Protein AF-0000000079971569 (afdb_homodimer)

pLDDT: mean 95.49, std 3.69, range [73.75, 98.88]

InterPro domains:
  IPR003719 Phenazine biosynthesis PhzF-like [PF02567] (8-121)
  IPR003719 Phenazine biosynthesis PhzF-like [PF02567] (225-301)
  IPR003719 Phenazine biosynthesis PhzF-like [PIRSF016184] (1-304)
  IPR003719 Phenazine biosynthesis PhzF-like [PTHR13774] (4-304)
  IPR003719 Phenazine biosynthesis PhzF-like [TIGR00654] (1-111)

Nearest PDB structures (foldseek):
  1ym5-assembly1_A-2  TM=7.287E-01  e=1.693E-21  Saccharomyces cerevisiae
  1qy9-assembly2_C  TM=7.268E-01  e=2.665E-20  Escherichia coli
  1qya-assembly1_A  TM=6.949E-01  e=3.318E-19  Escherichia coli
  1s7j-assembly2_B  TM=7.802E-01  e=3.034E-17  Enterococcus faecalis V583
  4dun-assembly1_A-2  TM=7.413E-01  e=1.040E-16  Clostridioides difficile 630

Organism: NCBI:txid1448308

Radius of gyration: 25.98 Å; Cα contacts (8 Å, |Δi|>4): 1606; chains: 2; bounding box: 57×83×52 Å

Solvent-accessible surface area (backbone atoms only — not comparable to full-atom values): 31002 Å² total; per-residue (Å²): 96,76,34,43,34,38,30,29,16,23,22,20,83,53,73,69,25,14,32,60,32,40,43,32,47,34,52,66,90,42,58,85,68,62,46,72,67,54,52,40,41,51,23,40,66,53,48,41,77,38,31,34,42,37,38,51,53,62,88,88,40,42,50,29,44,39,47,38,27,23,52,86,45,78,48,51,74,59,48,49,62,46,48,37,52,51,45,49,42,63,77,39,33,87,82,35,57,72,51,47,26,38,32,37,79,73,41,78,38,56,50,45,75,59,87,76,31,32,34,33,60,53,88,68,52,74,40,77,48,85,39,62,50,70,41,92,48,64,50,72,81,30,18,58,57,91,60,61,48,26,56,26,37,19,33,28,86,39,40,31,32,38,44,38,60,21,46,35,73,74,40,60,65,62,69,87,58,36,89,58,55,74,87,48,25,56,46,28,82,77,36,40,69,89,68,83,56,30,45,42,40,49,48,29,36,38,32,25,81,74,46,64,49,98,86,60,36,34,36,32,43,41,47,35,30,60,86,52,73,47,27,52,55,42,58,59,49,52,30,50,51,49,53,53,58,54,68,47,61,55,89,65,37,32,62,70,47,43,35,39,37,40,20,16,61,94,75,64,14,45,14,46,41,34,40,38,31,27,33,32,74,77,24,82,45,80,68,43,42,34,44,33,32,29,49,27,78,41,33,40,34,39,34,65,96,96,76,37,42,34,37,31,27,18,24,23,21,82,52,74,66,25,13,32,61,33,40,42,32,48,35,50,67,90,43,59,87,68,64,47,70,67,55,53,40,41,51,23,41,64,53,48,39,78,37,31,33,42,38,37,52,52,63,90,89,40,40,50,31,44,40,46,39,26,24,52,85,44,77,48,50,74,59,49,50,63,47,48,37,52,50,45,49,41,63,76,39,33,89,83,35,58,74,51,47,26,39,32,37,80,73,41,78,39,56,51,46,75,59,88,76,29,33,34,32,60,54,88,69,51,74,40,76,48,86,41,62,50,70,40,93,48,65,50,71,80,27,18,58,59,90,61,62,46,26,56,25,36,21,32,28,87,38,41,31,33,36,43,39,60,20,48,35,72,73,38,60,65,62,70,88,58,37,89,57,54,74,86,47,25,57,46,29,81,76,36,40,69,87,70,81,57,31,45,42,42,47,47,30,37,38,33,26,80,74,45,64,50,98,85,62,35,34,35,34,42,42,47,36,29,60,87,52,72,48,29,51,56,43,58,60,48,53,30,50,51,49,53,54,57,54,68,44,62,53,88,65,37,31,62,70,45,42,36,40,37,40,18,17,61,94,76,63,14,47,15,46,41,34,38,38,33,26,33,32,75,78,24,82,45,80,68,44,41,34,44,32,33,30,51,27,77,42,34,41,34,39,34,66,98

Secondary structure (DSSP, 8-state):
-EEEEEEEEET-SSTTSSEEEEEEEE-GGGTTTS-HHHHHHHHHHHTSS-EEEEEPPPTT-SEEEEEEE-SS-EES--HHHHHHHHHHHHHTTTTSTT--EEEETTEEEEEEEETTEEEEEPP---EE-S--EEPSS-STTTBSSS-SEE-EEEEETTEEEEEEEBSSHHHHT---S-SS-GGGTT-GGGS-TTSS---SEEEEEEEEEEEE-TTSPEEEEEEEESSSEES--HHHHHHHHHHHHHHS-GGGTT--EEEEEEE-GGGT--EEEEEEEEE-TTSSSEEEEEEEE-EEEEEEEEEE-/-EEEEEEEEET-SSTTSSEEEEEEEE-GGGTTTS-HHHHHHHHHHHTSS-EEEEEPPPTT-SEEEEEEE-SS-EES--HHHHHHHHHHHHHTTTTSTT--EEEETTEEEEEEEETTEEEEEPP---EE-S--EEPSS-STTTBSSS-SEE-EEEEETTEEEEEEEBSSHHHHT---S-SS-GGGTT-GGGS-TTSS---SEEEEEEEEEEEE-TTSPEEEEEEEESSSEES--HHHHHHHHHHHHHHS-GGGTT--EEEEEEE-GGGT--EEEEEEEEE-TTSSSEEEEEEEE-EEEEEEEEEE-

Foldseek 3Di:
DKWKKFKKAWQDPDPPFHAIEIEIEDEPVCVVPQDQVNVLVVQLVVQGQKYKYWYQDDPPDQEIEMWIDHNVGTDQDFDRNVQVVVLVCVVPCVSVPNHQWYQGNVGIWGWDDDPQKIKIWDDFDKDKFPFWDAAPDQDVQFACDNDRTFTWMARHQQRIEGEGETNDPVSQLPDPAWPDAQVCQAALPRTDPPPSSSGHGYWYKYKYFPQADPVRATEIEIWTHHVHTGQDGQRVVQNVQQVVQLVDDQVCFFDFHKYWYWGNVSVPRTGIKIKTWTAHRSSNGTDIIMIMRGMDIDDMDMDDD/DKWKKFKKAWQDADPPFHAIEIEIEDEPVCPVPQDQVNVLVVQLVVQGQKYKYWYQDDPPDQEIEMWIDHNVGTDQDFDRNVQVVVLVCVVPCVSVPNHQWYQGNVGIWGWDDDPQKIKIWDDFDKDKFPFWDAAPDQDVQFACDNDRTFTWMARHQQRIEGEGETNDPVSQLPDPAWPDAQVCQAALPRTDPPPSSSGHGYWYKYKYFPQADPVRATEIEIWTHHVHTGQDGQRVVQNVQQVVQLVDDLVCFFDFHKYWYWGNVSVPRTGIKIKTWTAHRSSRGTDIIMIMRGMDIDDMDMDDD

Sequence (610 aa):
MRLQFTTLDVFTTIPYLGNPLAVVRVPAELRNQITEEQKQYIAREFNLSEITFLHEPEKGTDIAEYDIFTPLSRMSFAGHPTIGTATYVVTHASAYPGVKRLKTVAGIIPFKQDGNKISVEIPHDVHIHKKRLPHPFPGPEHNATTSPTVPLVSIVKGMAFNLVPMANLEALSLPTHGLLTIPELYKGEHLDVGSGWDVGYTGTYFYVDLGYDSAGIRQLRTRSIGSREDPGTGSASADLCSYLALQESEEKGSGPFSFHLTQGLEMGRRCDLFVEVTRTNNGKEIERVVLSGNAVEVMDGTLRVMRLQFTTLDVFTTIPYLGNPLAVVRVPAELRNQITEEQKQYIAREFNLSEITFLHEPEKGTDIAEYDIFTPLSRMSFAGHPTIGTATYVVTHASAYPGVKRLKTVAGIIPFKQDGNKISVEIPHDVHIHKKRLPHPFPGPEHNATTSPTVPLVSIVKGMAFNLVPMANLEALSLPTHGLLTIPELYKGEHLDVGSGWDVGYTGTYFYVDLGYDSAGIRQLRTRSIGSREDPGTGSASADLCSYLALQESEEKGSGPFSFHLTQGLEMGRRCDLFVEVTRTNNGKEIERVVLSGNAVEVMDGTLRV

Structure (mmCIF, N/CA/C/O backbone):
data_AF-0000000079971569-model_v1
#
loop_
_entity.id
_entity.type
_entity.pdbx_description
1 polymer 'Diaminopimelate epimerase-like protein'
#
loop_
_atom_site.group_PDB
_atom_site.id
_atom_site.type_symbol
_atom_site.label_atom_id
_atom_site.label_alt_id
_atom_site.label_comp_id
_atom_site.label_asym_id
_atom_site.label_entity_id
_atom_site.label_seq_id
_atom_site.pdbx_PDB_ins_code
_atom_site.Cartn_x
_atom_site.Cartn_y
_atom_site.Cartn_z
_atom_site.occupancy
_atom_site.B_iso_or_equiv
_atom_site.auth_seq_id
_atom_site.auth_comp_id
_atom_site.auth_asym_id
_atom_site.auth_atom_id
_atom_site.pdbx_PDB_model_num
ATOM 1 N N . MET A 1 1 ? -21.406 6.566 -11.883 1 87.88 1 MET A N 1
ATOM 2 C CA . MET A 1 1 ? -21.453 5.109 -11.977 1 87.88 1 MET A CA 1
ATOM 3 C C . MET A 1 1 ? -20.875 4.469 -10.719 1 87.88 1 MET A C 1
ATOM 5 O O . MET A 1 1 ? -19.984 5.027 -10.086 1 87.88 1 MET A O 1
ATOM 9 N N . ARG A 1 2 ? -21.516 3.275 -10.328 1 93.25 2 ARG A N 1
ATOM 10 C CA . ARG A 1 2 ? -21 2.547 -9.18 1 93.25 2 ARG A CA 1
ATOM 11 C C . ARG A 1 2 ? -20.703 1.098 -9.539 1 93.25 2 ARG A C 1
ATOM 13 O O . ARG A 1 2 ? -21.406 0.491 -10.352 1 93.25 2 ARG A O 1
ATOM 20 N N . LEU A 1 3 ? -19.688 0.615 -8.961 1 96.81 3 LEU A N 1
ATOM 21 C CA . LEU A 1 3 ? -19.297 -0.781 -9.133 1 96.81 3 LEU A CA 1
ATOM 22 C C . LEU A 1 3 ? -19.188 -1.485 -7.789 1 96.81 3 LEU A C 1
ATOM 24 O O . LEU A 1 3 ? -18.812 -0.868 -6.789 1 96.81 3 LEU A O 1
ATOM 28 N N . GLN A 1 4 ? -19.5 -2.715 -7.82 1 97.75 4 GLN A N 1
ATOM 29 C CA . GLN A 1 4 ? -19.328 -3.541 -6.629 1 97.75 4 GLN A CA 1
ATOM 30 C C . GLN A 1 4 ? -17.938 -4.172 -6.594 1 97.75 4 GLN A C 1
ATOM 32 O O . GLN A 1 4 ? -17.359 -4.473 -7.641 1 97.75 4 GLN A O 1
ATOM 37 N N . PHE A 1 5 ? -17.453 -4.363 -5.359 1 98.19 5 PHE A N 1
ATOM 38 C CA . PHE A 1 5 ? -16.188 -5.074 -5.23 1 98.19 5 PHE A CA 1
ATOM 39 C C . PHE A 1 5 ? -16.219 -6.02 -4.035 1 98.19 5 PHE A C 1
ATOM 41 O O . PHE A 1 5 ? -17.047 -5.859 -3.129 1 98.19 5 PHE A O 1
ATOM 48 N N . THR A 1 6 ? -15.445 -7.004 -4.109 1 98.31 6 THR A N 1
ATOM 49 C CA . THR A 1 6 ? -15.125 -7.918 -3.016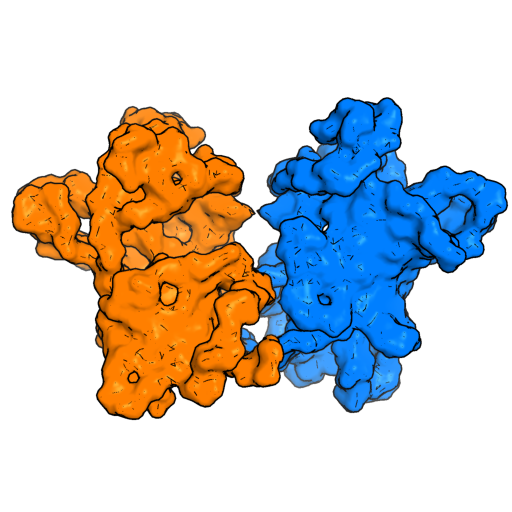 1 98.31 6 THR A CA 1
ATOM 50 C C . THR A 1 6 ? -13.617 -8.078 -2.867 1 98.31 6 THR A C 1
ATOM 52 O O . THR A 1 6 ? -12.906 -8.219 -3.863 1 98.31 6 THR A O 1
ATOM 55 N N . THR A 1 7 ? -13.141 -7.965 -1.655 1 98 7 THR A N 1
ATOM 56 C CA . THR A 1 7 ? -11.727 -8.281 -1.446 1 98 7 THR A CA 1
ATOM 57 C C . THR A 1 7 ? -11.57 -9.695 -0.9 1 98 7 THR A C 1
ATOM 59 O O . THR A 1 7 ? -12.375 -10.148 -0.089 1 98 7 THR A O 1
ATOM 62 N N . LEU A 1 8 ? -10.578 -10.367 -1.331 1 98.25 8 LEU A N 1
ATOM 63 C CA . LEU A 1 8 ? -10.203 -11.703 -0.88 1 98.25 8 LEU A CA 1
ATOM 64 C C . LEU A 1 8 ? -8.758 -11.734 -0.397 1 98.25 8 LEU A C 1
ATOM 66 O O . LEU A 1 8 ? -7.906 -11.016 -0.935 1 98.25 8 LEU A O 1
ATOM 70 N N . ASP A 1 9 ? -8.547 -12.531 0.601 1 98.25 9 ASP A N 1
ATOM 71 C CA . ASP A 1 9 ? -7.184 -12.953 0.916 1 98.25 9 ASP A CA 1
ATOM 72 C C . ASP A 1 9 ? -6.84 -14.266 0.213 1 98.25 9 ASP A C 1
ATOM 74 O O . ASP A 1 9 ? -7.473 -15.289 0.458 1 98.25 9 ASP A O 1
ATOM 78 N N . VAL A 1 10 ? -5.855 -14.164 -0.662 1 98.56 10 VAL A N 1
ATOM 79 C CA . VAL A 1 10 ? -5.504 -15.281 -1.531 1 98.56 10 VAL A CA 1
ATOM 80 C C . VAL A 1 10 ? -4.348 -16.062 -0.921 1 98.56 10 VAL A C 1
ATOM 82 O O . VAL A 1 10 ? -3.506 -15.5 -0.218 1 98.56 10 VAL A O 1
ATOM 85 N N . PHE A 1 11 ? -4.328 -17.391 -1.121 1 98.62 11 PHE A N 1
ATOM 86 C CA . PHE A 1 11 ? -3.342 -18.344 -0.644 1 98.62 11 PHE A CA 1
ATOM 87 C C . PHE A 1 11 ? -3.477 -18.562 0.859 1 98.62 11 PHE A C 1
ATOM 89 O O . PHE A 1 11 ? -2.479 -18.75 1.557 1 98.62 11 PHE A O 1
ATOM 96 N N . THR A 1 12 ? -4.656 -18.375 1.364 1 98.19 12 THR A N 1
ATOM 97 C CA . THR A 1 12 ? -4.98 -18.641 2.762 1 98.19 12 THR A CA 1
ATOM 98 C C . THR A 1 12 ? -6.465 -18.953 2.924 1 98.19 12 THR A C 1
ATOM 100 O O . THR A 1 12 ? -7.258 -18.719 2.014 1 98.19 12 THR A O 1
ATOM 103 N N . THR A 1 13 ? -6.805 -19.594 4.004 1 97.25 13 THR A N 1
ATOM 104 C CA . THR A 1 13 ? -8.203 -19.797 4.371 1 97.25 13 THR A CA 1
ATOM 105 C C . THR A 1 13 ? -8.586 -18.906 5.551 1 97.25 13 THR A C 1
ATOM 107 O O . THR A 1 13 ? -9.734 -18.938 6.004 1 97.25 13 THR A O 1
ATOM 110 N N . ILE A 1 14 ? -7.637 -18.125 6.094 1 95.81 14 ILE A N 1
ATOM 111 C CA . ILE A 1 14 ? -7.844 -17.312 7.285 1 95.81 14 ILE A CA 1
ATOM 112 C C . ILE A 1 14 ? -7.859 -15.836 6.906 1 95.81 14 ILE A C 1
ATOM 114 O O . ILE A 1 14 ? -6.867 -15.312 6.402 1 95.81 14 ILE A O 1
ATOM 118 N N . PRO A 1 15 ? -8.961 -15.148 7.211 1 95.62 15 PRO A N 1
ATOM 119 C CA . PRO A 1 15 ? -9.023 -13.727 6.879 1 95.62 15 PRO A CA 1
ATOM 120 C C . PRO A 1 15 ? -7.883 -12.93 7.504 1 95.62 15 PRO A C 1
ATOM 122 O O . PRO A 1 15 ? -7.469 -13.211 8.633 1 95.62 15 PRO A O 1
ATOM 125 N N . TYR A 1 16 ? -7.355 -11.93 6.797 1 95.62 16 TYR A N 1
ATOM 126 C CA . TYR A 1 16 ? -6.375 -10.938 7.23 1 95.62 16 TYR A CA 1
ATOM 127 C C . TYR A 1 16 ? -4.969 -11.523 7.207 1 95.62 16 TYR A C 1
ATOM 129 O O . TYR A 1 16 ? -4.012 -10.867 7.633 1 95.62 16 TYR A O 1
ATOM 137 N N . LEU A 1 17 ? -4.875 -12.742 6.738 1 96.25 17 LEU A N 1
ATOM 138 C CA . LEU A 1 17 ? -3.602 -13.273 6.27 1 96.25 17 LEU A CA 1
ATOM 139 C C . LEU A 1 17 ? -3.543 -13.281 4.746 1 96.25 17 LEU A C 1
ATOM 141 O O . LEU A 1 17 ? -4.191 -12.461 4.09 1 96.25 17 LEU A O 1
ATOM 145 N N . GLY A 1 18 ? -2.678 -13.992 4.156 1 97.5 18 GLY A N 1
ATOM 146 C CA . GLY A 1 18 ? -2.629 -14.156 2.711 1 97.5 18 GLY A CA 1
ATOM 147 C C . GLY A 1 18 ? -2.287 -12.875 1.975 1 97.5 18 GLY A C 1
ATOM 148 O O . GLY A 1 18 ? -1.77 -11.93 2.572 1 97.5 18 GLY A O 1
ATOM 149 N N . ASN A 1 19 ? -2.504 -12.922 0.683 1 98 19 ASN A N 1
ATOM 150 C CA . ASN A 1 19 ? -2.266 -11.805 -0.225 1 98 19 ASN A CA 1
ATOM 151 C C . ASN A 1 19 ? -3.574 -11.18 -0.696 1 98 19 ASN A C 1
ATOM 153 O O . ASN A 1 19 ? -4.348 -11.812 -1.416 1 98 19 ASN A O 1
ATOM 157 N N . PRO A 1 20 ? -3.824 -9.953 -0.304 1 97.62 20 PRO A N 1
ATOM 158 C CA . PRO A 1 20 ? -5.125 -9.352 -0.598 1 97.62 20 PRO A CA 1
ATOM 159 C C . PRO A 1 20 ? -5.316 -9.047 -2.082 1 97.62 20 PRO A C 1
ATOM 161 O O . PRO A 1 20 ? -4.359 -8.672 -2.768 1 97.62 20 PRO A O 1
ATOM 164 N N . LEU A 1 21 ? -6.551 -9.219 -2.535 1 98.31 21 LEU A N 1
ATOM 165 C CA . LEU A 1 21 ? -6.992 -8.961 -3.902 1 98.31 21 LEU A CA 1
ATOM 166 C C . LEU A 1 21 ? -8.383 -8.344 -3.914 1 98.31 21 LEU A C 1
ATOM 168 O O . LEU A 1 21 ? -9.281 -8.812 -3.211 1 98.31 21 LEU A O 1
ATOM 172 N N . ALA A 1 22 ? -8.508 -7.309 -4.641 1 98.44 22 ALA A N 1
ATOM 173 C CA . ALA A 1 22 ? -9.852 -6.793 -4.883 1 98.44 22 ALA A CA 1
ATOM 174 C C . ALA A 1 22 ? -10.375 -7.254 -6.242 1 98.44 22 ALA A C 1
ATOM 176 O O . ALA A 1 22 ? -9.688 -7.133 -7.254 1 98.44 22 ALA A O 1
ATOM 177 N N . VAL A 1 23 ? -11.547 -7.809 -6.219 1 98.75 23 VAL A N 1
ATOM 178 C CA . VAL A 1 23 ? -12.273 -8.156 -7.434 1 98.75 23 VAL A CA 1
ATOM 179 C C . VAL A 1 23 ? -13.414 -7.16 -7.652 1 98.75 23 VAL A C 1
ATOM 181 O O . VAL A 1 23 ? -14.391 -7.156 -6.906 1 98.75 23 VAL A O 1
ATOM 184 N N . VAL A 1 24 ? -13.281 -6.355 -8.641 1 98.62 24 VAL A N 1
ATOM 185 C CA . VAL A 1 24 ? -14.312 -5.387 -9 1 98.62 24 VAL A CA 1
ATOM 186 C C . VAL A 1 24 ? -15.211 -5.977 -10.086 1 98.62 24 VAL A C 1
ATOM 188 O O . VAL A 1 24 ? -14.734 -6.387 -11.148 1 98.62 24 VAL A O 1
ATOM 191 N N . ARG A 1 25 ? -16.5 -6.023 -9.852 1 98.12 25 ARG A N 1
ATOM 192 C CA . ARG A 1 25 ? -17.438 -6.602 -10.805 1 98.12 25 ARG A CA 1
ATOM 193 C C . ARG A 1 25 ? -17.953 -5.547 -11.789 1 98.12 25 ARG A C 1
ATOM 195 O O . ARG A 1 25 ? -18.406 -4.48 -11.375 1 98.12 25 ARG A O 1
ATOM 202 N N . VAL A 1 26 ? -17.781 -5.898 -13.047 1 97.81 26 VAL A N 1
ATOM 203 C CA . VAL A 1 26 ? -18.25 -4.996 -14.102 1 97.81 26 VAL A CA 1
ATOM 204 C C . VAL A 1 26 ? -19.469 -5.582 -14.781 1 97.81 26 VAL A C 1
ATOM 206 O O . VAL A 1 26 ? -19.359 -6.535 -15.562 1 97.81 26 VAL A O 1
ATOM 209 N N . PRO A 1 27 ? -20.641 -5.035 -14.508 1 96.12 27 PRO A N 1
ATOM 210 C CA . PRO A 1 27 ? -21.844 -5.512 -15.195 1 96.12 27 PRO A CA 1
ATOM 211 C C . PRO A 1 27 ? -21.75 -5.355 -16.719 1 96.12 27 PRO A C 1
ATOM 213 O O . PRO A 1 27 ? -21.031 -4.484 -17.203 1 96.12 27 PRO A O 1
ATOM 216 N N . ALA A 1 28 ? -22.516 -6.133 -17.375 1 93.81 28 ALA A N 1
ATOM 217 C CA . ALA A 1 28 ? -22.484 -6.156 -18.828 1 93.81 28 ALA A CA 1
ATOM 218 C C . ALA A 1 28 ? -22.766 -4.777 -19.406 1 93.81 28 ALA A C 1
ATOM 220 O O . ALA A 1 28 ? -22.141 -4.367 -20.391 1 93.81 28 ALA A O 1
ATOM 221 N N . GLU A 1 29 ? -23.609 -4.039 -18.781 1 93.62 29 GLU A N 1
ATOM 222 C CA . GLU A 1 29 ? -24.047 -2.744 -19.297 1 93.62 29 GLU A CA 1
ATOM 223 C C . GLU A 1 29 ? -22.938 -1.696 -19.172 1 93.62 29 GLU A C 1
ATOM 225 O O . GLU A 1 29 ? -22.984 -0.669 -19.859 1 93.62 29 GLU A O 1
ATOM 230 N N . LEU A 1 30 ? -21.953 -1.968 -18.344 1 94.06 30 LEU A N 1
ATOM 231 C CA . LEU A 1 30 ? -20.922 -0.972 -18.094 1 94.06 30 LEU A CA 1
ATOM 232 C C . LEU A 1 30 ? -19.609 -1.383 -18.734 1 94.06 30 LEU A C 1
ATOM 234 O O . LEU A 1 30 ? -18.625 -0.645 -18.672 1 94.06 30 LEU A O 1
ATOM 238 N N . ARG A 1 31 ? -19.531 -2.443 -19.359 1 92.25 31 ARG A N 1
ATOM 239 C CA . ARG A 1 31 ? -18.312 -3.016 -19.922 1 92.25 31 ARG A CA 1
ATOM 240 C C . ARG A 1 31 ? -17.609 -2.023 -20.844 1 92.25 31 ARG A C 1
ATOM 242 O O . ARG A 1 31 ? -16.391 -1.871 -20.781 1 92.25 31 ARG A O 1
ATOM 249 N N . ASN A 1 32 ? -18.406 -1.319 -21.625 1 92 32 ASN A N 1
ATOM 250 C CA . ASN A 1 32 ? -17.812 -0.412 -22.609 1 92 32 ASN A CA 1
ATOM 251 C C . ASN A 1 32 ? -17.75 1.018 -22.078 1 92 32 ASN A C 1
ATOM 253 O O . ASN A 1 32 ? -17.25 1.914 -22.766 1 92 32 ASN A O 1
ATOM 257 N N . GLN A 1 33 ? -18.188 1.179 -20.922 1 93.81 33 GLN A N 1
ATOM 258 C CA . GLN A 1 33 ? -18.234 2.529 -20.375 1 93.81 33 GLN A CA 1
ATOM 259 C C . GLN A 1 33 ? -17.031 2.793 -19.469 1 93.81 33 GLN A C 1
ATOM 261 O O . GLN A 1 33 ? -16.547 3.926 -19.375 1 93.81 33 GLN A O 1
ATOM 266 N N . ILE A 1 34 ? -16.578 1.774 -18.859 1 95.38 34 ILE A N 1
ATOM 267 C CA . ILE A 1 34 ? -15.438 1.977 -17.969 1 95.38 34 ILE A CA 1
ATOM 268 C C . ILE A 1 34 ? -14.148 2 -18.797 1 95.38 34 ILE A C 1
ATOM 270 O O . ILE A 1 34 ? -13.852 1.051 -19.531 1 95.38 34 ILE A O 1
ATOM 274 N N . THR A 1 35 ? -13.375 3.068 -18.672 1 95.5 35 THR A N 1
ATOM 275 C CA . THR A 1 35 ? -12.172 3.246 -19.484 1 95.5 35 THR A CA 1
ATOM 276 C C . THR A 1 35 ? -10.969 2.615 -18.797 1 95.5 35 THR A C 1
ATOM 278 O O . THR A 1 35 ? -11.008 2.332 -17.594 1 95.5 35 THR A O 1
ATOM 281 N N . GLU A 1 36 ? -9.914 2.412 -19.562 1 95.56 36 GLU A N 1
ATOM 282 C CA . GLU A 1 36 ? -8.656 1.918 -19.016 1 95.56 36 GLU A CA 1
ATOM 283 C C . GLU A 1 36 ? -8.102 2.869 -17.953 1 95.56 36 GLU A C 1
ATOM 285 O O . GLU A 1 36 ? -7.559 2.428 -16.938 1 95.56 36 GLU A O 1
ATOM 290 N N . GLU A 1 37 ? -8.227 4.125 -18.234 1 94.19 37 GLU A N 1
ATOM 291 C CA . GLU A 1 37 ? -7.754 5.145 -17.297 1 94.19 37 GLU A CA 1
ATOM 292 C C . GLU A 1 37 ? -8.5 5.062 -15.977 1 94.19 37 GLU A C 1
ATOM 294 O O . GLU A 1 37 ? -7.887 5.156 -14.906 1 94.19 37 GLU A O 1
ATOM 299 N N . GLN A 1 38 ? -9.773 4.902 -16 1 94.75 38 GLN A N 1
ATOM 300 C CA . GLN A 1 38 ? -10.586 4.766 -14.797 1 94.75 38 GLN A CA 1
ATOM 301 C C . GLN A 1 38 ? -10.195 3.518 -14.016 1 94.75 38 GLN A C 1
ATOM 303 O O . GLN A 1 38 ? -10.094 3.557 -12.789 1 94.75 38 GLN A O 1
ATOM 308 N N . LYS A 1 39 ? -9.984 2.428 -14.703 1 96.88 39 LYS A N 1
ATOM 309 C CA . LYS A 1 39 ? -9.547 1.198 -14.047 1 96.88 39 LYS A CA 1
ATOM 310 C C . LYS A 1 39 ? -8.219 1.399 -13.336 1 96.88 39 LYS A C 1
ATOM 312 O O . LYS A 1 39 ? -8.023 0.913 -12.219 1 96.88 39 LYS A O 1
ATOM 317 N N . GLN A 1 40 ? -7.352 2.127 -14.008 1 95.31 40 GLN A N 1
ATOM 318 C CA . GLN A 1 40 ? -6.047 2.396 -13.414 1 95.31 40 GLN A CA 1
ATOM 319 C C . GLN A 1 40 ? -6.176 3.252 -12.156 1 95.31 40 GLN A C 1
ATOM 321 O O . GLN A 1 40 ? -5.484 3.016 -11.164 1 95.31 40 GLN A O 1
ATOM 326 N N . TYR A 1 41 ? -7.082 4.242 -12.18 1 93.69 41 TYR A N 1
ATOM 327 C CA . TYR A 1 41 ? -7.34 5.066 -11.008 1 93.69 41 TYR A CA 1
ATOM 328 C C . TYR A 1 41 ? -7.852 4.219 -9.852 1 93.69 41 TYR A C 1
ATOM 330 O O . TYR A 1 41 ? -7.422 4.395 -8.703 1 93.69 41 TYR A O 1
ATOM 338 N N . ILE A 1 42 ? -8.688 3.354 -10.156 1 96.19 42 ILE A N 1
ATOM 339 C CA . ILE A 1 42 ? -9.289 2.496 -9.141 1 96.19 42 ILE A CA 1
ATOM 340 C C . ILE A 1 42 ? -8.227 1.579 -8.539 1 96.19 42 ILE A C 1
ATOM 342 O O . ILE A 1 42 ? -8.172 1.392 -7.32 1 96.19 42 ILE A O 1
ATOM 346 N N . ALA A 1 43 ? -7.383 1.069 -9.391 1 96.19 43 ALA A N 1
ATOM 347 C CA . ALA A 1 43 ? -6.305 0.207 -8.914 1 96.19 43 ALA A CA 1
ATOM 348 C C . ALA A 1 43 ? -5.391 0.953 -7.945 1 96.19 43 ALA A C 1
ATOM 350 O O . ALA A 1 43 ? -5.02 0.418 -6.898 1 96.19 43 ALA A O 1
ATOM 351 N N . ARG A 1 44 ? -5.07 2.162 -8.273 1 92.94 44 ARG A N 1
ATOM 352 C CA . ARG A 1 44 ? -4.227 2.986 -7.414 1 92.94 44 ARG A CA 1
ATOM 353 C C . ARG A 1 44 ? -4.902 3.252 -6.074 1 92.94 44 ARG A C 1
ATOM 355 O O . ARG A 1 44 ? -4.246 3.268 -5.031 1 92.94 44 ARG A O 1
ATOM 362 N N . GLU A 1 45 ? -6.199 3.426 -6.137 1 94.81 45 GLU A N 1
ATOM 363 C CA . GLU A 1 45 ? -6.988 3.723 -4.945 1 94.81 45 GLU A CA 1
ATOM 364 C C . GLU A 1 45 ? -6.93 2.572 -3.945 1 94.81 45 GLU A C 1
ATOM 366 O O . GLU A 1 45 ? -6.785 2.799 -2.74 1 94.81 45 GLU A O 1
ATOM 371 N N . PHE A 1 46 ? -7.035 1.362 -4.402 1 94.56 46 PHE A N 1
ATOM 372 C CA . PHE A 1 46 ? -7.004 0.197 -3.525 1 94.56 46 PHE A CA 1
ATOM 373 C C . PHE A 1 46 ? -5.625 0.021 -2.904 1 94.56 46 PHE A C 1
ATOM 375 O O . PHE A 1 46 ? -5.496 -0.51 -1.799 1 94.56 46 PHE A O 1
ATOM 382 N N . ASN A 1 47 ? -4.633 0.385 -3.666 1 91.44 47 ASN A N 1
ATOM 383 C CA . ASN A 1 47 ? -3.248 0.322 -3.215 1 91.44 47 ASN A CA 1
ATOM 384 C C . ASN A 1 47 ? -2.844 -1.102 -2.84 1 91.44 47 ASN A C 1
ATOM 386 O O . ASN A 1 47 ? -2.139 -1.312 -1.853 1 91.44 47 ASN A O 1
ATOM 390 N N . LEU A 1 48 ? -3.363 -2.102 -3.506 1 93.94 48 LEU A N 1
ATOM 391 C CA . LEU A 1 48 ? -2.957 -3.5 -3.404 1 93.94 48 LEU A CA 1
ATOM 392 C C . LEU A 1 48 ? -1.99 -3.869 -4.523 1 93.94 48 LEU A C 1
ATOM 394 O O . LEU A 1 48 ? -1.795 -3.092 -5.461 1 93.94 48 LEU A O 1
ATOM 398 N N . SER A 1 49 ? -1.324 -4.988 -4.367 1 91.94 49 SER A N 1
ATOM 399 C CA . SER A 1 49 ? -0.386 -5.398 -5.406 1 91.94 49 SER A CA 1
ATOM 400 C C . SER A 1 49 ? -1.077 -5.508 -6.762 1 91.94 49 SER A C 1
ATOM 402 O O . SER A 1 49 ? -0.53 -5.078 -7.781 1 91.94 49 SER A O 1
ATOM 404 N N . GLU A 1 50 ? -2.244 -6.098 -6.734 1 94.75 50 GLU A N 1
ATOM 405 C CA . GLU A 1 50 ? -3.082 -6.184 -7.926 1 94.75 50 GLU A CA 1
ATOM 406 C C . GLU A 1 50 ? -4.562 -6.145 -7.562 1 94.75 50 GLU A C 1
ATOM 408 O O . GLU A 1 50 ? -4.941 -6.492 -6.441 1 94.75 50 GLU A O 1
ATOM 413 N N . ILE A 1 51 ? -5.344 -5.742 -8.469 1 98.12 51 ILE A N 1
ATOM 414 C CA . ILE A 1 51 ? -6.789 -5.926 -8.445 1 98.12 51 ILE A CA 1
ATOM 415 C C . ILE A 1 51 ? -7.266 -6.48 -9.781 1 98.12 51 ILE A C 1
ATOM 417 O O . ILE A 1 51 ? -6.512 -6.5 -10.758 1 98.12 51 ILE A O 1
ATOM 421 N N . THR A 1 52 ? -8.5 -6.969 -9.789 1 98.69 52 THR A N 1
ATOM 422 C CA . THR A 1 52 ? -9.062 -7.453 -11.047 1 98.69 52 THR A CA 1
ATOM 423 C C . THR A 1 52 ? -10.414 -6.793 -11.32 1 98.69 52 THR A C 1
ATOM 425 O O . THR A 1 52 ? -11.133 -6.426 -10.391 1 98.69 52 THR A O 1
ATOM 428 N N . PHE A 1 53 ? -10.664 -6.562 -12.578 1 98.69 53 PHE A N 1
ATOM 429 C CA . PHE A 1 53 ? -12 -6.238 -13.07 1 98.69 53 PHE A CA 1
ATOM 430 C C . PHE A 1 53 ? -12.633 -7.449 -13.742 1 98.69 53 PHE A C 1
ATOM 432 O O . PHE A 1 53 ? -12.211 -7.852 -14.828 1 98.69 53 PHE A O 1
ATOM 439 N N . LEU A 1 54 ? -13.578 -8.008 -13.078 1 98.62 54 LEU A N 1
ATOM 440 C CA . LEU A 1 54 ? -14.273 -9.203 -13.555 1 98.62 54 LEU A CA 1
ATOM 441 C C . LEU A 1 54 ? -15.547 -8.828 -14.297 1 98.62 54 LEU A C 1
ATOM 443 O O . LEU A 1 54 ? -16.5 -8.312 -13.688 1 98.62 54 LEU A O 1
ATOM 447 N N . HIS A 1 55 ? -15.586 -9.117 -15.562 1 97.56 55 HIS A N 1
ATOM 448 C CA . HIS A 1 55 ? -16.719 -8.742 -16.406 1 97.56 55 HIS A CA 1
ATOM 449 C C . HIS A 1 55 ? -17.812 -9.805 -16.344 1 97.56 55 HIS A C 1
ATOM 451 O O . HIS A 1 55 ? -17.516 -11.008 -16.391 1 97.56 55 HIS A O 1
ATOM 457 N N . GLU A 1 56 ? -19.016 -9.375 -16.203 1 95.94 56 GLU A N 1
ATOM 458 C CA . GLU A 1 56 ? -20.156 -10.297 -16.281 1 95.94 56 GLU A CA 1
ATOM 459 C C . GLU A 1 56 ? -20.156 -11.07 -17.609 1 95.94 56 GLU A C 1
ATOM 461 O O . GLU A 1 56 ? -20.109 -10.469 -18.672 1 95.94 56 GLU A O 1
ATOM 466 N N . PRO A 1 57 ? -20.125 -12.312 -17.453 1 95 57 PRO A N 1
ATOM 467 C CA . PRO A 1 57 ? -20.078 -13.102 -18.688 1 95 57 PRO A CA 1
ATOM 468 C C . PRO A 1 57 ? -21.406 -13.055 -19.453 1 95 57 PRO A C 1
ATOM 470 O O . PRO A 1 57 ? -22.453 -12.781 -18.875 1 95 57 PRO A O 1
ATOM 473 N N . GLU A 1 58 ? -21.234 -13.32 -20.781 1 89.94 58 GLU A N 1
ATOM 474 C CA . GLU A 1 58 ? -22.453 -13.516 -21.578 1 89.94 58 GLU A CA 1
ATOM 475 C C . GLU A 1 58 ? -23.172 -14.797 -21.172 1 89.94 58 GLU A C 1
ATOM 477 O O . GLU A 1 58 ? -22.547 -15.766 -20.75 1 89.94 58 GLU A O 1
ATOM 482 N N . LYS A 1 59 ? -24.484 -14.812 -21.328 1 89.38 59 LYS A N 1
ATOM 483 C CA . LYS A 1 59 ? -25.297 -15.977 -20.969 1 89.38 59 LYS A CA 1
ATOM 484 C C . LYS A 1 59 ? -24.875 -17.188 -21.797 1 89.38 59 LYS A C 1
ATOM 486 O O . LYS A 1 59 ? -24.672 -17.094 -23 1 89.38 59 LYS A O 1
ATOM 491 N N . GLY A 1 60 ? -24.578 -18.234 -21.047 1 90.69 60 GLY A N 1
ATOM 492 C CA . GLY A 1 60 ? -24.297 -19.5 -21.719 1 90.69 60 GLY A CA 1
ATOM 493 C C . GLY A 1 60 ? -22.828 -19.734 -22 1 90.69 60 GLY A C 1
ATOM 494 O O . GLY A 1 60 ? -22.453 -20.766 -22.547 1 90.69 60 GLY A O 1
ATOM 495 N N . THR A 1 61 ? -21.984 -18.859 -21.688 1 93.56 61 THR A N 1
ATOM 496 C CA . THR A 1 61 ? -20.547 -19.047 -21.906 1 93.56 61 THR A CA 1
ATOM 497 C C . THR A 1 61 ? -19.891 -19.625 -20.656 1 93.56 61 THR A C 1
ATOM 499 O O . THR A 1 61 ? -20.391 -19.453 -19.547 1 93.56 61 THR A O 1
ATOM 502 N N . ASP A 1 62 ? -18.844 -20.328 -20.875 1 97 62 ASP A N 1
ATOM 503 C CA . ASP A 1 62 ? -18.094 -20.875 -19.75 1 97 62 ASP A CA 1
ATOM 504 C C . ASP A 1 62 ? -16.828 -20.062 -19.484 1 97 62 ASP A C 1
ATOM 506 O O . ASP A 1 62 ? -15.906 -20.531 -18.812 1 97 62 ASP A O 1
ATOM 510 N N . ILE A 1 63 ? -16.766 -18.891 -20.109 1 97.19 63 ILE A N 1
ATOM 511 C CA . ILE A 1 63 ? -15.609 -18.016 -19.984 1 97.19 63 ILE A CA 1
ATOM 512 C C . ILE A 1 63 ? -16.031 -16.688 -19.375 1 97.19 63 ILE A C 1
ATOM 514 O O . ILE A 1 63 ? -17.016 -16.078 -19.797 1 97.19 63 ILE A O 1
ATOM 518 N N . ALA A 1 64 ? -15.359 -16.25 -18.359 1 97.62 64 ALA A N 1
ATOM 519 C CA . ALA A 1 64 ? -15.477 -14.883 -17.844 1 97.62 64 ALA A CA 1
ATOM 520 C C . ALA A 1 64 ? -14.203 -14.086 -18.109 1 97.62 64 ALA A C 1
ATOM 522 O O . ALA A 1 64 ? -13.094 -14.57 -17.859 1 97.62 64 ALA A O 1
ATOM 523 N N . GLU A 1 65 ? -14.344 -12.914 -18.609 1 97.56 65 GLU A N 1
ATOM 524 C CA . GLU A 1 65 ? -13.203 -12.039 -18.875 1 97.56 65 GLU A CA 1
ATOM 525 C C . GLU A 1 65 ? -12.828 -11.242 -17.625 1 97.56 65 GLU A C 1
ATOM 527 O O . GLU A 1 65 ? -13.703 -10.812 -16.875 1 97.56 65 GLU A O 1
ATOM 532 N N . TYR A 1 66 ? -11.547 -11.07 -17.453 1 97.88 66 TYR A N 1
ATOM 533 C CA . TYR A 1 66 ? -11.094 -10.203 -16.375 1 97.88 66 TYR A CA 1
ATOM 534 C C . TYR A 1 66 ? -9.812 -9.469 -16.75 1 97.88 66 TYR A C 1
ATOM 536 O O . TYR A 1 66 ? -9.047 -9.938 -17.594 1 97.88 66 TYR A O 1
ATOM 544 N N . ASP A 1 67 ? -9.609 -8.289 -16.188 1 98.19 67 ASP A N 1
ATOM 545 C CA . ASP A 1 67 ? -8.406 -7.465 -16.312 1 98.19 67 ASP A CA 1
ATOM 546 C C . ASP A 1 67 ? -7.617 -7.438 -15.008 1 98.19 67 ASP A C 1
ATOM 548 O O . ASP A 1 67 ? -8.203 -7.453 -13.93 1 98.19 67 ASP A O 1
ATOM 552 N N . ILE A 1 68 ? -6.375 -7.398 -15.125 1 97.38 68 ILE A N 1
ATOM 553 C CA . ILE A 1 68 ? -5.496 -7.324 -13.961 1 97.38 68 ILE A CA 1
ATOM 554 C C . ILE A 1 68 ? -4.746 -5.996 -13.969 1 97.38 68 ILE A C 1
ATOM 556 O O . ILE A 1 68 ? -4.121 -5.629 -14.969 1 97.38 68 ILE A O 1
ATOM 560 N N . PHE A 1 69 ? -4.785 -5.273 -12.859 1 96.94 69 PHE A N 1
ATOM 561 C CA . PHE A 1 69 ? -4.094 -3.996 -12.742 1 96.94 69 PHE A CA 1
ATOM 562 C C . PHE A 1 69 ? -3.268 -3.939 -11.461 1 96.94 69 PHE A C 1
ATOM 564 O O . PHE A 1 69 ? -3.723 -4.383 -10.406 1 96.94 69 PHE A O 1
ATOM 571 N N . THR A 1 70 ? -2.092 -3.486 -11.547 1 92.75 70 THR A N 1
ATOM 572 C CA . THR A 1 70 ? -1.366 -2.932 -10.414 1 92.75 70 THR A CA 1
ATOM 573 C C . THR A 1 70 ? -1.659 -1.442 -10.258 1 92.75 70 THR A C 1
ATOM 575 O O . THR A 1 70 ? -2.338 -0.847 -11.102 1 92.75 70 THR A O 1
ATOM 578 N N . PRO A 1 71 ? -1.147 -0.824 -9.188 1 90.75 71 PRO A N 1
ATOM 579 C CA . PRO A 1 71 ? -1.327 0.625 -9.07 1 90.75 71 PRO A CA 1
ATOM 580 C C . PRO A 1 71 ? -0.655 1.398 -10.195 1 90.75 71 PRO A C 1
ATOM 582 O O . PRO A 1 71 ? -0.986 2.562 -10.438 1 90.75 71 PRO A O 1
ATOM 585 N N . LEU A 1 72 ? 0.222 0.708 -10.984 1 85.75 72 LEU A N 1
ATOM 586 C CA . LEU A 1 72 ? 1.03 1.424 -11.961 1 85.75 72 LEU A CA 1
ATOM 587 C C . LEU A 1 72 ? 0.572 1.104 -13.383 1 85.75 72 LEU A C 1
ATOM 589 O O . LEU A 1 72 ? 0.69 1.94 -14.281 1 85.75 72 LEU A O 1
ATOM 593 N N . SER A 1 73 ? 0.109 -0.171 -13.516 1 89.5 73 SER A N 1
ATOM 594 C CA . SER A 1 73 ? -0.197 -0.544 -14.891 1 89.5 73 SER A CA 1
ATOM 595 C C . SER A 1 73 ? -1.02 -1.827 -14.945 1 89.5 73 SER A C 1
ATOM 597 O O . SER A 1 73 ? -1.146 -2.533 -13.945 1 89.5 73 SER A O 1
ATOM 599 N N . ARG A 1 74 ? -1.541 -2.062 -16.172 1 93.62 74 ARG A N 1
ATOM 600 C CA . ARG A 1 74 ? -2.205 -3.326 -16.484 1 93.62 74 ARG A CA 1
ATOM 601 C C . ARG A 1 74 ? -1.188 -4.453 -16.656 1 93.62 74 ARG A C 1
ATOM 603 O O . ARG A 1 74 ? -0.086 -4.227 -17.156 1 93.62 74 ARG A O 1
ATOM 610 N N . MET A 1 75 ? -1.546 -5.641 -16.234 1 91.5 75 MET A N 1
ATOM 611 C CA . MET A 1 75 ? -0.735 -6.84 -16.438 1 91.5 75 MET A CA 1
ATOM 612 C C . MET A 1 75 ? -1.425 -7.816 -17.375 1 91.5 75 MET A C 1
ATOM 614 O O . MET A 1 75 ? -2.654 -7.902 -17.406 1 91.5 75 MET A O 1
ATOM 618 N N . SER A 1 76 ? -0.654 -8.555 -18.141 1 90.81 76 SER A N 1
ATOM 619 C CA . SER A 1 76 ? -1.204 -9.547 -19.062 1 90.81 76 SER A CA 1
ATOM 620 C C . SER A 1 76 ? -1.663 -10.797 -18.312 1 90.81 76 SER A C 1
ATOM 622 O O . SER A 1 76 ? -2.623 -11.453 -18.719 1 90.81 76 SER A O 1
ATOM 624 N N . PHE A 1 77 ? -0.964 -11.117 -17.297 1 91 77 PHE A N 1
ATOM 625 C CA . PHE A 1 77 ? -1.272 -12.266 -16.453 1 91 77 PHE A CA 1
ATOM 626 C C . PHE A 1 77 ? -0.563 -12.141 -15.102 1 91 77 PHE A C 1
ATOM 628 O O . PHE A 1 77 ? 0.543 -11.602 -15.023 1 91 77 PHE A O 1
ATOM 635 N N . ALA A 1 78 ? -1.187 -12.672 -14.055 1 92.06 78 ALA A N 1
ATOM 636 C CA . ALA A 1 78 ? -0.594 -12.867 -12.734 1 92.06 78 ALA A CA 1
ATOM 637 C C . ALA A 1 78 ? -1.257 -14.023 -12 1 92.06 78 ALA A C 1
ATOM 639 O O . ALA A 1 78 ? -2.475 -14.211 -12.078 1 92.06 78 ALA A O 1
ATOM 640 N N . GLY A 1 79 ? -0.544 -14.797 -11.32 1 93.12 79 GLY A N 1
ATOM 641 C CA . GLY A 1 79 ? -1.03 -15.992 -10.656 1 93.12 79 GLY A CA 1
ATOM 642 C C . GLY A 1 79 ? -1.982 -15.695 -9.516 1 93.12 79 GLY A C 1
ATOM 643 O O . GLY A 1 79 ? -3.121 -16.172 -9.508 1 93.12 79 GLY A O 1
ATOM 644 N N . HIS A 1 80 ? -1.551 -14.812 -8.633 1 94.62 80 HIS A N 1
ATOM 645 C CA . HIS A 1 80 ? -2.309 -14.484 -7.434 1 94.62 80 HIS A CA 1
ATOM 646 C C . HIS A 1 80 ? -3.678 -13.906 -7.789 1 94.62 80 HIS A C 1
ATOM 648 O O . HIS A 1 80 ? -4.703 -14.398 -7.312 1 94.62 80 HIS A O 1
ATOM 654 N N . PRO A 1 81 ? -3.818 -12.953 -8.609 1 97.31 81 PRO A N 1
ATOM 655 C CA . PRO A 1 81 ? -5.145 -12.453 -8.977 1 97.31 81 PRO A CA 1
ATOM 656 C C . PRO A 1 81 ? -5.992 -13.5 -9.695 1 97.31 81 PRO A C 1
ATOM 658 O O . PRO A 1 81 ? -7.219 -13.477 -9.594 1 97.31 81 PRO A O 1
ATOM 661 N N . THR A 1 82 ? -5.367 -14.391 -10.406 1 96.88 82 THR A N 1
ATOM 662 C CA . THR A 1 82 ? -6.105 -15.43 -11.117 1 96.88 82 THR A CA 1
ATOM 663 C C . THR A 1 82 ? -6.73 -16.422 -10.141 1 96.88 82 THR A C 1
ATOM 665 O O . THR A 1 82 ? -7.918 -16.734 -10.242 1 96.88 82 THR A O 1
ATOM 668 N N . ILE A 1 83 ? -5.973 -16.828 -9.188 1 97.75 83 ILE A N 1
ATOM 669 C CA . ILE A 1 83 ? -6.48 -17.734 -8.164 1 97.75 83 ILE A CA 1
ATOM 670 C C . ILE A 1 83 ? -7.629 -17.078 -7.41 1 97.75 83 ILE A C 1
ATOM 672 O O . ILE A 1 83 ? -8.68 -17.688 -7.207 1 97.75 83 ILE A O 1
ATOM 676 N N . GLY A 1 84 ? -7.434 -15.875 -7.004 1 98.31 84 GLY A N 1
ATOM 677 C CA . GLY A 1 84 ? -8.461 -15.148 -6.266 1 98.31 84 GLY A CA 1
ATOM 678 C C . GLY A 1 84 ? -9.734 -14.945 -7.062 1 98.31 84 GLY A C 1
ATOM 679 O O . GLY A 1 84 ? -10.836 -15.156 -6.551 1 98.31 84 GLY A O 1
ATOM 680 N N . THR A 1 85 ? -9.602 -14.539 -8.32 1 98.44 85 THR A N 1
ATOM 681 C CA . THR A 1 85 ? -10.758 -14.281 -9.18 1 98.44 85 THR A CA 1
ATOM 682 C C . THR A 1 85 ? -11.508 -15.578 -9.469 1 98.44 85 THR A C 1
ATOM 684 O O . THR A 1 85 ? -12.742 -15.609 -9.438 1 98.44 85 THR A O 1
ATOM 687 N N . ALA A 1 86 ? -10.766 -16.625 -9.711 1 98.12 86 ALA A N 1
ATOM 688 C CA . ALA A 1 86 ? -11.398 -17.922 -9.93 1 98.12 86 ALA A CA 1
ATOM 689 C C . ALA A 1 86 ? -12.156 -18.375 -8.68 1 98.12 86 ALA A C 1
ATOM 691 O O . ALA A 1 86 ? -13.266 -18.906 -8.781 1 98.12 86 ALA A O 1
ATOM 692 N N . THR A 1 87 ? -11.57 -18.188 -7.551 1 98.06 87 THR A N 1
ATOM 693 C CA . THR A 1 87 ? -12.242 -18.531 -6.301 1 98.06 87 THR A CA 1
ATOM 694 C C . THR A 1 87 ? -13.547 -17.766 -6.156 1 98.06 87 THR A C 1
ATOM 696 O O . THR A 1 87 ? -14.57 -18.328 -5.773 1 98.06 87 THR A O 1
ATOM 699 N N . TYR A 1 88 ? -13.508 -16.484 -6.465 1 98.25 88 TYR A N 1
ATOM 700 C CA . TYR A 1 88 ? -14.711 -15.672 -6.414 1 98.25 88 TYR A CA 1
ATOM 701 C C . TYR A 1 88 ? -15.797 -16.234 -7.32 1 98.25 88 TYR A C 1
ATOM 703 O O . TYR A 1 88 ? -16.953 -16.359 -6.918 1 98.25 88 TYR A O 1
ATOM 711 N N . VAL A 1 89 ? -15.422 -16.578 -8.547 1 97.69 89 VAL A N 1
ATOM 712 C CA . VAL A 1 89 ? -16.344 -17.109 -9.539 1 97.69 89 VAL A CA 1
ATOM 713 C C . VAL A 1 89 ? -17.016 -18.375 -9 1 97.69 89 VAL A C 1
ATOM 715 O O . VAL A 1 89 ? -18.234 -18.516 -9.078 1 97.69 89 VAL A O 1
ATOM 718 N N . VAL A 1 90 ? -16.219 -19.219 -8.391 1 96.56 90 VAL A N 1
ATOM 719 C CA . VAL A 1 90 ? -16.719 -20.5 -7.902 1 96.56 90 VAL A CA 1
ATOM 720 C C . VAL A 1 90 ? -17.641 -20.266 -6.699 1 96.56 90 VAL A C 1
ATOM 722 O O . VAL A 1 90 ? -18.672 -20.938 -6.559 1 96.56 90 VAL A O 1
ATOM 725 N N . THR A 1 91 ? -17.25 -19.375 -5.812 1 95.81 91 THR A N 1
ATOM 726 C CA . THR A 1 91 ? -18.031 -19.094 -4.605 1 95.81 91 THR A CA 1
ATOM 727 C C . THR A 1 91 ? -19.328 -18.375 -4.953 1 95.81 91 THR A C 1
ATOM 729 O O . THR A 1 91 ? -20.297 -18.422 -4.176 1 95.81 91 THR A O 1
ATOM 732 N N . HIS A 1 92 ? -19.359 -17.688 -6.062 1 96.31 92 HIS A N 1
ATOM 733 C CA . HIS A 1 92 ? -20.547 -16.984 -6.523 1 96.31 92 HIS A CA 1
ATOM 734 C C . HIS A 1 92 ? -21.109 -17.609 -7.797 1 96.31 92 HIS A C 1
ATOM 736 O O . HIS A 1 92 ? -21.453 -16.906 -8.75 1 96.31 92 HIS A O 1
ATOM 742 N N . ALA A 1 93 ? -21.234 -18.859 -7.832 1 93.75 93 ALA A N 1
ATOM 743 C CA . ALA A 1 93 ? -21.578 -19.641 -9.016 1 93.75 93 ALA A CA 1
ATOM 744 C C . ALA A 1 93 ? -22.938 -19.219 -9.586 1 93.75 93 ALA A C 1
ATOM 746 O O . ALA A 1 93 ? -23.172 -19.328 -10.789 1 93.75 93 ALA A O 1
ATOM 747 N N . SER A 1 94 ? -23.828 -18.734 -8.758 1 93.75 94 SER A N 1
ATOM 748 C CA . SER A 1 94 ? -25.141 -18.297 -9.234 1 93.75 94 SER A CA 1
ATOM 749 C C . SER A 1 94 ? -25 -17.125 -10.195 1 93.75 94 SER A C 1
ATOM 751 O O . SER A 1 94 ? -25.781 -17 -11.141 1 93.75 94 SER A O 1
ATOM 753 N N . ALA A 1 95 ? -23.984 -16.297 -9.977 1 92.94 95 ALA A N 1
ATOM 754 C CA . ALA A 1 95 ? -23.734 -15.133 -10.828 1 92.94 95 ALA A CA 1
ATOM 755 C C . ALA A 1 95 ? -22.844 -15.492 -12.008 1 92.94 95 ALA A C 1
ATOM 757 O O . ALA A 1 95 ? -22.766 -14.75 -12.984 1 92.94 95 ALA A O 1
ATOM 758 N N . TYR A 1 96 ? -22.219 -16.625 -11.93 1 95.56 96 TYR A N 1
ATOM 759 C CA . TYR A 1 96 ? -21.297 -17.078 -12.961 1 95.56 96 TYR A CA 1
ATOM 760 C C . TYR A 1 96 ? -21.562 -18.547 -13.305 1 95.56 96 TYR A C 1
ATOM 762 O O . TYR A 1 96 ? -20.641 -19.375 -13.266 1 95.56 96 TYR A O 1
ATOM 770 N N . PRO A 1 97 ? -22.719 -18.75 -13.719 1 93.69 97 PRO A N 1
ATOM 771 C CA . PRO A 1 97 ? -23.078 -20.156 -13.945 1 93.69 97 PRO A CA 1
ATOM 772 C C . PRO A 1 97 ? -22.25 -20.797 -15.062 1 93.69 97 PRO A C 1
ATOM 774 O O . PRO A 1 97 ? -22.203 -20.281 -16.172 1 93.69 97 PRO A O 1
ATOM 777 N N . GLY A 1 98 ? -21.641 -21.875 -14.711 1 94.19 98 GLY A N 1
ATOM 778 C CA . GLY A 1 98 ? -20.953 -22.703 -15.703 1 94.19 98 GLY A CA 1
ATOM 779 C C . GLY A 1 98 ? -19.562 -22.203 -16.047 1 94.19 98 GLY A C 1
ATOM 780 O O . GLY A 1 98 ? -18.844 -22.828 -16.828 1 94.19 98 GLY A O 1
ATOM 781 N N . VAL A 1 99 ? -19.172 -21.078 -15.5 1 96.12 99 VAL A N 1
ATOM 782 C CA . VAL A 1 99 ? -17.875 -20.516 -15.82 1 96.12 99 VAL A CA 1
ATOM 783 C C . VAL A 1 99 ? -16.766 -21.422 -15.266 1 96.12 99 VAL A C 1
ATOM 785 O O . VAL A 1 99 ? -16.781 -21.766 -14.078 1 96.12 99 VAL A O 1
ATOM 788 N N . LYS A 1 100 ? -15.836 -21.812 -16.203 1 96.38 100 LYS A N 1
ATOM 789 C CA . LYS A 1 100 ? -14.742 -22.703 -15.836 1 96.38 100 LYS A CA 1
ATOM 790 C C . LYS A 1 100 ? -13.406 -22.172 -16.344 1 96.38 100 LYS A C 1
ATOM 792 O O . LYS A 1 100 ? -12.359 -22.781 -16.109 1 96.38 100 LYS A O 1
ATOM 797 N N . ARG A 1 101 ? -13.508 -21.078 -17.031 1 97.25 101 ARG A N 1
ATOM 798 C CA . ARG A 1 101 ? -12.32 -20.453 -17.609 1 97.25 101 ARG A CA 1
ATOM 799 C C . ARG A 1 101 ? -12.352 -18.938 -17.453 1 97.25 101 ARG A C 1
ATOM 801 O O . ARG A 1 101 ? -13.422 -18.328 -17.547 1 97.25 101 ARG A O 1
ATOM 808 N N . LEU A 1 102 ? -11.195 -18.406 -17.25 1 97.31 102 LEU A N 1
ATOM 809 C CA . LEU A 1 102 ? -11 -16.953 -17.25 1 97.31 102 LEU A CA 1
ATOM 810 C C . LEU A 1 102 ? -10.195 -16.5 -18.453 1 97.31 102 LEU A C 1
ATOM 812 O O . LEU A 1 102 ? -9.273 -17.188 -18.891 1 97.31 102 LEU A O 1
ATOM 816 N N . LYS A 1 103 ? -10.562 -15.398 -19.016 1 96.81 103 LYS A N 1
ATOM 817 C CA . LYS A 1 103 ? -9.844 -14.852 -20.156 1 96.81 103 LYS A CA 1
ATOM 818 C C . LYS A 1 103 ? -9.219 -13.5 -19.812 1 96.81 103 LYS A C 1
ATOM 820 O O . LYS A 1 103 ? -9.906 -12.602 -19.328 1 96.81 103 LYS A O 1
ATOM 825 N N . THR A 1 104 ? -7.977 -13.367 -20.031 1 95.12 104 THR A N 1
ATOM 826 C CA . THR A 1 104 ? -7.238 -12.117 -19.875 1 95.12 104 THR A CA 1
ATOM 827 C C . THR A 1 104 ? -6.355 -11.844 -21.094 1 95.12 104 THR A C 1
ATOM 829 O O . THR A 1 104 ? -6.484 -12.516 -22.109 1 95.12 104 THR A O 1
ATOM 832 N N . VAL A 1 105 ? -5.512 -10.812 -21.047 1 91.25 105 VAL A N 1
ATOM 833 C CA . VAL A 1 105 ? -4.668 -10.422 -22.172 1 91.25 105 VAL A CA 1
ATOM 834 C C . VAL A 1 105 ? -3.779 -11.594 -22.578 1 91.25 105 VAL A C 1
ATOM 836 O O . VAL A 1 105 ? -3.572 -11.828 -23.766 1 91.25 105 VAL A O 1
ATOM 839 N N . ALA A 1 106 ? -3.354 -12.383 -21.625 1 89.19 106 ALA A N 1
ATOM 840 C CA . ALA A 1 106 ? -2.445 -13.492 -21.891 1 89.19 106 ALA A CA 1
ATOM 841 C C . ALA A 1 106 ? -3.184 -14.664 -22.547 1 89.19 106 ALA A C 1
ATOM 843 O O . ALA A 1 106 ? -2.559 -15.578 -23.078 1 89.19 106 ALA A O 1
ATOM 844 N N . GLY A 1 107 ? -4.52 -14.719 -22.516 1 92.38 107 GLY A N 1
ATOM 845 C CA . GLY A 1 107 ? -5.297 -15.797 -23.109 1 92.38 107 GLY A CA 1
ATOM 846 C C . GLY A 1 107 ? -6.312 -16.391 -22.156 1 92.38 107 GLY A C 1
ATOM 847 O O . GLY A 1 107 ? -6.727 -15.742 -21.203 1 92.38 107 GLY A O 1
ATOM 848 N N . ILE A 1 108 ? -6.777 -17.547 -22.547 1 95.19 108 ILE A N 1
ATOM 849 C CA . ILE A 1 108 ? -7.793 -18.25 -21.766 1 95.19 108 ILE A CA 1
ATOM 850 C C . ILE A 1 108 ? -7.121 -19.188 -20.766 1 95.19 108 ILE A C 1
ATOM 852 O O . ILE A 1 108 ? -6.25 -19.969 -21.141 1 95.19 108 ILE A O 1
ATOM 856 N N . ILE A 1 109 ? -7.543 -19.078 -19.516 1 94.56 109 ILE A N 1
ATOM 857 C CA . ILE A 1 109 ? -6.965 -19.844 -18.422 1 94.56 109 ILE A CA 1
ATOM 858 C C . ILE A 1 109 ? -8.039 -20.703 -17.781 1 94.56 109 ILE A C 1
ATOM 860 O O . ILE A 1 109 ? -8.836 -20.234 -16.969 1 94.56 109 ILE A O 1
ATOM 864 N N . PRO A 1 110 ? -8.047 -21.984 -18.109 1 96.25 110 PRO A N 1
ATOM 865 C CA . PRO A 1 110 ? -8.953 -22.859 -17.359 1 96.25 110 PRO A CA 1
ATOM 866 C C . PRO A 1 110 ? -8.578 -23 -15.891 1 96.25 110 PRO A C 1
ATOM 868 O O . PRO A 1 110 ? -7.398 -22.938 -15.539 1 96.25 110 PRO A O 1
ATOM 871 N N . PHE A 1 111 ? -9.57 -23.109 -15.016 1 97.44 111 PHE A N 1
ATOM 872 C CA . PHE A 1 111 ? -9.312 -23.391 -13.609 1 97.44 111 PHE A CA 1
ATOM 873 C C . PHE A 1 111 ? -10.102 -24.609 -13.148 1 97.44 111 PHE A C 1
ATOM 875 O O . PHE A 1 111 ? -11.125 -24.953 -13.742 1 97.44 111 PHE A O 1
ATOM 882 N N . LYS A 1 112 ? -9.516 -25.281 -12.164 1 96.94 112 LYS A N 1
ATOM 883 C CA . LYS A 1 112 ? -10.148 -26.453 -11.555 1 96.94 112 LYS A CA 1
ATOM 884 C C . LYS A 1 112 ? -10.367 -26.234 -10.055 1 96.94 112 LYS A C 1
ATOM 886 O O . LYS A 1 112 ? -9.523 -25.656 -9.383 1 96.94 112 LYS A O 1
ATOM 891 N N . GLN A 1 113 ? -11.469 -26.734 -9.648 1 95.56 113 GLN A N 1
ATOM 892 C CA . GLN A 1 113 ? -11.789 -26.672 -8.227 1 95.56 113 GLN A CA 1
ATOM 893 C C . GLN A 1 113 ? -11.633 -28.047 -7.566 1 95.56 113 GLN A C 1
ATOM 895 O O . GLN A 1 113 ? -12.156 -29.047 -8.07 1 95.56 113 GLN A O 1
ATOM 900 N N . ASP A 1 114 ? -10.891 -28.094 -6.582 1 92.19 114 ASP A N 1
ATOM 901 C CA . ASP A 1 114 ? -10.789 -29.25 -5.695 1 92.19 114 ASP A CA 1
ATOM 902 C C . ASP A 1 114 ? -11.086 -28.859 -4.25 1 92.19 114 ASP A C 1
ATOM 904 O O . ASP A 1 114 ? -10.188 -28.453 -3.514 1 92.19 114 ASP A O 1
ATOM 908 N N . GLY A 1 115 ? -12.258 -29.141 -3.811 1 90.62 115 GLY A N 1
ATOM 909 C CA . GLY A 1 115 ? -12.695 -28.562 -2.547 1 90.62 115 GLY A CA 1
ATOM 910 C C . GLY A 1 115 ? -12.695 -27.047 -2.547 1 90.62 115 GLY A C 1
ATOM 911 O O . GLY A 1 115 ? -13.328 -26.422 -3.396 1 90.62 115 GLY A O 1
ATOM 912 N N . ASN A 1 116 ? -11.914 -26.531 -1.618 1 89.25 116 ASN A N 1
ATOM 913 C CA . ASN A 1 116 ? -11.844 -25.078 -1.538 1 89.25 116 ASN A CA 1
ATOM 914 C C . ASN A 1 116 ? -10.594 -24.547 -2.232 1 89.25 116 ASN A C 1
ATOM 916 O O . ASN A 1 116 ? -10.367 -23.328 -2.258 1 89.25 116 ASN A O 1
ATOM 920 N N . LYS A 1 117 ? -9.961 -25.391 -2.881 1 96.12 117 LYS A N 1
ATOM 921 C CA . LYS A 1 117 ? -8.727 -25 -3.561 1 96.12 117 LYS A CA 1
ATOM 922 C C . LYS A 1 117 ? -8.961 -24.828 -5.059 1 96.12 117 LYS A C 1
ATOM 924 O O . LYS A 1 117 ? -9.68 -25.609 -5.676 1 96.12 117 LYS A O 1
ATOM 929 N N . ILE A 1 118 ? -8.398 -23.828 -5.586 1 97.88 118 ILE A N 1
ATOM 930 C CA . ILE A 1 118 ? -8.414 -23.578 -7.023 1 97.88 118 ILE A CA 1
ATOM 931 C C . ILE A 1 118 ? -7.035 -23.859 -7.613 1 97.88 118 ILE A C 1
ATOM 933 O O . ILE A 1 118 ? -6.012 -23.516 -7.016 1 97.88 118 ILE A O 1
ATOM 937 N N . SER A 1 119 ? -7.035 -24.5 -8.758 1 97.81 119 SER A N 1
ATOM 938 C CA . SER A 1 119 ? -5.801 -24.734 -9.5 1 97.81 119 SER A CA 1
ATOM 939 C C . SER A 1 119 ? -5.887 -24.141 -10.906 1 97.81 119 SER A C 1
ATOM 941 O O . SER A 1 119 ? -6.934 -24.219 -11.555 1 97.81 119 SER A O 1
ATOM 943 N N . VAL A 1 120 ? -4.785 -23.594 -11.312 1 96.19 120 VAL A N 1
ATOM 944 C CA . VAL A 1 120 ? -4.688 -23.016 -12.656 1 96.19 120 VAL A CA 1
ATOM 945 C C . VAL A 1 120 ? -3.367 -23.438 -13.297 1 96.19 120 VAL A C 1
ATOM 947 O O . VAL A 1 120 ? -2.342 -23.547 -12.617 1 96.19 120 VAL A O 1
ATOM 950 N N . GLU A 1 121 ? -3.498 -23.734 -14.539 1 93.56 121 GLU A N 1
ATOM 951 C CA . GLU A 1 121 ? -2.268 -23.938 -15.305 1 93.56 121 GLU A CA 1
ATOM 952 C C . GLU A 1 121 ? -1.672 -22.609 -15.742 1 93.56 121 GLU A C 1
ATOM 954 O O . GLU A 1 121 ? -2.34 -21.812 -16.406 1 93.56 121 GLU A O 1
ATOM 959 N N . ILE A 1 122 ? -0.494 -22.375 -15.414 1 91 122 ILE A N 1
ATOM 960 C CA . ILE A 1 122 ? 0.189 -21.109 -15.656 1 91 122 ILE A CA 1
ATOM 961 C C . ILE A 1 122 ? 0.802 -21.125 -17.062 1 91 122 ILE A C 1
ATOM 963 O O . ILE A 1 122 ? 1.529 -22.047 -17.422 1 91 122 ILE A O 1
ATOM 967 N N . PRO A 1 123 ? 0.434 -20.094 -17.859 1 90.44 123 PRO A N 1
ATOM 968 C CA . PRO A 1 123 ? 1.233 -19.922 -19.062 1 90.44 123 PRO A CA 1
ATOM 969 C C . PRO A 1 123 ? 2.715 -19.703 -18.781 1 90.44 123 PRO A C 1
ATOM 971 O O . PRO A 1 123 ? 3.059 -18.922 -17.891 1 90.44 123 PRO A O 1
ATOM 974 N N . HIS A 1 124 ? 3.551 -20.438 -19.547 1 93.88 124 HIS A N 1
ATOM 975 C CA . HIS A 1 124 ? 4.969 -20.328 -19.219 1 93.88 124 HIS A CA 1
ATOM 976 C C . HIS A 1 124 ? 5.836 -20.5 -20.453 1 93.88 124 HIS A C 1
ATOM 978 O O . HIS A 1 124 ? 5.363 -21 -21.484 1 93.88 124 HIS A O 1
ATOM 984 N N . ASP A 1 125 ? 6.934 -19.969 -20.469 1 95.81 125 ASP A N 1
ATOM 985 C CA . ASP A 1 125 ? 8.078 -20.172 -21.344 1 95.81 125 ASP A CA 1
ATOM 986 C C . ASP A 1 125 ? 9.391 -20.031 -20.578 1 95.81 125 ASP A C 1
ATOM 988 O O . ASP A 1 125 ? 10.133 -19.062 -20.781 1 95.81 125 ASP A O 1
ATOM 992 N N . VAL A 1 126 ? 9.648 -21.047 -19.812 1 97.56 126 VAL A N 1
ATOM 993 C CA . VAL A 1 126 ? 10.703 -20.969 -18.812 1 97.56 126 VAL A CA 1
ATOM 994 C C . VAL A 1 126 ? 12.055 -20.781 -19.484 1 97.56 126 VAL A C 1
ATOM 996 O O . VAL A 1 126 ? 12.383 -21.516 -20.438 1 97.56 126 VAL A O 1
ATOM 999 N N . HIS A 1 127 ? 12.805 -19.828 -19.031 1 97.94 127 HIS A N 1
ATOM 1000 C CA . HIS A 1 127 ? 14.117 -19.5 -19.578 1 97.94 127 HIS A CA 1
ATOM 1001 C C . HIS A 1 127 ? 15.125 -19.234 -18.453 1 97.94 127 HIS A C 1
ATOM 1003 O O . HIS A 1 127 ? 14.922 -18.344 -17.625 1 97.94 127 HIS A O 1
ATOM 1009 N N . ILE A 1 128 ? 16.188 -20.031 -18.484 1 98.25 128 ILE A N 1
ATOM 1010 C CA . ILE A 1 128 ? 17.281 -19.797 -17.547 1 98.25 128 ILE A CA 1
ATOM 1011 C C . ILE A 1 128 ? 18.328 -18.891 -18.203 1 98.25 128 ILE A C 1
ATOM 1013 O O . ILE A 1 128 ? 18.953 -19.266 -19.188 1 98.25 128 ILE A O 1
ATOM 1017 N N . HIS A 1 129 ? 18.531 -17.75 -17.609 1 98.56 129 HIS A N 1
ATOM 1018 C CA . HIS A 1 129 ? 19.469 -16.781 -18.156 1 98.56 129 HIS A CA 1
ATOM 1019 C C . HIS A 1 129 ? 20.906 -17.172 -17.875 1 98.56 129 HIS A C 1
ATOM 1021 O O . HIS A 1 129 ? 21.188 -17.906 -16.922 1 98.56 129 HIS A O 1
ATOM 1027 N N . LYS A 1 130 ? 21.781 -16.672 -18.766 1 98 130 LYS A N 1
ATOM 1028 C CA . LYS A 1 130 ? 23.219 -16.828 -18.516 1 98 130 LYS A CA 1
ATOM 1029 C C . LYS A 1 130 ? 23.703 -15.852 -17.453 1 98 130 LYS A C 1
ATOM 1031 O O . LYS A 1 130 ? 24.562 -16.188 -16.641 1 98 130 LYS A O 1
ATOM 1036 N N . LYS A 1 131 ? 23.141 -14.656 -17.484 1 97.38 131 LYS A N 1
ATOM 1037 C CA . LYS A 1 131 ? 23.484 -13.625 -16.516 1 97.38 131 LYS A CA 1
ATOM 1038 C C . LYS A 1 131 ? 23.125 -14.055 -15.094 1 97.38 131 LYS A 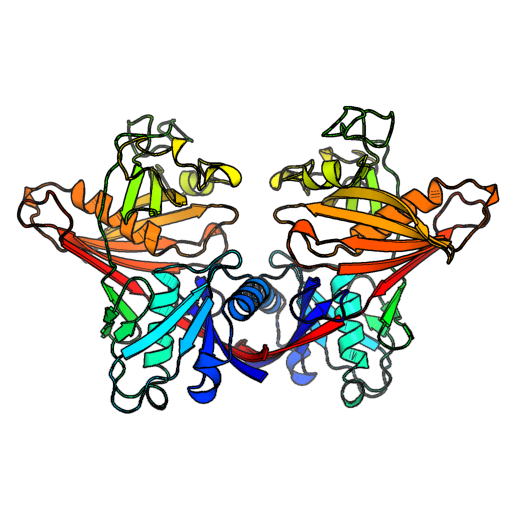C 1
ATOM 1040 O O . LYS A 1 131 ? 22.078 -14.664 -14.867 1 97.38 131 LYS A O 1
ATOM 1045 N N . ARG A 1 132 ? 24.031 -13.758 -14.203 1 97.62 132 ARG A N 1
ATOM 1046 C CA . ARG A 1 132 ? 23.844 -14.023 -12.781 1 97.62 132 ARG A CA 1
ATOM 1047 C C . ARG A 1 132 ? 24.359 -12.867 -11.938 1 97.62 132 ARG A C 1
ATOM 1049 O O . ARG A 1 132 ? 25.328 -12.203 -12.312 1 97.62 132 ARG A O 1
ATOM 1056 N N . LEU A 1 133 ? 23.719 -12.586 -10.867 1 97.81 133 LEU A N 1
ATOM 1057 C CA . LEU A 1 133 ? 24.188 -11.602 -9.898 1 97.81 133 LEU A CA 1
ATOM 1058 C C . LEU A 1 133 ? 24.844 -12.289 -8.703 1 97.81 133 LEU A C 1
ATOM 1060 O O . LEU A 1 133 ? 24.594 -13.469 -8.445 1 97.81 133 LEU A O 1
ATOM 1064 N N . PRO A 1 134 ? 25.672 -11.531 -8.008 1 97.81 134 PRO A N 1
ATOM 1065 C CA . PRO A 1 134 ? 26.281 -12.109 -6.801 1 97.81 134 PRO A CA 1
ATOM 1066 C C . PRO A 1 134 ? 25.266 -12.43 -5.719 1 97.81 134 PRO A C 1
ATOM 1068 O O . PRO A 1 134 ? 24.281 -11.703 -5.555 1 97.81 134 PRO A O 1
ATOM 1071 N N . HIS A 1 135 ? 25.516 -13.547 -5.078 1 98.31 135 HIS A N 1
ATOM 1072 C CA . HIS A 1 135 ? 24.75 -13.805 -3.871 1 98.31 135 HIS A CA 1
ATOM 1073 C C . HIS A 1 135 ? 24.922 -12.68 -2.855 1 98.31 135 HIS A C 1
ATOM 1075 O O . HIS A 1 135 ? 26.047 -12.289 -2.539 1 98.31 135 HIS A O 1
ATOM 1081 N N . PRO A 1 136 ? 23.891 -12.195 -2.287 1 97.25 136 PRO A N 1
ATOM 1082 C CA . PRO A 1 136 ? 24.031 -11.039 -1.394 1 97.25 136 PRO A CA 1
ATOM 1083 C C . PRO A 1 136 ? 24.609 -11.422 -0.034 1 97.25 136 PRO A C 1
ATOM 1085 O O . PRO A 1 136 ? 25.109 -10.555 0.692 1 97.25 136 PRO A O 1
ATOM 1088 N N . PHE A 1 137 ? 24.531 -12.672 0.308 1 96.81 137 PHE A N 1
ATOM 1089 C CA . PHE A 1 137 ? 25.094 -13.234 1.527 1 96.81 137 PHE A CA 1
ATOM 1090 C C . PHE A 1 137 ? 25.984 -14.43 1.209 1 96.81 137 PHE A C 1
ATOM 1092 O O . PHE A 1 137 ? 25.609 -15.578 1.472 1 96.81 137 PHE A O 1
ATOM 1099 N N . PRO A 1 138 ? 27.172 -14.25 0.806 1 95.62 138 PRO A N 1
ATOM 1100 C CA . PRO A 1 138 ? 27.969 -15.328 0.203 1 95.62 138 PRO A CA 1
ATOM 1101 C C . PRO A 1 138 ? 28.531 -16.297 1.24 1 95.62 138 PRO A C 1
ATOM 1103 O O . PRO A 1 138 ? 28.969 -17.391 0.889 1 95.62 138 PRO A O 1
ATOM 1106 N N . GLY A 1 139 ? 28.547 -15.984 2.441 1 96.31 139 GLY A N 1
ATOM 1107 C CA . GLY A 1 139 ? 29.094 -16.875 3.455 1 96.31 139 GLY A CA 1
ATOM 1108 C C . GLY A 1 139 ? 28.297 -18.141 3.629 1 96.31 139 GLY A C 1
ATOM 1109 O O . GLY A 1 139 ? 27.078 -18.141 3.492 1 96.31 139 GLY A O 1
ATOM 1110 N N . PRO A 1 140 ? 28.969 -19.25 3.959 1 95.44 140 PRO A N 1
ATOM 1111 C CA . PRO A 1 140 ? 28.312 -20.547 4.074 1 95.44 140 PRO A CA 1
ATOM 1112 C C . PRO A 1 140 ? 27.25 -20.562 5.172 1 95.44 140 PRO A C 1
ATOM 1114 O O . PRO A 1 140 ? 26.359 -21.422 5.168 1 95.44 140 PRO A O 1
ATOM 1117 N N . GLU A 1 141 ? 27.297 -19.641 6.07 1 97.06 141 GLU A N 1
ATOM 1118 C CA . GLU A 1 141 ? 26.297 -19.562 7.129 1 97.06 141 GLU A CA 1
ATOM 1119 C C . GLU A 1 141 ? 24.969 -19.047 6.594 1 97.06 141 GLU A C 1
ATOM 1121 O O . GLU A 1 141 ? 23.922 -19.234 7.219 1 97.06 141 GLU A O 1
ATOM 1126 N N . HIS A 1 142 ? 25.016 -18.406 5.422 1 98.12 142 HIS A N 1
ATOM 1127 C CA . HIS A 1 142 ? 23.812 -17.781 4.895 1 98.12 142 HIS A CA 1
ATOM 1128 C C . HIS A 1 142 ? 23.469 -18.328 3.514 1 98.12 142 HIS A C 1
ATOM 1130 O O . HIS A 1 142 ? 22.297 -18.344 3.127 1 98.12 142 HIS A O 1
ATOM 1136 N N . ASN A 1 143 ? 24.406 -18.703 2.785 1 98.25 143 ASN A N 1
ATOM 1137 C CA . ASN A 1 143 ? 24.25 -19.25 1.438 1 98.25 143 ASN A CA 1
ATOM 1138 C C . ASN A 1 143 ? 24.141 -20.766 1.452 1 98.25 143 ASN A C 1
ATOM 1140 O O . ASN A 1 143 ? 25.031 -21.453 1.938 1 98.25 143 ASN A O 1
ATOM 1144 N N . ALA A 1 144 ? 23.078 -21.219 0.873 1 97.94 144 ALA A N 1
ATOM 1145 C CA . ALA A 1 144 ? 22.812 -22.656 0.928 1 97.94 144 ALA A CA 1
ATOM 1146 C C . ALA A 1 144 ? 23.656 -23.406 -0.09 1 97.94 144 ALA A C 1
ATOM 1148 O O . ALA A 1 144 ? 23.688 -24.641 -0.096 1 97.94 144 ALA A O 1
ATOM 1149 N N . THR A 1 145 ? 24.328 -22.703 -1.007 1 97.44 145 THR A N 1
ATOM 1150 C CA . THR A 1 145 ? 25.109 -23.328 -2.074 1 97.44 145 THR A CA 1
ATOM 1151 C C . THR A 1 145 ? 26.562 -22.859 -2.033 1 97.44 145 THR A C 1
ATOM 1153 O O . THR A 1 145 ? 26.922 -22 -1.225 1 97.44 145 THR A O 1
ATOM 1156 N N . THR A 1 146 ? 27.359 -23.453 -2.928 1 96.62 146 THR A N 1
ATOM 1157 C CA . THR A 1 146 ? 28.766 -23.047 -3.037 1 96.62 146 THR A CA 1
ATOM 1158 C C . THR A 1 146 ? 28.953 -22.016 -4.137 1 96.62 146 THR A C 1
ATOM 1160 O O . THR A 1 146 ? 30.031 -21.453 -4.301 1 96.62 146 THR A O 1
ATOM 1163 N N . SER A 1 147 ? 27.891 -21.719 -4.832 1 97.12 147 SER A N 1
ATOM 1164 C CA . SER A 1 147 ? 27.969 -20.766 -5.922 1 97.12 147 SER A CA 1
ATOM 1165 C C . SER A 1 147 ? 28.016 -19.328 -5.395 1 97.12 147 SER A C 1
ATOM 1167 O O . SER A 1 147 ? 27.219 -18.953 -4.535 1 97.12 147 SER A O 1
ATOM 1169 N N . PRO A 1 148 ? 28.859 -18.531 -5.926 1 97.25 148 PRO A N 1
ATOM 1170 C CA . PRO A 1 148 ? 28.922 -17.141 -5.496 1 97.25 148 PRO A CA 1
ATOM 1171 C C . PRO A 1 148 ? 27.828 -16.281 -6.141 1 97.25 148 PRO A C 1
ATOM 1173 O O . PRO A 1 148 ? 27.656 -15.117 -5.773 1 97.25 148 PRO A O 1
ATOM 1176 N N . THR A 1 149 ? 27.156 -16.844 -7.102 1 98.19 149 THR A N 1
ATOM 1177 C CA . THR A 1 149 ? 26.109 -16.125 -7.805 1 98.19 149 THR A CA 1
ATOM 1178 C C . THR A 1 149 ? 24.766 -16.859 -7.699 1 98.19 149 THR A C 1
ATOM 1180 O O . THR A 1 149 ? 24.719 -17.984 -7.195 1 98.19 149 THR A O 1
ATOM 1183 N N . VAL A 1 150 ? 23.719 -16.172 -8.086 1 98.62 150 VAL A N 1
ATOM 1184 C CA . VAL A 1 150 ? 22.391 -16.781 -7.969 1 98.62 150 VAL A CA 1
ATOM 1185 C C . VAL A 1 150 ? 21.781 -16.969 -9.359 1 98.62 150 VAL A C 1
ATOM 1187 O O . VAL A 1 150 ? 22.031 -16.172 -10.266 1 98.62 150 VAL A O 1
ATOM 1190 N N . PRO A 1 151 ? 21 -18.031 -9.555 1 98.56 151 PRO A N 1
ATOM 1191 C CA . PRO A 1 151 ? 20.328 -18.219 -10.836 1 98.56 151 PRO A CA 1
ATOM 1192 C C . PRO A 1 151 ? 19.344 -17.094 -11.148 1 98.56 151 PRO A C 1
ATOM 1194 O O . PRO A 1 151 ? 18.719 -16.547 -10.234 1 98.56 151 PRO A O 1
ATOM 1197 N N . LEU A 1 152 ? 19.266 -16.75 -12.406 1 98.69 152 LEU A N 1
ATOM 1198 C CA . LEU A 1 152 ? 18.266 -15.844 -12.961 1 98.69 152 LEU A CA 1
ATOM 1199 C C . LEU A 1 152 ? 17.359 -16.578 -13.938 1 98.69 152 LEU A C 1
ATOM 1201 O O . LEU A 1 152 ? 17.828 -17.156 -14.922 1 98.69 152 LEU A O 1
ATOM 1205 N N . VAL A 1 153 ? 16.094 -16.578 -13.633 1 98.5 153 VAL A N 1
ATOM 1206 C CA . VAL A 1 153 ? 15.156 -17.391 -14.398 1 98.5 153 VAL A CA 1
ATOM 1207 C C . VAL A 1 153 ? 13.922 -16.562 -14.758 1 98.5 153 VAL A C 1
ATOM 1209 O O . VAL A 1 153 ? 13.453 -15.75 -13.953 1 98.5 153 VAL A O 1
ATOM 1212 N N . SER A 1 154 ? 13.43 -16.719 -15.93 1 97.56 154 SER A N 1
ATOM 1213 C CA . SER A 1 154 ? 12.148 -16.172 -16.359 1 97.56 154 SER A CA 1
ATOM 1214 C C . SER A 1 154 ? 11.094 -17.266 -16.484 1 97.56 154 SER A C 1
ATOM 1216 O O . SER A 1 154 ? 11.289 -18.25 -17.188 1 97.56 154 SER A O 1
ATOM 1218 N N . ILE A 1 155 ? 10.016 -17.078 -15.781 1 96.38 155 ILE A N 1
ATOM 1219 C CA . ILE A 1 155 ? 8.891 -17.984 -15.961 1 96.38 155 ILE A CA 1
ATOM 1220 C C . ILE A 1 155 ? 8.273 -17.781 -17.344 1 96.38 155 ILE A C 1
ATOM 1222 O O . ILE A 1 155 ? 7.77 -18.734 -17.938 1 96.38 155 ILE A O 1
ATOM 1226 N N . VAL A 1 156 ? 8.258 -16.594 -17.828 1 93.94 156 VAL A N 1
ATOM 1227 C CA . VAL A 1 156 ? 7.852 -16.156 -19.156 1 93.94 156 VAL A CA 1
ATOM 1228 C C . VAL A 1 156 ? 8.648 -14.93 -19.578 1 93.94 156 VAL A C 1
ATOM 1230 O O . VAL A 1 156 ? 9.195 -14.219 -18.734 1 93.94 156 VAL A O 1
ATOM 1233 N N . LYS A 1 157 ? 8.68 -14.695 -20.891 1 93.56 157 LYS A N 1
ATOM 1234 C CA . LYS A 1 157 ? 9.375 -13.492 -21.344 1 93.56 157 LYS A CA 1
ATOM 1235 C C . LYS A 1 157 ? 8.797 -12.242 -20.688 1 93.56 157 LYS A C 1
ATOM 1237 O O . LYS A 1 157 ? 7.578 -12.031 -20.703 1 93.56 157 LYS A O 1
ATOM 1242 N N . GLY A 1 158 ? 9.688 -11.5 -20 1 92.5 158 GLY A N 1
ATOM 1243 C CA . GLY A 1 158 ? 9.266 -10.25 -19.391 1 92.5 158 GLY A CA 1
ATOM 1244 C C . GLY A 1 158 ? 9.039 -10.367 -17.891 1 92.5 158 GLY A C 1
ATOM 1245 O O . GLY A 1 158 ? 8.656 -9.398 -17.234 1 92.5 158 GLY A O 1
ATOM 1246 N N . MET A 1 159 ? 9.25 -11.57 -17.328 1 93.75 159 MET A N 1
ATOM 1247 C CA . MET A 1 159 ? 9.094 -11.812 -15.898 1 93.75 159 MET A CA 1
ATOM 1248 C C . MET A 1 159 ? 10.219 -12.711 -15.375 1 93.75 159 MET A C 1
ATOM 1250 O O . MET A 1 159 ? 10.133 -13.938 -15.484 1 93.75 159 MET A O 1
ATOM 1254 N N . ALA A 1 160 ? 11.172 -12.086 -14.766 1 96.62 160 ALA A N 1
ATOM 1255 C CA . ALA A 1 160 ? 12.359 -12.805 -14.305 1 96.62 160 ALA A CA 1
ATOM 1256 C C . ALA A 1 160 ? 12.539 -12.648 -12.797 1 96.62 160 ALA A C 1
ATOM 1258 O O . ALA A 1 160 ? 12.086 -11.656 -12.211 1 96.62 160 ALA A O 1
ATOM 1259 N N . PHE A 1 161 ? 13.203 -13.625 -12.211 1 97.88 161 PHE A N 1
ATOM 1260 C CA . PHE A 1 161 ? 13.523 -13.555 -10.789 1 97.88 161 PHE A CA 1
ATOM 1261 C C . PHE A 1 161 ? 14.938 -14.047 -10.523 1 97.88 161 PHE A C 1
ATOM 1263 O O . PHE A 1 161 ? 15.352 -15.086 -11.055 1 97.88 161 PHE A O 1
ATOM 1270 N N . ASN A 1 162 ? 15.688 -13.266 -9.773 1 98.69 162 ASN A N 1
ATOM 1271 C CA . ASN A 1 162 ? 16.875 -13.797 -9.109 1 98.69 162 ASN A CA 1
ATOM 1272 C C . ASN A 1 162 ? 16.5 -14.758 -7.984 1 98.69 162 ASN A C 1
ATOM 1274 O O . ASN A 1 162 ? 15.883 -14.359 -6.996 1 98.69 162 ASN A O 1
ATOM 1278 N N . LEU A 1 163 ? 16.812 -15.984 -8.156 1 98.81 163 LEU A N 1
ATOM 1279 C CA . LEU A 1 163 ? 16.484 -17 -7.164 1 98.81 163 LEU A CA 1
ATOM 1280 C C . LEU A 1 163 ? 17.625 -17.172 -6.164 1 98.81 163 LEU A C 1
ATOM 1282 O O . LEU A 1 163 ? 18.672 -17.703 -6.504 1 98.81 163 LEU A O 1
ATOM 1286 N N . VAL A 1 164 ? 17.422 -16.781 -4.902 1 98.88 164 VAL A N 1
ATOM 1287 C CA . VAL A 1 164 ? 18.5 -16.688 -3.932 1 98.88 164 VAL A CA 1
ATOM 1288 C C . VAL A 1 164 ? 18.359 -17.797 -2.893 1 98.88 164 VAL A C 1
ATOM 1290 O O . VAL A 1 164 ? 17.547 -17.703 -1.976 1 98.88 164 VAL A O 1
ATOM 1293 N N . PRO A 1 165 ? 19.203 -18.766 -2.973 1 98.88 165 PRO A N 1
ATOM 1294 C CA . PRO A 1 165 ? 19.141 -19.828 -1.973 1 98.88 165 PRO A CA 1
ATOM 1295 C C . PRO A 1 165 ? 19.719 -19.406 -0.622 1 98.88 165 PRO A C 1
ATOM 1297 O O . PRO A 1 165 ? 20.859 -18.953 -0.549 1 98.88 165 PRO A O 1
ATOM 1300 N N . MET A 1 166 ? 18.938 -19.547 0.4 1 98.81 166 MET A N 1
ATOM 1301 C CA . MET A 1 166 ? 19.359 -19.234 1.761 1 98.81 166 MET A CA 1
ATOM 1302 C C . MET A 1 166 ? 19.578 -20.5 2.568 1 98.81 166 MET A C 1
ATOM 1304 O O . MET A 1 166 ? 18.859 -21.484 2.402 1 98.81 166 MET A O 1
ATOM 1308 N N . ALA A 1 167 ? 20.5 -20.453 3.496 1 98.56 167 ALA A N 1
ATOM 1309 C CA . ALA A 1 167 ? 20.984 -21.656 4.172 1 98.56 167 ALA A CA 1
ATOM 1310 C C . ALA A 1 167 ? 19.953 -22.172 5.168 1 98.56 167 ALA A C 1
ATOM 1312 O O . ALA A 1 167 ? 19.859 -23.375 5.41 1 98.56 167 ALA A O 1
ATOM 1313 N N . ASN A 1 168 ? 19.281 -21.281 5.824 1 98.38 168 ASN A N 1
ATOM 1314 C CA . ASN A 1 168 ? 18.312 -21.625 6.863 1 98.38 168 ASN A CA 1
ATOM 1315 C C . ASN A 1 168 ? 17.328 -20.484 7.098 1 98.38 168 ASN A C 1
ATOM 1317 O O . ASN A 1 168 ? 17.406 -19.438 6.441 1 98.38 168 ASN A O 1
ATOM 1321 N N . LEU A 1 169 ? 16.438 -20.75 8.031 1 98.19 169 LEU A N 1
ATOM 1322 C CA . LEU A 1 169 ? 15.367 -19.797 8.273 1 98.19 169 LEU A CA 1
ATOM 1323 C C . LEU A 1 169 ? 15.914 -18.516 8.914 1 98.19 169 LEU A C 1
ATOM 1325 O O . LEU A 1 169 ? 15.398 -17.422 8.672 1 98.19 169 LEU A O 1
ATOM 1329 N N . GLU A 1 170 ? 16.969 -18.625 9.672 1 97.56 170 GLU A N 1
ATOM 1330 C CA . GLU A 1 170 ? 17.625 -17.453 10.227 1 97.56 170 GLU A CA 1
ATOM 1331 C C . GLU A 1 170 ? 18.203 -16.562 9.125 1 97.56 170 GLU A C 1
ATOM 1333 O O . GLU A 1 170 ? 18.031 -15.344 9.148 1 97.56 170 GLU A O 1
ATOM 1338 N N . ALA A 1 171 ? 18.828 -17.219 8.188 1 98.12 171 ALA A N 1
ATOM 1339 C CA . ALA A 1 171 ? 19.375 -16.484 7.043 1 98.12 171 ALA A CA 1
ATOM 1340 C C . ALA A 1 171 ? 18.266 -15.836 6.23 1 98.12 171 ALA A C 1
ATOM 1342 O O . ALA A 1 171 ? 18.438 -14.711 5.738 1 98.12 171 ALA A O 1
ATOM 1343 N N . LEU A 1 172 ? 17.156 -16.516 6.094 1 98.38 172 LEU A N 1
ATOM 1344 C CA . LEU A 1 172 ? 16.047 -16.031 5.293 1 98.38 172 LEU A CA 1
ATOM 1345 C C . LEU A 1 172 ? 15.477 -14.75 5.879 1 98.38 172 LEU A C 1
ATOM 1347 O O . LEU A 1 172 ? 14.883 -13.938 5.156 1 98.38 172 LEU A O 1
ATOM 1351 N N . SER A 1 173 ? 15.625 -14.531 7.141 1 96.19 173 SER A N 1
ATOM 1352 C CA . SER A 1 173 ? 15.062 -13.367 7.816 1 96.19 173 SER A CA 1
ATOM 1353 C C . SER A 1 173 ? 15.93 -12.125 7.598 1 96.19 173 SER A C 1
ATOM 1355 O O . SER A 1 173 ? 15.508 -11.008 7.895 1 96.19 173 SER A O 1
ATOM 1357 N N . LEU A 1 174 ? 17.078 -12.234 6.953 1 93.81 174 LEU A N 1
ATOM 1358 C CA . LEU A 1 174 ? 18.078 -11.18 6.906 1 93.81 174 LEU A CA 1
ATOM 1359 C C . LEU A 1 174 ? 17.734 -10.156 5.82 1 93.81 174 LEU A C 1
ATOM 1361 O O . LEU A 1 17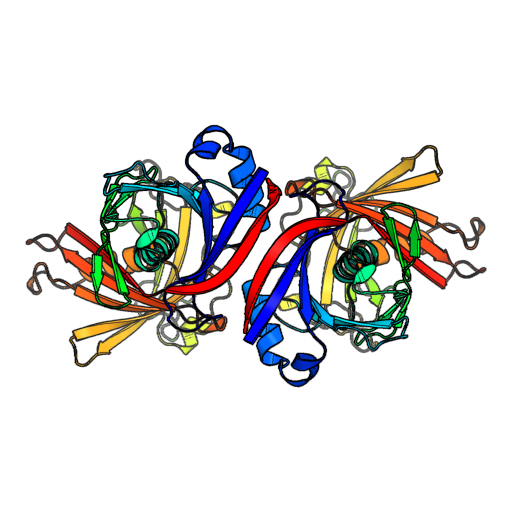4 ? 17.875 -8.953 6.031 1 93.81 174 LEU A O 1
ATOM 1365 N N . PRO A 1 175 ? 17.328 -10.633 4.66 1 94.69 175 PRO A N 1
ATOM 1366 C CA . PRO A 1 175 ? 17.125 -9.648 3.596 1 94.69 175 PRO A CA 1
ATOM 1367 C C . PRO A 1 175 ? 16.094 -8.586 3.957 1 94.69 175 PRO A C 1
ATOM 1369 O O . PRO A 1 175 ? 15.062 -8.898 4.555 1 94.69 175 PRO A O 1
ATOM 1372 N N . THR A 1 176 ? 16.422 -7.34 3.578 1 86.94 176 THR A N 1
ATOM 1373 C CA . THR A 1 176 ? 15.516 -6.219 3.783 1 86.94 176 THR A CA 1
ATOM 1374 C C . THR A 1 176 ? 15.125 -5.594 2.447 1 86.94 176 THR A C 1
ATOM 1376 O O . THR A 1 176 ? 14.234 -4.738 2.395 1 86.94 176 THR A O 1
ATOM 1379 N N . HIS A 1 177 ? 15.812 -5.91 1.417 1 87.94 177 HIS A N 1
ATOM 1380 C CA . HIS A 1 177 ? 15.562 -5.438 0.059 1 87.94 177 HIS A CA 1
ATOM 1381 C C . HIS A 1 177 ? 15.984 -6.48 -0.972 1 87.94 177 HIS A C 1
ATOM 1383 O O . HIS A 1 177 ? 16.641 -7.461 -0.633 1 87.94 177 HIS A O 1
ATOM 1389 N N . GLY A 1 178 ? 15.555 -6.375 -2.211 1 92.44 178 GLY A N 1
ATOM 1390 C CA . GLY A 1 178 ? 15.984 -7.238 -3.297 1 92.44 178 GLY A CA 1
ATOM 1391 C C . GLY A 1 178 ? 17.375 -6.914 -3.803 1 92.44 178 GLY A C 1
ATOM 1392 O O . GLY A 1 178 ? 18.031 -6.004 -3.291 1 92.44 178 GLY A O 1
ATOM 1393 N N . LEU A 1 179 ? 17.766 -7.656 -4.762 1 95.5 179 LEU A N 1
ATOM 1394 C CA . LEU A 1 179 ? 19.109 -7.508 -5.316 1 95.5 179 LEU A CA 1
ATOM 1395 C C . LEU A 1 179 ? 19.203 -6.262 -6.188 1 95.5 179 LEU A C 1
ATOM 1397 O O . LEU A 1 179 ? 20.281 -5.695 -6.355 1 95.5 179 LEU A O 1
ATOM 1401 N N . LEU A 1 180 ? 18.062 -5.875 -6.738 1 91.81 180 LEU A N 1
ATOM 1402 C CA . LEU A 1 180 ? 18 -4.711 -7.613 1 91.81 180 LEU A CA 1
ATOM 1403 C C . LEU A 1 180 ? 17.266 -3.559 -6.941 1 91.81 180 LEU A C 1
ATOM 1405 O O . LEU A 1 180 ? 16.281 -3.777 -6.227 1 91.81 180 LEU A O 1
ATOM 1409 N N . THR A 1 181 ? 17.688 -2.373 -7.266 1 83 181 THR A N 1
ATOM 1410 C CA . THR A 1 181 ? 16.953 -1.2 -6.797 1 83 181 THR A CA 1
ATOM 1411 C C . THR A 1 181 ? 15.648 -1.022 -7.578 1 83 181 THR A C 1
ATOM 1413 O O . THR A 1 181 ? 15.492 -1.587 -8.664 1 83 181 THR A O 1
ATOM 1416 N N . ILE A 1 182 ? 14.773 -0.264 -7.066 1 78.19 182 ILE A N 1
ATOM 1417 C CA . ILE A 1 182 ? 13.445 -0.087 -7.637 1 78.19 182 ILE A CA 1
ATOM 1418 C C . ILE A 1 182 ? 13.562 0.436 -9.062 1 78.19 182 ILE A C 1
ATOM 1420 O O . ILE A 1 182 ? 12.93 -0.098 -9.984 1 78.19 182 ILE A O 1
ATOM 1424 N N . PRO A 1 183 ? 14.453 1.443 -9.312 1 76.31 183 PRO A N 1
ATOM 1425 C CA . PRO A 1 183 ? 14.57 1.934 -10.688 1 76.31 183 PRO A CA 1
ATOM 1426 C C . PRO A 1 183 ? 15.141 0.884 -11.641 1 76.31 183 PRO A C 1
ATOM 1428 O O . PRO A 1 183 ? 14.938 0.974 -12.852 1 76.31 183 PRO A O 1
ATOM 1431 N N . GLU A 1 184 ? 15.766 -0.102 -11.148 1 87.69 184 GLU A N 1
ATOM 1432 C CA . GLU A 1 184 ? 16.453 -1.092 -11.969 1 87.69 184 GLU A CA 1
ATOM 1433 C C . GLU A 1 184 ? 15.555 -2.277 -12.289 1 87.69 184 GLU A C 1
ATOM 1435 O O . GLU A 1 184 ? 15.867 -3.092 -13.156 1 87.69 184 GLU A O 1
ATOM 1440 N N . LEU A 1 185 ? 14.445 -2.373 -11.703 1 88.88 185 LEU A N 1
ATOM 1441 C CA . LEU A 1 185 ? 13.602 -3.561 -11.766 1 88.88 185 LEU A CA 1
ATOM 1442 C C . LEU A 1 185 ? 13.102 -3.801 -13.18 1 88.88 185 LEU A C 1
ATOM 1444 O O . LEU A 1 185 ? 12.734 -4.926 -13.539 1 88.88 185 LEU A O 1
ATOM 1448 N N . TYR A 1 186 ? 13.195 -2.787 -14 1 88.88 186 TYR A N 1
ATOM 1449 C CA . TYR A 1 186 ? 12.648 -2.953 -15.344 1 88.88 186 TYR A CA 1
ATOM 1450 C C . TYR A 1 186 ? 13.703 -2.678 -16.406 1 88.88 186 TYR A C 1
ATOM 1452 O O . TYR A 1 186 ? 13.383 -2.508 -17.578 1 88.88 186 TYR A O 1
ATOM 1460 N N . LYS A 1 187 ? 14.922 -2.553 -15.914 1 91.88 187 LYS A N 1
ATOM 1461 C CA . LYS A 1 187 ? 16.016 -2.357 -16.859 1 91.88 187 LYS A CA 1
ATOM 1462 C C . LYS A 1 187 ? 16.516 -3.691 -17.422 1 91.88 187 LYS A C 1
ATOM 1464 O O . LYS A 1 187 ? 16.609 -4.68 -16.688 1 91.88 187 LYS A O 1
ATOM 1469 N N . GLY A 1 188 ? 16.766 -3.75 -18.672 1 93.38 188 GLY A N 1
ATOM 1470 C CA . GLY A 1 188 ? 17.172 -4.969 -19.359 1 93.38 188 GLY A CA 1
ATOM 1471 C C . GLY A 1 188 ? 18.625 -5.316 -19.156 1 93.38 188 GLY A C 1
ATOM 1472 O O . GLY A 1 188 ? 19.062 -6.414 -19.5 1 93.38 188 GLY A O 1
ATOM 1473 N N . GLU A 1 189 ? 19.359 -4.418 -18.5 1 94.19 189 GLU A N 1
ATOM 1474 C CA . GLU A 1 189 ? 20.812 -4.566 -18.406 1 94.19 189 GLU A CA 1
ATOM 1475 C C . GLU A 1 189 ? 21.188 -5.73 -17.484 1 94.19 189 GLU A C 1
ATOM 1477 O O . GLU A 1 189 ? 22.281 -6.266 -17.562 1 94.19 189 GLU A O 1
ATOM 1482 N N . HIS A 1 190 ? 20.297 -6.137 -16.672 1 93.62 190 HIS A N 1
ATOM 1483 C CA . HIS A 1 190 ? 20.562 -7.203 -15.711 1 93.62 190 HIS A CA 1
ATOM 1484 C C . HIS A 1 190 ? 20.141 -8.562 -16.25 1 93.62 190 HIS A C 1
ATOM 1486 O O . HIS A 1 190 ? 20.25 -9.578 -15.562 1 93.62 190 HIS A O 1
ATOM 1492 N N . LEU A 1 191 ? 19.625 -8.578 -17.438 1 96.75 191 LEU A N 1
ATOM 1493 C CA . LEU A 1 191 ? 19.25 -9.789 -18.156 1 96.75 191 LEU A CA 1
ATOM 1494 C C . LEU A 1 191 ? 20.25 -10.094 -19.266 1 96.75 191 LEU A C 1
ATOM 1496 O O . LEU A 1 191 ? 21.344 -9.5 -19.312 1 96.75 191 LEU A O 1
ATOM 1500 N N . ASP A 1 192 ? 20 -11.141 -20.125 1 97.31 192 ASP A N 1
ATOM 1501 C CA . ASP A 1 192 ? 20.859 -11.453 -21.25 1 97.31 192 ASP A CA 1
ATOM 1502 C C . ASP A 1 192 ? 20.672 -10.438 -22.375 1 97.31 192 ASP A C 1
ATOM 1504 O O . ASP A 1 192 ? 19.891 -10.672 -23.297 1 97.31 192 ASP A O 1
ATOM 1508 N N . VAL A 1 193 ? 21.547 -9.43 -22.297 1 96.25 193 VAL A N 1
ATOM 1509 C CA . VAL A 1 193 ? 21.406 -8.32 -23.234 1 96.25 193 VAL A CA 1
ATOM 1510 C C . VAL A 1 193 ? 21.531 -8.836 -24.656 1 96.25 193 VAL A C 1
ATOM 1512 O O . VAL A 1 193 ? 22.438 -9.602 -24.984 1 96.25 193 VAL A O 1
ATOM 1515 N N . GLY A 1 194 ? 20.656 -8.438 -25.484 1 95.94 194 GLY A N 1
ATOM 1516 C CA . GLY A 1 194 ? 20.688 -8.805 -26.891 1 95.94 194 GLY A CA 1
ATOM 1517 C C . GLY A 1 194 ? 20.047 -10.156 -27.156 1 95.94 194 GLY A C 1
ATOM 1518 O O . GLY A 1 194 ? 19.922 -10.562 -28.312 1 95.94 194 GLY A O 1
ATOM 1519 N N . SER A 1 195 ? 19.516 -10.852 -26.188 1 96.12 195 SER A N 1
ATOM 1520 C CA . SER A 1 195 ? 19 -12.203 -26.344 1 96.12 195 SER A CA 1
ATOM 1521 C C . SER A 1 195 ? 17.531 -12.188 -26.766 1 96.12 195 SER A C 1
ATOM 1523 O O . SER A 1 195 ? 16.984 -13.211 -27.188 1 96.12 195 SER A O 1
ATOM 1525 N N . GLY A 1 196 ? 16.891 -11.078 -26.625 1 96.12 196 GLY A N 1
ATOM 1526 C CA . GLY A 1 196 ? 15.438 -11.023 -26.781 1 96.12 196 GLY A CA 1
ATOM 1527 C C . GLY A 1 196 ? 14.695 -11.258 -25.484 1 96.12 196 GLY A C 1
ATOM 1528 O O . GLY A 1 196 ? 13.5 -10.969 -25.391 1 96.12 196 GLY A O 1
ATOM 1529 N N . TRP A 1 197 ? 15.422 -11.688 -24.484 1 96.19 197 TRP A N 1
ATOM 1530 C CA . TRP A 1 197 ? 14.844 -11.953 -23.172 1 96.19 197 TRP A CA 1
ATOM 1531 C C . TRP A 1 197 ? 15.164 -10.828 -22.203 1 96.19 197 TRP A C 1
ATOM 1533 O O . TRP A 1 197 ? 14.859 -10.922 -21.016 1 96.19 197 TRP A O 1
ATOM 1543 N N . ASP A 1 198 ? 15.734 -9.734 -22.688 1 96.75 198 ASP A N 1
ATOM 1544 C CA . ASP A 1 198 ? 16.234 -8.641 -21.859 1 96.75 198 ASP A CA 1
ATOM 1545 C C . ASP A 1 198 ? 15.18 -7.543 -21.719 1 96.75 198 ASP A C 1
ATOM 1547 O O . ASP A 1 198 ? 15.477 -6.363 -21.938 1 96.75 198 ASP A O 1
ATOM 1551 N N . VAL A 1 199 ? 13.961 -8.008 -21.312 1 93.81 199 VAL A N 1
ATOM 1552 C CA . VAL A 1 199 ? 12.859 -7.059 -21.172 1 93.81 199 VAL A CA 1
ATOM 1553 C C . VAL A 1 199 ? 12.016 -7.426 -19.953 1 93.81 199 VAL A C 1
ATOM 1555 O O . VAL A 1 199 ? 12.047 -8.57 -19.484 1 93.81 199 VAL A O 1
ATOM 1558 N N . GLY A 1 200 ? 11.312 -6.363 -19.422 1 92 200 GLY A N 1
ATOM 1559 C CA . GLY A 1 200 ? 10.297 -6.613 -18.391 1 92 200 GLY A CA 1
ATOM 1560 C C . GLY A 1 200 ? 10.836 -6.508 -16.984 1 92 200 GLY A C 1
ATOM 1561 O O . GLY A 1 200 ? 11.852 -5.852 -16.75 1 92 200 GLY A O 1
ATOM 1562 N N . TYR A 1 201 ? 10.133 -7.176 -16.078 1 91.56 201 TYR A N 1
ATOM 1563 C CA . TYR A 1 201 ? 10.391 -7.086 -14.648 1 91.56 201 TYR A CA 1
ATOM 1564 C C . TYR A 1 201 ? 11.414 -8.125 -14.211 1 91.56 201 TYR A C 1
ATOM 1566 O O . TYR A 1 201 ? 11.375 -9.273 -14.664 1 91.56 201 TYR A O 1
ATOM 1574 N N . THR A 1 202 ? 12.367 -7.688 -13.375 1 95.62 202 THR A N 1
ATOM 1575 C CA . THR A 1 202 ? 13.312 -8.586 -12.727 1 95.62 202 THR A CA 1
ATOM 1576 C C . THR A 1 202 ? 13.242 -8.438 -11.203 1 95.62 202 THR A C 1
ATOM 1578 O O . THR A 1 202 ? 13.68 -7.422 -10.656 1 95.62 202 THR A O 1
ATOM 1581 N N . GLY A 1 203 ? 12.734 -9.477 -10.562 1 95.75 203 GLY A N 1
ATOM 1582 C CA . GLY A 1 203 ? 12.617 -9.438 -9.109 1 95.75 203 GLY A CA 1
ATOM 1583 C C . GLY A 1 203 ? 13.625 -10.32 -8.406 1 95.75 203 GLY A C 1
ATOM 1584 O O . GLY A 1 203 ? 14.555 -10.828 -9.023 1 95.75 203 GLY A O 1
ATOM 1585 N N . THR A 1 204 ? 13.523 -10.391 -7.105 1 97.94 204 THR A N 1
ATOM 1586 C CA . THR A 1 204 ? 14.336 -11.25 -6.254 1 97.94 204 THR A CA 1
ATOM 1587 C C . THR A 1 204 ? 13.453 -12.164 -5.414 1 97.94 204 THR A C 1
ATOM 1589 O O . THR A 1 204 ? 12.445 -11.727 -4.852 1 97.94 204 THR A O 1
ATOM 1592 N N . TYR A 1 205 ? 13.766 -13.367 -5.383 1 98.62 205 TYR A N 1
ATOM 1593 C CA . TYR A 1 205 ? 13.031 -14.383 -4.637 1 98.62 205 TYR A CA 1
ATOM 1594 C C . TYR A 1 205 ? 13.969 -15.195 -3.752 1 98.62 205 TYR A C 1
ATOM 1596 O O . TYR A 1 205 ? 14.766 -15.992 -4.25 1 98.62 205 TYR A O 1
ATOM 1604 N N . PHE A 1 206 ? 13.891 -15.016 -2.438 1 98.88 206 PHE A N 1
ATOM 1605 C CA . PHE A 1 206 ? 14.703 -15.734 -1.465 1 98.88 206 PHE A CA 1
ATOM 1606 C C . PHE A 1 206 ? 14.016 -17.031 -1.035 1 98.88 206 PHE A C 1
ATOM 1608 O O . PHE A 1 206 ? 12.797 -17.062 -0.866 1 98.88 206 PHE A O 1
ATOM 1615 N N . TYR A 1 207 ? 14.836 -18.078 -0.81 1 98.88 207 TYR A N 1
ATOM 1616 C CA . TYR A 1 207 ? 14.148 -19.281 -0.397 1 98.88 207 TYR A CA 1
ATOM 1617 C C . TYR A 1 207 ? 15.062 -20.188 0.429 1 98.88 207 TYR A C 1
ATOM 1619 O O . TYR A 1 207 ? 16.281 -20.125 0.295 1 98.88 207 TYR A O 1
ATOM 1627 N N . VAL A 1 208 ? 14.469 -20.906 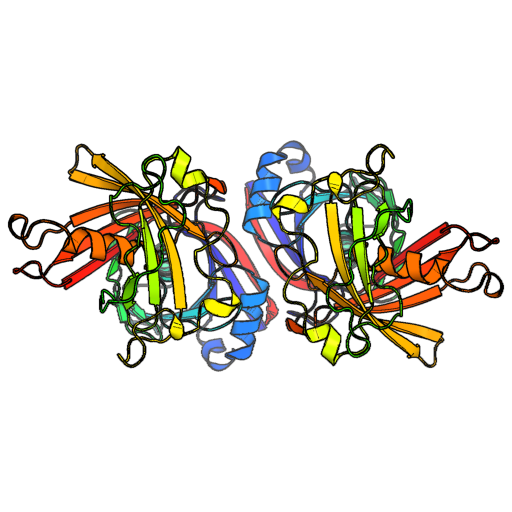1.286 1 98.88 208 VAL A N 1
ATOM 1628 C CA . VAL A 1 208 ? 15.07 -22.031 2.002 1 98.88 208 VAL A CA 1
ATOM 1629 C C . VAL A 1 208 ? 14.375 -23.328 1.606 1 98.88 208 VAL A C 1
ATOM 1631 O O . VAL A 1 208 ? 13.148 -23.406 1.612 1 98.88 208 VAL A O 1
ATOM 1634 N N . ASP A 1 209 ? 15.141 -24.266 1.176 1 98.75 209 ASP A N 1
ATOM 1635 C CA . ASP A 1 209 ? 14.633 -25.594 0.896 1 98.75 209 ASP A CA 1
ATOM 1636 C C . ASP A 1 209 ? 14.609 -26.453 2.162 1 98.75 209 ASP A C 1
ATOM 1638 O O . ASP A 1 209 ? 15.656 -26.812 2.699 1 98.75 209 ASP A O 1
ATOM 1642 N N . LEU A 1 210 ? 13.422 -26.859 2.613 1 98.56 210 LEU A N 1
ATOM 1643 C CA . LEU A 1 210 ? 13.258 -27.562 3.877 1 98.56 210 LEU A CA 1
ATOM 1644 C C . LEU A 1 210 ? 13.133 -29.062 3.646 1 98.56 210 LEU A C 1
ATOM 1646 O O . LEU A 1 210 ? 12.836 -29.812 4.574 1 98.56 210 LEU A O 1
ATOM 1650 N N . GLY A 1 211 ? 13.289 -29.469 2.426 1 98 211 GLY A N 1
ATOM 1651 C CA . GLY A 1 211 ? 13.211 -30.875 2.088 1 98 211 GLY A CA 1
ATOM 1652 C C . GLY A 1 211 ? 11.805 -31.344 1.776 1 98 211 GLY A C 1
ATOM 1653 O O . GLY A 1 211 ? 10.961 -30.547 1.342 1 98 211 GLY A O 1
ATOM 1654 N N . TYR A 1 212 ? 11.609 -32.688 1.815 1 97.88 212 TYR A N 1
ATOM 1655 C CA . TYR A 1 212 ? 10.344 -33.281 1.441 1 97.88 212 TYR A CA 1
ATOM 1656 C C . TYR A 1 212 ? 9.578 -33.75 2.676 1 97.88 212 TYR A C 1
ATOM 1658 O O . TYR A 1 212 ? 10.172 -34.25 3.635 1 97.88 212 TYR A O 1
ATOM 1666 N N . ASP A 1 213 ? 8.281 -33.531 2.625 1 97.75 213 ASP A N 1
ATOM 1667 C CA . ASP A 1 213 ? 7.477 -34.094 3.701 1 97.75 213 ASP A CA 1
ATOM 1668 C C . ASP A 1 213 ? 7.121 -35.562 3.414 1 97.75 213 ASP A C 1
ATOM 1670 O O . ASP A 1 213 ? 7.629 -36.156 2.459 1 97.75 213 ASP A O 1
ATOM 1674 N N . SER A 1 214 ? 6.277 -36.188 4.301 1 97.06 214 SER A N 1
ATOM 1675 C CA . SER A 1 214 ? 5.984 -37.625 4.23 1 97.06 214 SER A CA 1
ATOM 1676 C C . SER A 1 214 ? 5.184 -37.969 2.98 1 97.06 214 SER A C 1
ATOM 1678 O O . SER A 1 214 ? 5.172 -39.125 2.537 1 97.06 214 SER A O 1
ATOM 1680 N N . ALA A 1 215 ? 4.566 -37 2.346 1 96.81 215 ALA A N 1
ATOM 1681 C CA . ALA A 1 215 ? 3.758 -37.25 1.149 1 96.81 215 ALA A CA 1
ATOM 1682 C C . ALA A 1 215 ? 4.574 -37 -0.116 1 96.81 215 ALA A C 1
ATOM 1684 O O . ALA A 1 215 ? 4.047 -37.062 -1.228 1 96.81 215 ALA A O 1
ATOM 1685 N N . GLY A 1 216 ? 5.812 -36.625 0.038 1 96.62 216 GLY A N 1
ATOM 1686 C CA . GLY A 1 216 ? 6.676 -36.406 -1.107 1 96.62 216 GLY A CA 1
ATOM 1687 C C . GLY A 1 216 ? 6.559 -34.969 -1.655 1 96.62 216 GLY A C 1
ATOM 1688 O O . GLY A 1 216 ? 6.938 -34.719 -2.799 1 96.62 216 GLY A O 1
ATOM 1689 N N . ILE A 1 217 ? 5.953 -34.094 -0.924 1 98.31 217 ILE A N 1
ATOM 1690 C CA . ILE A 1 217 ? 5.832 -32.688 -1.312 1 98.31 217 ILE A CA 1
ATOM 1691 C C . ILE A 1 217 ? 7.047 -31.922 -0.815 1 98.31 217 ILE A C 1
ATOM 1693 O O . ILE A 1 217 ? 7.375 -31.953 0.373 1 98.31 217 ILE A O 1
ATOM 1697 N N . ARG A 1 218 ? 7.77 -31.234 -1.695 1 98.69 218 ARG A N 1
ATOM 1698 C CA . ARG A 1 218 ? 8.93 -30.422 -1.343 1 98.69 218 ARG A CA 1
ATOM 1699 C C . ARG A 1 218 ? 8.5 -29.125 -0.648 1 98.69 218 ARG A C 1
ATOM 1701 O O . ARG A 1 218 ? 7.672 -28.375 -1.169 1 98.69 218 ARG A O 1
ATOM 1708 N N . GLN A 1 219 ? 9.023 -28.922 0.548 1 98.88 219 GLN A N 1
ATOM 1709 C CA . GLN A 1 219 ? 8.648 -27.781 1.392 1 98.88 219 GLN A CA 1
ATOM 1710 C C . GLN A 1 219 ? 9.625 -26.625 1.237 1 98.88 219 GLN A C 1
ATOM 1712 O O . GLN A 1 219 ? 10.82 -26.781 1.498 1 98.88 219 GLN A O 1
ATOM 1717 N N . LEU A 1 220 ? 9.117 -25.438 0.842 1 98.88 220 LEU A N 1
ATOM 1718 C CA . LEU A 1 220 ? 9.953 -24.25 0.655 1 98.88 220 LEU A CA 1
ATOM 1719 C C . LEU A 1 220 ? 9.438 -23.078 1.497 1 98.88 220 LEU A C 1
ATOM 1721 O O . LEU A 1 220 ? 8.227 -22.875 1.593 1 98.88 220 LEU A O 1
ATOM 1725 N N . ARG A 1 221 ? 10.328 -22.375 2.189 1 98.88 221 ARG A N 1
ATOM 1726 C CA . ARG A 1 221 ? 10.07 -21.078 2.795 1 98.88 221 ARG A CA 1
ATOM 1727 C C . ARG A 1 221 ? 10.641 -19.953 1.94 1 98.88 221 ARG A C 1
ATOM 1729 O O . ARG A 1 221 ? 11.789 -20.016 1.502 1 98.88 221 ARG A O 1
ATOM 1736 N N . THR A 1 222 ? 9.766 -18.938 1.679 1 98.81 222 THR A N 1
ATOM 1737 C CA . THR A 1 222 ? 10.211 -17.984 0.674 1 98.81 222 THR A CA 1
ATOM 1738 C C . THR A 1 222 ? 9.914 -16.547 1.114 1 98.81 222 THR A C 1
ATOM 1740 O O . THR A 1 222 ? 9.133 -16.328 2.043 1 98.81 222 THR A O 1
ATOM 1743 N N . ARG A 1 223 ? 10.57 -15.602 0.568 1 98.31 223 ARG A N 1
ATOM 1744 C CA . ARG A 1 223 ? 10.32 -14.172 0.667 1 98.31 223 ARG A CA 1
ATOM 1745 C C . ARG A 1 223 ? 10.539 -13.477 -0.675 1 98.31 223 ARG A C 1
ATOM 1747 O O . ARG A 1 223 ? 11.477 -13.805 -1.399 1 98.31 223 ARG A O 1
ATOM 1754 N N . SER A 1 224 ? 9.672 -12.664 -1.027 1 96.81 224 SER A N 1
ATOM 1755 C CA . SER A 1 224 ? 9.781 -11.828 -2.215 1 96.81 224 SER A CA 1
ATOM 1756 C C . SER A 1 224 ? 9.758 -10.344 -1.852 1 96.81 224 SER A C 1
ATOM 1758 O O . SER A 1 224 ? 8.75 -9.844 -1.346 1 96.81 224 SER A O 1
ATOM 1760 N N . ILE A 1 225 ? 10.852 -9.648 -2.117 1 90.06 225 ILE A N 1
ATOM 1761 C CA . ILE A 1 225 ? 10.961 -8.258 -1.691 1 90.06 225 ILE A CA 1
ATOM 1762 C C . ILE A 1 225 ? 11.281 -7.375 -2.895 1 90.06 225 ILE A C 1
ATOM 1764 O O . ILE A 1 225 ? 12.328 -7.527 -3.527 1 90.06 225 ILE A O 1
ATOM 1768 N N . GLY A 1 226 ? 10.391 -6.543 -3.299 1 84.31 226 GLY A N 1
ATOM 1769 C CA . GLY A 1 226 ? 10.578 -5.473 -4.266 1 84.31 226 GLY A CA 1
ATOM 1770 C C . GLY A 1 226 ? 10.555 -4.094 -3.635 1 84.31 226 GLY A C 1
ATOM 1771 O O . GLY A 1 226 ? 11.32 -3.814 -2.711 1 84.31 226 GLY A O 1
ATOM 1772 N N . SER A 1 227 ? 9.641 -3.213 -4.125 1 73.94 227 SER A N 1
ATOM 1773 C CA . SER A 1 227 ? 9.453 -1.947 -3.422 1 73.94 227 SER A CA 1
ATOM 1774 C C . SER A 1 227 ? 8.875 -2.17 -2.027 1 73.94 227 SER A C 1
ATOM 1776 O O . SER A 1 227 ? 9.117 -1.372 -1.117 1 73.94 227 SER A O 1
ATOM 1778 N N . ARG A 1 228 ? 8.211 -3.209 -1.954 1 82.44 228 ARG A N 1
ATOM 1779 C CA . ARG A 1 228 ? 7.73 -3.74 -0.685 1 82.44 228 ARG A CA 1
ATOM 1780 C C . ARG A 1 228 ? 7.688 -5.266 -0.709 1 82.44 228 ARG A C 1
ATOM 1782 O O . ARG A 1 228 ? 7.816 -5.879 -1.771 1 82.44 228 ARG A O 1
ATOM 1789 N N . GLU A 1 229 ? 7.617 -5.82 0.401 1 91.25 229 GLU A N 1
ATOM 1790 C CA . GLU A 1 229 ? 7.508 -7.273 0.444 1 91.25 229 GLU A CA 1
ATOM 1791 C C . GLU A 1 229 ? 6.113 -7.734 0.022 1 91.25 229 GLU A C 1
ATOM 1793 O O . GLU A 1 229 ? 5.113 -7.129 0.408 1 91.25 229 GLU A O 1
ATOM 1798 N N . ASP A 1 230 ? 6.07 -8.703 -0.824 1 94.38 230 ASP A N 1
ATOM 1799 C CA . ASP A 1 230 ? 4.84 -9.336 -1.29 1 94.38 230 ASP A CA 1
ATOM 1800 C C . ASP A 1 230 ? 4.492 -10.555 -0.439 1 94.38 230 ASP A C 1
ATOM 1802 O O . ASP A 1 230 ? 5.324 -11.445 -0.249 1 94.38 230 ASP A O 1
ATOM 1806 N N . PRO A 1 231 ? 3.285 -10.672 0.076 1 96.38 231 PRO A N 1
ATOM 1807 C CA . PRO A 1 231 ? 2.928 -11.797 0.949 1 96.38 231 PRO A CA 1
ATOM 1808 C C . PRO A 1 231 ? 3.018 -13.141 0.243 1 96.38 231 PRO A C 1
ATOM 1810 O O . PRO A 1 231 ? 3.398 -14.141 0.859 1 96.38 231 PRO A O 1
ATOM 1813 N N . GLY A 1 232 ? 2.65 -13.227 -0.948 1 97.69 232 GLY A N 1
ATOM 1814 C CA . GLY A 1 232 ? 2.635 -14.422 -1.774 1 97.69 232 GLY A CA 1
ATOM 1815 C C . GLY A 1 232 ? 2.779 -14.133 -3.256 1 97.69 232 GLY A C 1
ATOM 1816 O O . GLY A 1 232 ? 1.936 -13.445 -3.842 1 97.69 232 GLY A O 1
ATOM 1817 N N . THR A 1 233 ? 3.76 -14.688 -3.826 1 96.81 233 THR A N 1
ATOM 1818 C CA . THR A 1 233 ? 4.098 -14.367 -5.211 1 96.81 233 THR A CA 1
ATOM 1819 C C . THR A 1 233 ? 3.943 -15.602 -6.102 1 96.81 233 THR A C 1
ATOM 1821 O O . THR A 1 233 ? 4.883 -16.375 -6.258 1 96.81 233 THR A O 1
ATOM 1824 N N . GLY A 1 234 ? 2.854 -15.648 -6.812 1 96.06 234 GLY A N 1
ATOM 1825 C CA . GLY A 1 234 ? 2.572 -16.797 -7.664 1 96.06 234 GLY A CA 1
ATOM 1826 C C . GLY A 1 234 ? 3.602 -16.984 -8.766 1 96.06 234 GLY A C 1
ATOM 1827 O O . GLY A 1 234 ? 4.082 -18.094 -8.984 1 96.06 234 GLY A O 1
ATOM 1828 N N . SER A 1 235 ? 3.932 -15.914 -9.453 1 93.88 235 SER A N 1
ATOM 1829 C CA . SER A 1 235 ? 4.859 -15.992 -10.57 1 93.88 235 SER A CA 1
ATOM 1830 C C . SER A 1 235 ? 6.246 -16.438 -10.109 1 93.88 235 SER A C 1
ATOM 1832 O O . SER A 1 235 ? 6.863 -17.297 -10.742 1 93.88 235 SER A O 1
ATOM 1834 N N . ALA A 1 236 ? 6.68 -15.883 -9.008 1 97.25 236 ALA A N 1
ATOM 1835 C CA . ALA A 1 236 ? 7.992 -16.25 -8.484 1 97.25 236 ALA A CA 1
ATOM 1836 C C . ALA A 1 236 ? 8 -17.703 -8.016 1 97.25 236 ALA A C 1
ATOM 1838 O O . ALA A 1 236 ? 9 -18.406 -8.18 1 97.25 236 ALA A O 1
ATOM 1839 N N . SER A 1 237 ? 6.914 -18.094 -7.422 1 98.44 237 SER A N 1
ATOM 1840 C CA . SER A 1 237 ? 6.789 -19.484 -6.98 1 98.44 237 SER A CA 1
ATOM 1841 C C . SER A 1 237 ? 6.875 -20.453 -8.164 1 98.44 237 SER A C 1
ATOM 1843 O O . SER A 1 237 ? 7.602 -21.438 -8.102 1 98.44 237 SER A O 1
ATOM 1845 N N . ALA A 1 238 ? 6.117 -20.125 -9.172 1 97.56 238 ALA A N 1
ATOM 1846 C CA . ALA A 1 238 ? 6.156 -20.938 -10.383 1 97.56 238 ALA A CA 1
ATOM 1847 C C . ALA A 1 238 ? 7.562 -20.969 -10.977 1 97.56 238 ALA A C 1
ATOM 1849 O O . ALA A 1 238 ? 8.039 -22.016 -11.422 1 97.56 238 ALA A O 1
ATOM 1850 N N . ASP A 1 239 ? 8.141 -19.875 -10.961 1 97.81 239 ASP A N 1
ATOM 1851 C CA . ASP A 1 239 ? 9.492 -19.719 -11.477 1 97.81 239 ASP A CA 1
ATOM 1852 C C . ASP A 1 239 ? 10.484 -20.594 -10.719 1 97.81 239 ASP A C 1
ATOM 1854 O O . ASP A 1 239 ? 11.195 -21.406 -11.312 1 97.81 239 ASP A O 1
ATOM 1858 N N . LEU A 1 240 ? 10.492 -20.453 -9.461 1 98.81 240 LEU A N 1
ATOM 1859 C CA . LEU A 1 240 ? 11.391 -21.219 -8.594 1 98.81 240 LEU A CA 1
ATOM 1860 C C . LEU A 1 240 ? 11.148 -22.719 -8.742 1 98.81 240 LEU A C 1
ATOM 1862 O O . LEU A 1 240 ? 12.094 -23.484 -8.906 1 98.81 240 LEU A O 1
ATOM 1866 N N . CYS A 1 241 ? 9.93 -23.109 -8.688 1 98.81 241 CYS A N 1
ATOM 1867 C CA . CYS A 1 241 ? 9.602 -24.531 -8.742 1 98.81 241 CYS A CA 1
ATOM 1868 C C . CYS A 1 241 ? 9.984 -25.125 -10.094 1 98.81 241 CYS A C 1
ATOM 1870 O O . CYS A 1 241 ? 10.445 -26.266 -10.172 1 98.81 241 CYS A O 1
ATOM 1872 N N . SER A 1 242 ? 9.766 -24.359 -11.133 1 98.69 242 SER A N 1
ATOM 1873 C CA . SER A 1 242 ? 10.203 -24.812 -12.453 1 98.69 242 SER A CA 1
ATOM 1874 C C . SER A 1 242 ? 11.719 -25 -12.492 1 98.69 242 SER A C 1
ATOM 1876 O O . SER A 1 242 ? 12.203 -26.016 -13 1 98.69 242 SER A O 1
ATOM 1878 N N . TYR A 1 243 ? 12.453 -24.062 -11.984 1 98.75 243 TYR A N 1
ATOM 1879 C CA . TYR A 1 243 ? 13.914 -24.156 -11.93 1 98.75 243 TYR A CA 1
ATOM 1880 C C . TYR A 1 243 ? 14.359 -25.375 -11.141 1 98.75 243 TYR A C 1
ATOM 1882 O O . TYR A 1 243 ? 15.203 -26.141 -11.602 1 98.75 243 TYR A O 1
ATOM 1890 N N . LEU A 1 244 ? 13.758 -25.562 -9.953 1 98.5 244 LEU A N 1
ATOM 1891 C CA . LEU A 1 244 ? 14.141 -26.672 -9.094 1 98.5 244 LEU A CA 1
ATOM 1892 C C . LEU A 1 244 ? 13.82 -28.016 -9.758 1 98.5 244 LEU A C 1
ATOM 1894 O O . LEU A 1 244 ? 14.578 -28.969 -9.625 1 98.5 244 LEU A O 1
ATOM 1898 N N . ALA A 1 245 ? 12.688 -28.078 -10.445 1 98.25 245 ALA A N 1
ATOM 1899 C CA . ALA A 1 245 ? 12.336 -29.281 -11.172 1 98.25 245 ALA A CA 1
ATOM 1900 C C . ALA A 1 245 ? 13.375 -29.609 -12.234 1 98.25 245 ALA A C 1
ATOM 1902 O O . ALA A 1 245 ? 13.727 -30.781 -12.438 1 98.25 245 ALA A O 1
ATOM 1903 N N . LEU A 1 246 ? 13.867 -28.609 -12.891 1 97.69 246 LEU A N 1
ATOM 1904 C CA . LEU A 1 246 ? 14.859 -28.797 -13.953 1 97.69 246 LEU A CA 1
ATOM 1905 C C . LEU A 1 246 ? 16.203 -29.219 -13.367 1 97.69 246 LEU A C 1
ATOM 1907 O O . LEU A 1 246 ? 17.031 -29.781 -14.078 1 97.69 246 LEU A O 1
ATOM 1911 N N . GLN A 1 247 ? 16.422 -28.891 -12.094 1 96.12 247 GLN A N 1
ATOM 1912 C CA . GLN A 1 247 ? 17.672 -29.266 -11.445 1 96.12 247 GLN A CA 1
ATOM 1913 C C . GLN A 1 247 ? 17.641 -30.734 -11.008 1 96.12 247 GLN A C 1
ATOM 1915 O O . GLN A 1 247 ? 18.672 -31.297 -10.656 1 96.12 247 GLN A O 1
ATOM 1920 N N . GLU A 1 248 ? 16.453 -31.344 -10.898 1 95.38 248 GLU A N 1
ATOM 1921 C CA . GLU A 1 248 ? 16.359 -32.75 -10.523 1 95.38 248 GLU A CA 1
ATOM 1922 C C . GLU A 1 248 ? 17.031 -33.656 -11.555 1 95.38 248 GLU A C 1
ATOM 1924 O O . GLU A 1 248 ? 17.094 -33.312 -12.734 1 95.38 248 GLU A O 1
ATOM 1929 N N . SER A 1 249 ? 17.375 -34.781 -11.094 1 93.12 249 SER A N 1
ATOM 1930 C CA . SER A 1 249 ? 18.016 -35.75 -12 1 93.12 249 SER A CA 1
ATOM 1931 C C . SER A 1 249 ? 17.062 -36.188 -13.102 1 93.12 249 SER A C 1
ATOM 1933 O O . SER A 1 249 ? 15.859 -36.344 -12.859 1 93.12 249 SER A O 1
ATOM 1935 N N . GLU A 1 250 ? 17.625 -36.406 -14.211 1 90.56 250 GLU A N 1
ATOM 1936 C CA . GLU A 1 250 ? 16.828 -36.875 -15.352 1 90.56 250 GLU A CA 1
ATOM 1937 C C . GLU A 1 250 ? 16.141 -38.219 -15.039 1 90.56 250 GLU A C 1
ATOM 1939 O O . GLU A 1 250 ? 15.055 -38.5 -15.555 1 90.56 250 GLU A O 1
ATOM 1944 N N . GLU A 1 251 ? 16.703 -39 -14.18 1 90 251 GLU A N 1
ATOM 1945 C CA . GLU A 1 251 ? 16.188 -40.312 -13.828 1 90 251 GLU A CA 1
ATOM 1946 C C . GLU A 1 251 ? 14.836 -40.219 -13.133 1 90 251 GLU A C 1
ATOM 1948 O O . GLU A 1 251 ? 14.062 -41.188 -13.125 1 90 251 GLU A O 1
ATOM 1953 N N . LYS A 1 252 ? 14.539 -39.062 -12.656 1 91.31 252 LYS A N 1
ATOM 1954 C CA . LYS A 1 252 ? 13.273 -38.875 -11.969 1 91.31 252 LYS A CA 1
ATOM 1955 C C . LYS A 1 252 ? 12.133 -38.656 -12.961 1 91.31 252 LYS A C 1
ATOM 1957 O O . LYS A 1 252 ? 10.969 -38.594 -12.57 1 91.31 252 LYS A O 1
ATOM 1962 N N . GLY A 1 253 ? 12.461 -38.5 -14.219 1 91.81 253 GLY A N 1
ATOM 1963 C CA . GLY A 1 253 ? 11.461 -38.438 -15.273 1 91.81 253 GLY A CA 1
ATOM 1964 C C . GLY A 1 253 ? 10.703 -37.156 -15.297 1 91.81 253 GLY A C 1
ATOM 1965 O O . GLY A 1 253 ? 11.25 -36.094 -14.961 1 91.81 253 GLY A O 1
ATOM 1966 N N . SER A 1 254 ? 9.484 -37.281 -15.789 1 95.31 254 SER A N 1
ATOM 1967 C CA . SER A 1 254 ? 8.688 -36.094 -16.047 1 95.31 254 SER A CA 1
ATOM 1968 C C . SER A 1 254 ? 8.047 -35.562 -14.766 1 95.31 254 SER A C 1
ATOM 1970 O O . SER A 1 254 ? 7.621 -34.406 -14.703 1 95.31 254 SER A O 1
ATOM 1972 N N . GLY A 1 255 ? 8.039 -36.344 -13.742 1 93.38 255 GLY A N 1
ATOM 1973 C CA . GLY A 1 255 ? 7.305 -35.969 -12.539 1 93.38 255 GLY A CA 1
ATOM 1974 C C . GLY A 1 255 ? 5.914 -36.594 -12.484 1 93.38 255 GLY A C 1
ATOM 1975 O O . GLY A 1 255 ? 5.711 -37.719 -12.914 1 93.38 255 GLY A O 1
ATOM 1976 N N . PRO A 1 256 ? 5.066 -35.688 -11.961 1 96.44 256 PRO A N 1
ATOM 1977 C CA . PRO A 1 256 ? 5.078 -34.312 -11.5 1 96.44 256 PRO A CA 1
ATOM 1978 C C . PRO A 1 256 ? 5.891 -34.125 -10.227 1 96.44 256 PRO A C 1
ATOM 1980 O O . PRO A 1 256 ? 5.918 -35 -9.367 1 96.44 256 PRO A O 1
ATOM 1983 N N . PHE A 1 257 ? 6.516 -33.031 -10.141 1 98.19 257 PHE A N 1
ATOM 1984 C CA . PHE A 1 257 ? 7.16 -32.531 -8.93 1 98.19 257 PHE A CA 1
ATOM 1985 C C . PHE A 1 257 ? 6.23 -31.609 -8.156 1 98.19 257 PHE A C 1
ATOM 1987 O O . PHE A 1 257 ? 5.715 -30.625 -8.711 1 98.19 257 PHE A O 1
ATOM 1994 N N . SER A 1 258 ? 5.965 -31.938 -6.887 1 98.56 258 SER A N 1
ATOM 1995 C CA . SER A 1 258 ? 5.016 -31.188 -6.074 1 98.56 258 SER A CA 1
ATOM 1996 C C . SER A 1 258 ? 5.734 -30.328 -5.031 1 98.56 258 SER A C 1
ATOM 1998 O O . SER A 1 258 ? 6.652 -30.812 -4.359 1 98.56 258 SER A O 1
ATOM 2000 N N . PHE A 1 259 ? 5.277 -29.078 -4.906 1 98.88 259 PHE A N 1
ATOM 2001 C CA . PHE A 1 259 ? 5.895 -28.125 -3.996 1 98.88 259 PHE A CA 1
ATOM 2002 C C . PHE A 1 259 ? 4.84 -27.453 -3.127 1 98.88 259 PHE A C 1
ATOM 2004 O O . PHE A 1 259 ? 3.734 -27.172 -3.59 1 98.88 259 PHE A O 1
ATOM 2011 N N . HIS A 1 260 ? 5.109 -27.203 -1.903 1 98.88 260 HIS A N 1
ATOM 2012 C CA . HIS A 1 260 ? 4.395 -26.312 -0.999 1 98.88 260 HIS A CA 1
ATOM 2013 C C . HIS A 1 260 ? 5.281 -25.156 -0.538 1 98.88 260 HIS A C 1
ATOM 2015 O O . HIS A 1 260 ? 6.301 -25.391 0.117 1 98.88 260 HIS A O 1
ATOM 2021 N N . LEU A 1 261 ? 4.945 -23.984 -0.922 1 98.88 261 LEU A N 1
ATOM 2022 C CA . LEU A 1 261 ? 5.688 -22.797 -0.529 1 98.88 261 LEU A CA 1
ATOM 2023 C C . LEU A 1 261 ? 4.93 -22.016 0.534 1 98.88 261 LEU A C 1
ATOM 2025 O O . LEU A 1 261 ? 3.734 -21.75 0.383 1 98.88 261 LEU A O 1
ATOM 2029 N N . THR A 1 262 ? 5.59 -21.672 1.617 1 98.81 262 THR A N 1
ATOM 2030 C CA . THR A 1 262 ? 5.082 -20.75 2.621 1 98.81 262 THR A CA 1
ATOM 2031 C C . THR A 1 262 ? 5.789 -19.391 2.518 1 98.81 262 THR A C 1
ATOM 2033 O O . THR A 1 262 ? 7.02 -19.328 2.588 1 98.81 262 THR A O 1
ATOM 2036 N N . GLN A 1 263 ? 5.039 -18.375 2.299 1 98.5 263 GLN A N 1
ATOM 2037 C CA . GLN A 1 263 ? 5.57 -17.016 2.121 1 98.5 263 GLN A CA 1
ATOM 2038 C C . GLN A 1 263 ? 4.812 -16.016 2.982 1 98.5 263 GLN A C 1
ATOM 2040 O O . GLN A 1 263 ? 3.664 -16.25 3.361 1 98.5 263 GLN A O 1
ATOM 2045 N N . GLY A 1 264 ? 5.465 -14.906 3.34 1 97.12 264 GLY A N 1
ATOM 2046 C CA . GLY A 1 264 ? 4.805 -13.797 4.004 1 97.12 264 GLY A CA 1
ATOM 2047 C C . GLY A 1 264 ? 4.793 -13.93 5.516 1 97.12 264 GLY A C 1
ATOM 2048 O O . GLY A 1 264 ? 4.148 -13.133 6.211 1 97.12 264 GLY A O 1
ATOM 2049 N N . LEU A 1 265 ? 5.516 -14.898 6.094 1 95.75 265 LEU A N 1
ATOM 2050 C CA . LEU A 1 265 ? 5.516 -15.117 7.535 1 95.75 265 LEU A CA 1
ATOM 2051 C C . LEU A 1 265 ? 6.109 -13.914 8.266 1 95.75 265 LEU A C 1
ATOM 2053 O O . LEU A 1 265 ? 5.578 -13.484 9.289 1 95.75 265 LEU A O 1
ATOM 2057 N N . GLU A 1 266 ? 7.168 -13.336 7.734 1 90.19 266 GLU A N 1
ATOM 2058 C CA . GLU A 1 266 ? 7.895 -12.242 8.375 1 90.19 266 GLU A CA 1
ATOM 2059 C C . GLU A 1 266 ? 7.039 -10.984 8.453 1 90.19 266 GLU A C 1
ATOM 2061 O O . GLU A 1 266 ? 7.277 -10.117 9.289 1 90.19 266 GLU A O 1
ATOM 2066 N N . MET A 1 267 ? 6.039 -10.945 7.641 1 89.69 267 MET A N 1
ATOM 2067 C CA . MET A 1 267 ? 5.203 -9.742 7.641 1 89.69 267 MET A CA 1
ATOM 2068 C C . MET A 1 267 ? 3.824 -10.047 8.219 1 89.69 267 MET A C 1
ATOM 2070 O O . MET A 1 267 ? 2.922 -9.211 8.148 1 89.69 267 MET A O 1
ATOM 2074 N N . GLY A 1 268 ? 3.627 -11.25 8.711 1 90.75 268 GLY A N 1
ATOM 2075 C CA . GLY A 1 268 ? 2.385 -11.609 9.375 1 90.75 268 GLY A CA 1
ATOM 2076 C C . GLY A 1 268 ? 1.244 -11.875 8.414 1 90.75 268 GLY A C 1
ATOM 2077 O O . GLY A 1 268 ? 0.076 -11.672 8.758 1 90.75 268 GLY A O 1
ATOM 2078 N N . ARG A 1 269 ? 1.542 -12.242 7.207 1 95.75 269 ARG A N 1
ATOM 2079 C CA . ARG A 1 269 ? 0.562 -12.539 6.168 1 95.75 269 ARG A CA 1
ATOM 2080 C C . ARG A 1 269 ? 0.837 -13.891 5.527 1 95.75 269 ARG A C 1
ATOM 2082 O O . ARG A 1 269 ? 0.887 -14.008 4.301 1 95.75 269 ARG A O 1
ATOM 2089 N N . ARG A 1 270 ? 0.88 -14.852 6.289 1 97.31 270 ARG A N 1
ATOM 2090 C CA . ARG A 1 270 ? 1.228 -16.188 5.812 1 97.31 270 ARG A CA 1
ATOM 2091 C C . ARG A 1 270 ? 0.398 -16.562 4.594 1 97.31 270 ARG A C 1
ATOM 2093 O O . ARG A 1 270 ? -0.831 -16.469 4.613 1 97.31 270 ARG A O 1
ATOM 2100 N N . CYS A 1 271 ? 1.061 -16.969 3.59 1 98.62 271 CYS A N 1
ATOM 2101 C CA . CYS A 1 271 ? 0.5 -17.562 2.377 1 98.62 271 CYS A CA 1
ATOM 2102 C C . CYS A 1 271 ? 0.964 -19 2.201 1 98.62 271 CYS A C 1
ATOM 2104 O O . CYS A 1 271 ? 2.117 -19.328 2.486 1 98.62 271 CYS A O 1
ATOM 2106 N N . ASP A 1 272 ? 0.103 -19.828 1.758 1 98.75 272 ASP A N 1
ATOM 2107 C CA . ASP A 1 272 ? 0.417 -21.188 1.349 1 98.75 272 ASP A CA 1
ATOM 2108 C C . ASP A 1 272 ? 0.13 -21.406 -0.137 1 98.75 272 ASP A C 1
ATOM 2110 O O . ASP A 1 272 ? -1.03 -21.484 -0.545 1 98.75 272 ASP A O 1
ATOM 2114 N N . LEU A 1 273 ? 1.178 -21.5 -0.924 1 98.62 273 LEU A N 1
ATOM 2115 C CA . LEU A 1 273 ? 1.086 -21.75 -2.359 1 98.62 273 LEU A CA 1
ATOM 2116 C C . LEU A 1 273 ? 1.477 -23.188 -2.686 1 98.62 273 LEU A C 1
ATOM 2118 O O . LEU A 1 273 ? 2.432 -23.719 -2.117 1 98.62 273 LEU A O 1
ATOM 2122 N N . PHE A 1 274 ? 0.785 -23.766 -3.584 1 98.62 274 PHE A N 1
ATOM 2123 C CA . PHE A 1 274 ? 1.121 -25.094 -4.066 1 98.62 274 PHE A CA 1
ATOM 2124 C C . PHE A 1 274 ? 1.419 -25.078 -5.562 1 98.62 274 PHE A C 1
ATOM 2126 O O . PHE A 1 274 ? 0.686 -24.453 -6.336 1 98.62 274 PHE A O 1
ATOM 2133 N N . VAL A 1 275 ? 2.475 -25.672 -5.926 1 98.62 275 VAL A N 1
ATOM 2134 C CA . VAL A 1 275 ? 2.881 -25.719 -7.328 1 98.62 275 VAL A CA 1
ATOM 2135 C C . VAL A 1 275 ? 3.195 -27.156 -7.73 1 98.62 275 VAL A C 1
ATOM 2137 O O . VAL A 1 275 ? 3.826 -27.891 -6.969 1 98.62 275 VAL A O 1
ATOM 2140 N N . GLU A 1 276 ? 2.752 -27.547 -8.852 1 98.44 276 GLU A N 1
ATOM 2141 C CA . GLU A 1 276 ? 3.119 -28.812 -9.484 1 98.44 276 GLU A CA 1
ATOM 2142 C C . GLU A 1 276 ? 3.76 -28.578 -10.852 1 98.44 276 GLU A C 1
ATOM 2144 O O . GLU A 1 276 ? 3.213 -27.859 -11.68 1 98.44 276 GLU A O 1
ATOM 2149 N N . VAL A 1 277 ? 4.859 -29.188 -11.055 1 98.5 277 VAL A N 1
ATOM 2150 C CA . VAL A 1 277 ? 5.602 -29 -12.297 1 98.5 277 VAL A CA 1
ATOM 2151 C C . VAL A 1 277 ? 5.789 -30.344 -12.992 1 98.5 277 VAL A C 1
ATOM 2153 O O . VAL A 1 277 ? 6.203 -31.328 -12.367 1 98.5 277 VAL A O 1
ATOM 2156 N N . THR A 1 278 ? 5.457 -30.391 -14.219 1 98.25 278 THR A N 1
ATOM 2157 C CA . THR A 1 278 ? 5.758 -31.531 -15.078 1 98.25 278 THR A CA 1
ATOM 2158 C C . THR A 1 278 ? 6.785 -31.156 -16.141 1 98.25 278 THR A C 1
ATOM 2160 O O . THR A 1 278 ? 6.645 -30.125 -16.812 1 98.25 278 THR A O 1
ATOM 2163 N N . ARG A 1 279 ? 7.793 -32.031 -16.219 1 97.31 279 ARG A N 1
ATOM 2164 C CA . ARG A 1 279 ? 8.812 -31.859 -17.25 1 97.31 279 ARG A CA 1
ATOM 2165 C C . ARG A 1 279 ? 8.484 -32.688 -18.484 1 97.31 279 ARG A C 1
ATOM 2167 O O . ARG A 1 279 ? 7.578 -33.5 -18.469 1 97.31 279 ARG A O 1
ATOM 2174 N N . THR A 1 280 ? 9.242 -32.281 -19.547 1 95.25 280 THR A N 1
ATOM 2175 C CA . THR A 1 280 ? 9.227 -33.188 -20.703 1 95.25 280 THR A CA 1
ATOM 2176 C C . THR A 1 280 ? 9.867 -34.531 -20.328 1 95.25 280 THR A C 1
ATOM 2178 O O . THR A 1 280 ? 10.586 -34.625 -19.328 1 95.25 280 THR A O 1
ATOM 2181 N N . ASN A 1 281 ? 9.648 -35.5 -21.141 1 90.38 281 ASN A N 1
ATOM 2182 C CA . ASN A 1 281 ? 10.094 -36.844 -20.828 1 90.38 281 ASN A CA 1
ATOM 2183 C C . ASN A 1 281 ? 11.609 -36.906 -20.672 1 90.38 281 ASN A C 1
ATOM 2185 O O . ASN A 1 281 ? 12.117 -37.688 -19.875 1 90.38 281 ASN A O 1
ATOM 2189 N N . ASN A 1 282 ? 12.289 -36.031 -21.375 1 88.38 282 ASN A N 1
ATOM 2190 C CA . ASN A 1 282 ? 13.742 -36.031 -21.297 1 88.38 282 ASN A CA 1
ATOM 2191 C C . ASN A 1 282 ? 14.25 -35.188 -20.141 1 88.38 282 ASN A C 1
ATOM 2193 O O . ASN A 1 282 ? 15.453 -35.156 -19.875 1 88.38 282 ASN A O 1
ATOM 2197 N N . GLY A 1 283 ? 13.336 -34.531 -19.5 1 88.75 283 GLY A N 1
ATOM 2198 C CA . GLY A 1 283 ? 13.641 -33.812 -18.281 1 88.75 283 GLY A CA 1
ATOM 2199 C C . GLY A 1 283 ? 14.312 -32.469 -18.531 1 88.75 283 GLY A C 1
ATOM 2200 O O . GLY A 1 283 ? 14.812 -31.828 -17.609 1 88.75 283 GLY A O 1
ATOM 2201 N N . LYS A 1 284 ? 14.328 -32.031 -19.688 1 90.5 284 LYS A N 1
ATOM 2202 C CA . LYS A 1 284 ? 15.164 -30.891 -20.031 1 90.5 284 LYS A CA 1
ATOM 2203 C C . LYS A 1 284 ? 14.336 -29.625 -20.156 1 90.5 284 LYS A C 1
ATOM 2205 O O . LYS A 1 284 ? 14.883 -28.516 -20.203 1 90.5 284 LYS A O 1
ATOM 2210 N N . GLU A 1 285 ? 13.016 -29.781 -20.266 1 95.12 285 GLU A N 1
ATOM 2211 C CA . GLU A 1 285 ? 12.125 -28.625 -20.406 1 95.12 285 GLU A CA 1
ATOM 2212 C C . GLU A 1 285 ? 10.875 -28.781 -19.547 1 95.12 285 GLU A C 1
ATOM 2214 O O . GLU A 1 285 ? 10.562 -29.875 -19.078 1 95.12 285 GLU A O 1
ATOM 2219 N N . ILE A 1 286 ? 10.273 -27.688 -19.297 1 97.56 286 ILE A N 1
ATOM 2220 C CA . ILE A 1 286 ? 9.023 -27.688 -18.547 1 97.56 286 ILE A CA 1
ATOM 2221 C C . ILE A 1 286 ? 7.844 -27.891 -19.484 1 97.56 286 ILE A C 1
ATOM 2223 O O . ILE A 1 286 ? 7.746 -27.219 -20.516 1 97.56 286 ILE A O 1
ATOM 2227 N N . GLU A 1 287 ? 6.996 -28.828 -19.156 1 97.38 287 GLU A N 1
ATOM 2228 C CA . GLU A 1 287 ? 5.801 -29.109 -19.953 1 97.38 287 GLU A CA 1
ATOM 2229 C C . GLU A 1 287 ? 4.578 -28.406 -19.375 1 97.38 287 GLU A C 1
ATOM 2231 O O . GLU A 1 287 ? 3.756 -27.859 -20.109 1 97.38 287 GLU A O 1
ATOM 2236 N N . ARG A 1 288 ? 4.512 -28.469 -18.062 1 97.12 288 ARG A N 1
ATOM 2237 C CA . ARG A 1 288 ? 3.312 -27.953 -17.406 1 97.12 288 ARG A CA 1
ATOM 2238 C C . ARG A 1 288 ? 3.633 -27.406 -16.016 1 97.12 288 ARG A C 1
ATOM 2240 O O . ARG A 1 288 ? 4.414 -28.016 -15.273 1 97.12 288 ARG A O 1
ATOM 2247 N N . VAL A 1 289 ? 3.027 -26.281 -15.695 1 97.38 289 VAL A N 1
ATOM 2248 C CA . VAL A 1 289 ? 3.109 -25.703 -14.367 1 97.38 289 VAL A CA 1
ATOM 2249 C C . VAL A 1 289 ? 1.704 -25.391 -13.844 1 97.38 289 VAL A C 1
ATOM 2251 O O . VAL A 1 289 ? 0.94 -24.672 -14.492 1 97.38 289 VAL A O 1
ATOM 2254 N N . VAL A 1 290 ? 1.369 -25.953 -12.68 1 97.81 290 VAL A N 1
ATOM 2255 C CA . VAL A 1 290 ? 0.059 -25.734 -12.078 1 97.81 290 VAL A CA 1
ATOM 2256 C C . VAL A 1 290 ? 0.22 -25.031 -10.734 1 97.81 290 VAL A C 1
ATOM 2258 O O . VAL A 1 290 ? 0.979 -25.484 -9.875 1 97.81 290 VAL A O 1
ATOM 2261 N N . LEU A 1 291 ? -0.397 -23.938 -10.602 1 98.06 291 LEU A N 1
ATOM 2262 C CA . LEU A 1 291 ? -0.461 -23.172 -9.352 1 98.06 291 LEU A CA 1
ATOM 2263 C C . LEU A 1 291 ? -1.806 -23.391 -8.664 1 98.06 291 LEU A C 1
ATOM 2265 O O . LEU A 1 291 ? -2.852 -23.359 -9.312 1 98.06 291 LEU A O 1
ATOM 2269 N N . SER A 1 292 ? -1.779 -23.625 -7.367 1 98.31 292 SER A N 1
ATOM 2270 C CA . SER A 1 292 ? -3.014 -23.812 -6.613 1 98.31 292 SER A CA 1
ATOM 2271 C C . SER A 1 292 ? -2.969 -23.078 -5.281 1 98.31 292 SER A C 1
ATOM 2273 O O . SER A 1 292 ? -1.892 -22.859 -4.727 1 98.31 292 SER A O 1
ATOM 2275 N N . GLY A 1 293 ? -4.105 -22.75 -4.785 1 98.25 293 GLY A N 1
ATOM 2276 C CA . GLY A 1 293 ? -4.258 -22.094 -3.496 1 98.25 293 GLY A CA 1
ATOM 2277 C C . GLY A 1 293 ? -5.703 -21.812 -3.139 1 98.25 293 GLY A C 1
ATOM 2278 O O . GLY A 1 293 ? -6.602 -22.016 -3.961 1 98.25 293 GLY A O 1
ATOM 2279 N N . ASN A 1 294 ? -5.914 -21.453 -1.912 1 98.31 294 ASN A N 1
ATOM 2280 C CA . ASN A 1 294 ? -7.215 -21.047 -1.398 1 98.31 294 ASN A CA 1
ATOM 2281 C C . ASN A 1 294 ? -7.371 -19.531 -1.397 1 98.31 294 ASN A C 1
ATOM 2283 O O . ASN A 1 294 ? -6.395 -18.797 -1.601 1 98.31 294 ASN A O 1
ATOM 2287 N N . ALA A 1 295 ? -8.547 -19.109 -1.228 1 98.25 295 ALA A N 1
ATOM 2288 C CA . ALA A 1 295 ? -8.836 -17.703 -0.972 1 98.25 295 ALA A CA 1
ATOM 2289 C C . ALA A 1 295 ? -10.078 -17.547 -0.101 1 98.25 295 ALA A C 1
ATOM 2291 O O . ALA A 1 295 ? -10.969 -18.406 -0.118 1 98.25 295 ALA A O 1
ATOM 2292 N N . VAL A 1 296 ? -10.133 -16.5 0.641 1 97.69 296 VAL A N 1
ATOM 2293 C CA . VAL A 1 296 ? -11.273 -16.266 1.525 1 97.69 296 VAL A CA 1
ATOM 2294 C C . VAL A 1 296 ? -11.711 -14.805 1.416 1 97.69 296 VAL A C 1
ATOM 2296 O O . VAL A 1 296 ? -10.875 -13.898 1.372 1 97.69 296 VAL A O 1
ATOM 2299 N N . GLU A 1 297 ? -12.992 -14.539 1.291 1 97.25 297 GLU A N 1
ATOM 2300 C CA . GLU A 1 297 ? -13.539 -13.188 1.188 1 97.25 297 GLU A CA 1
ATOM 2301 C C . GLU A 1 297 ? -13.438 -12.453 2.521 1 97.25 297 GLU A C 1
ATOM 2303 O O . GLU A 1 297 ? -13.68 -13.039 3.578 1 97.25 297 GLU A O 1
ATOM 2308 N N . VAL A 1 298 ? -13.133 -11.141 2.439 1 97.06 298 VAL A N 1
ATOM 2309 C CA . VAL A 1 298 ? -12.867 -10.375 3.654 1 97.06 298 VAL A CA 1
ATOM 2310 C C . VAL A 1 298 ? -13.781 -9.148 3.705 1 97.06 298 VAL A C 1
ATOM 2312 O O . VAL A 1 298 ? -14.273 -8.781 4.773 1 97.06 298 VAL A O 1
ATOM 2315 N N . MET A 1 299 ? -13.938 -8.477 2.539 1 96.5 299 MET A N 1
ATOM 2316 C CA . MET A 1 299 ? -14.727 -7.25 2.469 1 96.5 299 MET A CA 1
ATOM 2317 C C . MET A 1 299 ? -15.586 -7.23 1.212 1 96.5 299 MET A C 1
ATOM 2319 O O . MET A 1 299 ? -15.258 -7.875 0.215 1 96.5 299 MET A O 1
ATOM 2323 N N . ASP A 1 300 ? -16.688 -6.531 1.309 1 97 300 ASP A N 1
ATOM 2324 C CA . ASP A 1 300 ? -17.531 -6.223 0.156 1 97 300 ASP A CA 1
ATOM 2325 C C . ASP A 1 300 ? -17.969 -4.762 0.172 1 97 300 ASP A C 1
ATOM 2327 O O . ASP A 1 300 ? -18.125 -4.168 1.239 1 97 300 ASP A O 1
ATOM 2331 N N . GLY A 1 301 ? -18.078 -4.207 -1.021 1 97.12 301 GLY A N 1
ATOM 2332 C CA . GLY A 1 301 ? -18.531 -2.826 -1.049 1 97.12 301 GLY A CA 1
ATOM 2333 C C . GLY A 1 301 ? -18.797 -2.314 -2.451 1 97.12 301 GLY A C 1
ATOM 2334 O O . GLY A 1 301 ? -18.984 -3.104 -3.383 1 97.12 301 GLY A O 1
ATOM 2335 N N . THR A 1 302 ? -19.031 -1.013 -2.51 1 97.19 302 THR A N 1
ATOM 2336 C CA . THR A 1 302 ? -19.266 -0.302 -3.762 1 97.19 302 THR A CA 1
ATOM 2337 C C . THR A 1 302 ? -18.297 0.865 -3.916 1 97.19 302 THR A C 1
ATOM 2339 O O . THR A 1 302 ? -17.875 1.463 -2.926 1 97.19 302 THR A O 1
ATOM 2342 N N . LEU A 1 303 ? -17.891 1.029 -5.145 1 95 303 LEU A N 1
ATOM 2343 C CA . LEU A 1 303 ? -17.047 2.188 -5.395 1 95 303 LEU A CA 1
ATOM 2344 C C . LEU A 1 303 ? -17.641 3.08 -6.477 1 95 303 LEU A C 1
ATOM 2346 O O . LEU A 1 303 ? -18.375 2.602 -7.348 1 95 303 LEU A O 1
ATOM 2350 N N . ARG A 1 304 ? -17.281 4.348 -6.355 1 92.56 304 ARG A N 1
ATOM 2351 C CA . ARG A 1 304 ? -17.703 5.355 -7.328 1 92.56 304 ARG A CA 1
ATOM 2352 C C . ARG A 1 304 ? -16.719 5.418 -8.5 1 92.56 304 ARG A C 1
ATOM 2354 O O . ARG A 1 304 ? -15.508 5.316 -8.312 1 92.56 304 ARG A O 1
ATOM 2361 N N . VAL A 1 305 ? -17.344 5.441 -9.641 1 90.69 305 VAL A N 1
ATOM 2362 C CA . VAL A 1 305 ? -16.531 5.617 -10.836 1 90.69 305 VAL A CA 1
ATOM 2363 C C . VAL A 1 305 ? -16.781 7 -11.43 1 90.69 305 VAL A C 1
ATOM 2365 O O . VAL A 1 305 ? -17.922 7.395 -11.641 1 90.69 305 VAL A O 1
ATOM 2368 N N . MET B 1 1 ? -18.484 -10.992 13.258 1 87.88 1 MET B N 1
ATOM 2369 C CA . MET B 1 1 ? -18.828 -9.578 13.359 1 87.88 1 MET B CA 1
ATOM 2370 C C . MET B 1 1 ? -18.5 -8.844 12.062 1 87.88 1 MET B C 1
ATOM 2372 O O . MET B 1 1 ? -17.562 -9.203 11.367 1 87.88 1 MET B O 1
ATOM 2376 N N . ARG B 1 2 ? -19.422 -7.836 11.727 1 93.31 2 ARG B N 1
ATOM 2377 C CA . ARG B 1 2 ? -19.172 -7.023 10.547 1 93.31 2 ARG B CA 1
ATOM 2378 C C . ARG B 1 2 ? -19.141 -5.539 10.898 1 93.31 2 ARG B C 1
ATOM 2380 O O . ARG B 1 2 ? -19.906 -5.09 11.758 1 93.31 2 ARG B O 1
ATOM 2387 N N . LEU B 1 3 ? -18.312 -4.848 10.258 1 96.88 3 LEU B N 1
ATOM 2388 C CA . LEU B 1 3 ? -18.219 -3.398 10.406 1 96.88 3 LEU B CA 1
ATOM 2389 C C . LEU B 1 3 ? -18.359 -2.697 9.062 1 96.88 3 LEU B C 1
ATOM 2391 O O . LEU B 1 3 ? -17.938 -3.229 8.031 1 96.88 3 LEU B O 1
ATOM 2395 N N . GLN B 1 4 ? -18.922 -1.562 9.133 1 97.75 4 GLN B N 1
ATOM 2396 C CA . GLN B 1 4 ? -19.031 -0.729 7.938 1 97.75 4 GLN B CA 1
ATOM 2397 C C . GLN B 1 4 ? -17.812 0.185 7.793 1 97.75 4 GLN B C 1
ATOM 2399 O O . GLN B 1 4 ? -17.234 0.618 8.797 1 97.75 4 GLN B O 1
ATOM 2404 N N . PHE B 1 5 ? -17.484 0.458 6.523 1 98.19 5 PHE B N 1
ATOM 2405 C CA . PHE B 1 5 ? -16.406 1.424 6.301 1 98.19 5 PHE B CA 1
ATOM 2406 C C . PHE B 1 5 ? -16.734 2.332 5.121 1 98.19 5 PHE B C 1
ATOM 2408 O O . PHE B 1 5 ? -17.578 1.994 4.285 1 98.19 5 PHE B O 1
ATOM 2415 N N . THR B 1 6 ? -16.188 3.463 5.145 1 98.31 6 THR B N 1
ATOM 2416 C CA . THR B 1 6 ? -16.172 4.418 4.039 1 98.31 6 THR B CA 1
ATOM 2417 C C . THR B 1 6 ? -14.742 4.891 3.77 1 98.31 6 THR B C 1
ATOM 2419 O O . THR B 1 6 ? -13.992 5.176 4.703 1 98.31 6 THR B O 1
ATOM 2422 N N . THR B 1 7 ? -14.352 4.859 2.521 1 98 7 THR B N 1
ATOM 2423 C CA . THR B 1 7 ? -13.062 5.465 2.201 1 98 7 THR B CA 1
ATOM 2424 C C . THR B 1 7 ? -13.25 6.875 1.653 1 98 7 THR B C 1
ATOM 2426 O O . THR B 1 7 ? -14.203 7.141 0.917 1 98 7 THR B O 1
ATOM 2429 N N . LEU B 1 8 ? -12.391 7.758 2.01 1 98.25 8 LEU B N 1
ATOM 2430 C CA . LEU B 1 8 ? -12.352 9.141 1.542 1 98.25 8 LEU B CA 1
ATOM 2431 C C . LEU B 1 8 ? -10.984 9.469 0.943 1 98.25 8 LEU B C 1
ATOM 2433 O O . LEU B 1 8 ? -9.961 8.953 1.404 1 98.25 8 LEU B O 1
ATOM 2437 N N . ASP B 1 9 ? -11.031 10.281 -0.058 1 98.25 9 ASP B N 1
ATOM 2438 C CA . ASP B 1 9 ? -9.82 10.984 -0.477 1 98.25 9 ASP B CA 1
ATOM 2439 C C . ASP B 1 9 ? -9.703 12.344 0.209 1 98.25 9 ASP B C 1
ATOM 2441 O O . ASP B 1 9 ? -10.555 13.211 0.022 1 98.25 9 ASP B O 1
ATOM 2445 N N . VAL B 1 10 ? -8.664 12.469 0.991 1 98.56 10 VAL B N 1
ATOM 2446 C CA . VAL B 1 10 ? -8.484 13.641 1.84 1 98.56 10 VAL B CA 1
ATOM 2447 C C . VAL B 1 10 ? -7.574 14.648 1.146 1 98.56 10 VAL B C 1
ATOM 2449 O O . VAL B 1 10 ? -6.695 14.273 0.372 1 98.56 10 VAL B O 1
ATOM 2452 N N . PHE B 1 11 ? -7.828 15.945 1.358 1 98.62 11 PHE B N 1
ATOM 2453 C CA . PHE B 1 11 ? -7.113 17.094 0.811 1 98.62 11 PHE B CA 1
ATOM 2454 C C . PHE B 1 11 ? -7.414 17.25 -0.674 1 98.62 11 PHE B C 1
ATOM 2456 O O . PHE B 1 11 ? -6.539 17.656 -1.449 1 98.62 11 PHE B O 1
ATOM 2463 N N . THR B 1 12 ? -8.562 16.812 -1.087 1 98.19 12 THR B N 1
ATOM 2464 C CA . THR B 1 12 ? -9.047 17 -2.451 1 98.19 12 THR B CA 1
ATOM 2465 C C . THR B 1 12 ? -10.578 16.984 -2.488 1 98.19 12 THR B C 1
ATOM 2467 O O . THR B 1 12 ? -11.219 16.578 -1.52 1 98.19 12 THR B O 1
ATOM 2470 N N . THR B 1 13 ? -11.125 17.516 -3.537 1 97.19 13 THR B N 1
ATOM 2471 C CA . THR B 1 13 ? -12.562 17.406 -3.789 1 97.19 13 THR B CA 1
ATOM 2472 C C . THR B 1 13 ? -12.836 16.453 -4.941 1 97.19 13 THR B C 1
ATOM 2474 O O . THR B 1 13 ? -13.992 16.219 -5.305 1 97.19 13 THR B O 1
ATOM 2477 N N . ILE B 1 14 ? -11.797 15.891 -5.57 1 95.81 14 ILE B N 1
ATOM 2478 C CA . ILE B 1 14 ? -11.914 15.039 -6.75 1 95.81 14 ILE B CA 1
ATOM 2479 C C . ILE B 1 14 ? -11.586 13.594 -6.379 1 95.81 14 ILE B C 1
ATOM 2481 O O . ILE B 1 14 ? -10.469 13.289 -5.961 1 95.81 14 ILE B O 1
ATOM 2485 N N . PRO B 1 15 ? -12.547 12.688 -6.594 1 95.56 15 PRO B N 1
ATOM 2486 C CA . PRO B 1 15 ? -12.273 11.281 -6.27 1 95.56 15 PRO B CA 1
ATOM 2487 C C . PRO B 1 15 ? -11.047 10.734 -6.988 1 95.56 15 PRO B C 1
ATOM 2489 O O . PRO B 1 15 ? -10.797 11.086 -8.148 1 95.56 15 PRO B O 1
ATOM 2492 N N . TYR B 1 16 ? -10.258 9.883 -6.332 1 95.56 16 TYR B N 1
ATOM 2493 C CA . TYR B 1 16 ? -9.125 9.125 -6.852 1 95.56 16 TYR B CA 1
ATOM 2494 C C . TYR B 1 16 ? -7.879 10 -6.938 1 95.56 16 TYR B C 1
ATOM 2496 O O . TYR B 1 16 ? -6.84 9.562 -7.438 1 95.56 16 TYR B O 1
ATOM 2504 N N . LEU B 1 17 ? -8.016 11.211 -6.473 1 96.25 17 LEU B N 1
ATOM 2505 C CA . LEU B 1 17 ? -6.852 12.008 -6.102 1 96.25 17 LEU B CA 1
ATOM 2506 C C . LEU B 1 17 ? -6.676 12.047 -4.59 1 96.25 17 LEU B C 1
ATOM 2508 O O . LEU B 1 17 ? -7.098 11.117 -3.889 1 96.25 17 LEU B O 1
ATOM 2512 N N . GLY B 1 18 ? -5.926 12.938 -4.062 1 97.5 18 GLY B N 1
ATOM 2513 C CA . GLY B 1 18 ? -5.797 13.117 -2.627 1 97.5 18 GLY B CA 1
ATOM 2514 C C . GLY B 1 18 ? -5.129 11.945 -1.936 1 97.5 18 GLY B C 1
ATOM 2515 O O . GLY B 1 18 ? -4.469 11.125 -2.582 1 97.5 18 GLY B O 1
ATOM 2516 N N . ASN B 1 19 ? -5.25 11.953 -0.631 1 98 19 ASN B N 1
ATOM 2517 C CA . ASN B 1 19 ? -4.707 10.922 0.244 1 98 19 ASN B CA 1
ATOM 2518 C C . ASN B 1 19 ? -5.809 10.031 0.814 1 98 19 ASN B C 1
ATOM 2520 O O . ASN B 1 19 ? -6.633 10.484 1.605 1 98 19 ASN B O 1
ATOM 2524 N N . PRO B 1 20 ? -5.82 8.781 0.435 1 97.62 20 PRO B N 1
ATOM 2525 C CA . PRO B 1 20 ? -6.934 7.91 0.829 1 97.62 20 PRO B CA 1
ATOM 2526 C C . PRO B 1 20 ? -6.934 7.59 2.322 1 97.62 20 PRO B C 1
ATOM 2528 O O . PRO B 1 20 ? -5.867 7.43 2.922 1 97.62 20 PRO B O 1
ATOM 2531 N N . LEU B 1 21 ? -8.133 7.488 2.873 1 98.31 21 LEU B N 1
ATOM 2532 C CA . LEU B 1 21 ? -8.398 7.156 4.27 1 98.31 21 LEU B CA 1
ATOM 2533 C C . LEU B 1 21 ? -9.625 6.254 4.391 1 98.31 21 LEU B C 1
ATOM 2535 O O . LEU B 1 21 ? -10.656 6.516 3.764 1 98.31 21 LEU B O 1
ATOM 2539 N N . ALA B 1 22 ? -9.461 5.23 5.113 1 98.5 22 ALA B N 1
ATOM 2540 C CA . ALA B 1 22 ? -10.641 4.445 5.465 1 98.5 22 ALA B CA 1
ATOM 2541 C C . ALA B 1 22 ? -11.141 4.797 6.863 1 98.5 22 ALA B C 1
ATOM 2543 O O . ALA B 1 22 ? -10.359 4.836 7.816 1 98.5 22 ALA B O 1
ATOM 2544 N N . VAL B 1 23 ? -12.398 5.09 6.941 1 98.75 23 VAL B N 1
ATOM 2545 C CA . VAL B 1 23 ? -13.086 5.281 8.211 1 98.75 23 VAL B CA 1
ATOM 2546 C C . VAL B 1 23 ? -13.969 4.07 8.516 1 98.75 23 VAL B C 1
ATOM 2548 O O . VAL B 1 23 ? -14.984 3.855 7.852 1 98.75 23 VAL B O 1
ATOM 2551 N N . VAL B 1 24 ? -13.586 3.326 9.484 1 98.62 24 VAL B N 1
ATOM 2552 C CA . VAL B 1 24 ? -14.359 2.164 9.922 1 98.62 24 VAL B CA 1
ATOM 2553 C C . VAL B 1 24 ? -15.273 2.557 11.078 1 98.62 24 VAL B C 1
ATOM 2555 O O . VAL B 1 24 ? -14.805 3.072 12.102 1 98.62 24 VAL B O 1
ATOM 2558 N N . ARG B 1 25 ? -16.562 2.33 10.945 1 98.12 25 ARG B N 1
ATOM 2559 C CA . ARG B 1 25 ? -17.516 2.703 11.977 1 98.12 25 ARG B CA 1
ATOM 2560 C C . ARG B 1 25 ? -17.703 1.575 12.984 1 98.12 25 ARG B C 1
ATOM 2562 O O . ARG B 1 25 ? -17.969 0.431 12.602 1 98.12 25 ARG B O 1
ATOM 2569 N N . VAL B 1 26 ? -17.531 1.966 14.234 1 97.75 26 VAL B N 1
ATOM 2570 C CA . VAL B 1 26 ? -17.688 0.997 15.312 1 97.75 26 VAL B CA 1
ATOM 2571 C C . VAL B 1 26 ? -18.969 1.315 16.094 1 97.75 26 VAL B C 1
ATOM 2573 O O . VAL B 1 26 ? -19 2.27 16.875 1 97.75 26 VAL B O 1
ATOM 2576 N N . PRO B 1 27 ? -20 0.526 15.906 1 96.06 27 PRO B N 1
ATOM 2577 C CA . PRO B 1 27 ? -21.219 0.743 16.703 1 96.06 27 PRO B CA 1
ATOM 2578 C C . PRO B 1 27 ? -20.969 0.624 18.203 1 96.06 27 PRO B C 1
ATOM 2580 O O . PRO B 1 27 ?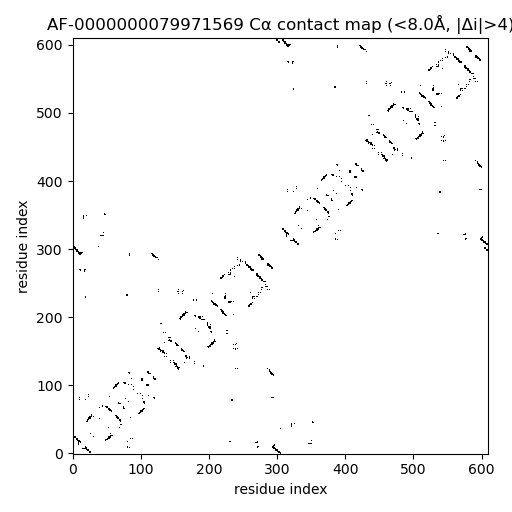 -20.031 -0.066 18.625 1 96.06 27 PRO B O 1
ATOM 2583 N N . ALA B 1 28 ? -21.828 1.226 18.922 1 93.75 28 ALA B N 1
ATOM 2584 C CA . ALA B 1 28 ? -21.688 1.269 20.375 1 93.75 28 ALA B CA 1
ATOM 2585 C C . ALA B 1 28 ? -21.625 -0.139 20.953 1 93.75 28 ALA B C 1
ATOM 2587 O O . ALA B 1 28 ? -20.844 -0.398 21.891 1 93.75 28 ALA B O 1
ATOM 2588 N N . GLU B 1 29 ? -22.328 -1.047 20.406 1 93.56 29 GLU B N 1
ATOM 2589 C CA . GLU B 1 29 ? -22.438 -2.402 20.938 1 93.56 29 GLU B CA 1
ATOM 2590 C C . GLU B 1 29 ? -21.156 -3.193 20.719 1 93.56 29 GLU B C 1
ATOM 2592 O O . GLU B 1 29 ? -20.922 -4.203 21.391 1 93.56 29 GLU B O 1
ATOM 2597 N N . LEU B 1 30 ? -20.328 -2.717 19.812 1 94 30 LEU B N 1
ATOM 2598 C CA . LEU B 1 30 ? -19.125 -3.473 19.469 1 94 30 LEU B CA 1
ATOM 2599 C C . LEU B 1 30 ? -17.875 -2.787 20.016 1 94 30 LEU B C 1
ATOM 2601 O O . LEU B 1 30 ? -16.766 -3.297 19.859 1 94 30 LEU B O 1
ATOM 2605 N N . ARG B 1 31 ? -17.969 -1.732 20.641 1 92.12 31 ARG B N 1
ATOM 2606 C CA . ARG B 1 31 ? -16.859 -0.91 21.094 1 92.12 31 ARG B CA 1
ATOM 2607 C C . ARG B 1 31 ? -15.891 -1.726 21.953 1 92.12 31 ARG B C 1
ATOM 2609 O O . ARG B 1 31 ? -14.68 -1.617 21.781 1 92.12 31 ARG B O 1
ATOM 2616 N N . ASN B 1 32 ? -16.453 -2.576 22.781 1 91.88 32 ASN B N 1
ATOM 2617 C CA . ASN B 1 32 ? -15.609 -3.334 23.703 1 91.88 32 ASN B CA 1
ATOM 2618 C C . ASN B 1 32 ? -15.281 -4.719 23.156 1 91.88 32 ASN B C 1
ATOM 2620 O O . ASN B 1 32 ? -14.562 -5.488 23.797 1 91.88 32 ASN B O 1
ATOM 2624 N N . GLN B 1 33 ? -15.766 -4.969 22.047 1 93.81 33 GLN B N 1
ATOM 2625 C CA . GLN B 1 33 ? -15.562 -6.301 21.484 1 93.81 33 GLN B CA 1
ATOM 2626 C C . GLN B 1 33 ? -14.406 -6.312 20.484 1 93.81 33 GLN B C 1
ATOM 2628 O O . GLN B 1 33 ? -13.711 -7.316 20.359 1 93.81 33 GLN B O 1
ATOM 2633 N N . ILE B 1 34 ? -14.234 -5.234 19.844 1 95.38 34 ILE B N 1
ATOM 2634 C CA . ILE B 1 34 ? -13.148 -5.195 18.875 1 95.38 34 ILE B CA 1
ATOM 2635 C C . ILE B 1 34 ? -11.82 -4.941 19.594 1 95.38 34 ILE B C 1
ATOM 2637 O O . ILE B 1 34 ? -11.68 -3.951 20.312 1 95.38 34 ILE B O 1
ATOM 2641 N N . THR B 1 35 ? -10.859 -5.828 19.406 1 95.5 35 THR B N 1
ATOM 2642 C CA . THR B 1 35 ? -9.586 -5.742 20.109 1 95.5 35 THR B CA 1
ATOM 2643 C C . THR B 1 35 ? -8.594 -4.875 19.328 1 95.5 35 THR B C 1
ATOM 2645 O O . THR B 1 35 ? -8.797 -4.609 18.141 1 95.5 35 THR B O 1
ATOM 2648 N N . GLU B 1 36 ? -7.551 -4.453 20.016 1 95.56 36 GLU B N 1
ATOM 2649 C CA . GLU B 1 36 ? -6.469 -3.707 19.375 1 95.56 36 GLU B CA 1
ATOM 2650 C C . GLU B 1 36 ? -5.812 -4.523 18.266 1 95.56 36 GLU B C 1
ATOM 2652 O O . GLU B 1 36 ? -5.465 -3.98 17.219 1 95.56 36 GLU B O 1
ATOM 2657 N N . GLU B 1 37 ? -5.652 -5.777 18.547 1 94.19 37 GLU B N 1
ATOM 2658 C CA . GLU B 1 37 ? -5.051 -6.672 17.562 1 94.19 37 GLU B CA 1
ATOM 2659 C C . GLU B 1 37 ? -5.902 -6.758 16.297 1 94.19 37 GLU B C 1
ATOM 2661 O O . GLU B 1 37 ? -5.375 -6.727 15.18 1 94.19 37 GLU B O 1
ATOM 2666 N N . GLN B 1 38 ? -7.176 -6.871 16.438 1 94.75 38 GLN B N 1
ATOM 2667 C CA . GLN B 1 38 ? -8.086 -6.918 15.297 1 94.75 38 GLN B CA 1
ATOM 2668 C C . GLN B 1 38 ? -8.039 -5.621 14.492 1 94.75 38 GLN B C 1
ATOM 2670 O O . GLN B 1 38 ? -8.031 -5.645 13.266 1 94.75 38 GLN B O 1
ATOM 2675 N N . LYS B 1 39 ? -8.016 -4.508 15.188 1 96.94 39 LYS B N 1
ATOM 2676 C CA . LYS B 1 39 ? -7.902 -3.219 14.508 1 96.94 39 LYS B CA 1
ATOM 2677 C C . LYS B 1 39 ? -6.621 -3.139 13.688 1 96.94 39 LYS B C 1
ATOM 2679 O O . LYS B 1 39 ? -6.629 -2.631 12.562 1 96.94 39 LYS B O 1
ATOM 2684 N N . GLN B 1 40 ? -5.574 -3.67 14.281 1 95.25 40 GLN B N 1
ATOM 2685 C CA . GLN B 1 40 ? -4.293 -3.66 13.578 1 95.25 40 GLN B CA 1
ATOM 2686 C C . GLN B 1 40 ? -4.34 -4.535 12.328 1 95.25 40 GLN B C 1
ATOM 2688 O O . GLN B 1 40 ? -3.799 -4.164 11.289 1 95.25 40 GLN B O 1
ATOM 2693 N N . TYR B 1 41 ? -5.004 -5.688 12.422 1 93.75 41 TYR B N 1
ATOM 2694 C CA . TYR B 1 41 ? -5.176 -6.559 11.266 1 93.75 41 TYR B CA 1
ATOM 2695 C C . TYR B 1 41 ? -5.949 -5.852 10.156 1 93.75 41 TYR B C 1
ATOM 2697 O O . TYR B 1 41 ? -5.586 -5.938 8.984 1 93.75 41 TYR B O 1
ATOM 2705 N N . ILE B 1 42 ? -6.926 -5.176 10.531 1 96.25 42 ILE B N 1
ATOM 2706 C CA . ILE B 1 42 ? -7.777 -4.473 9.578 1 96.25 42 ILE B CA 1
ATOM 2707 C C . ILE B 1 42 ? -6.984 -3.355 8.898 1 96.25 42 ILE B C 1
ATOM 2709 O O . ILE B 1 42 ? -7.074 -3.174 7.68 1 96.25 42 ILE B O 1
ATOM 2713 N N . ALA B 1 43 ? -6.195 -2.67 9.688 1 96.25 43 ALA B N 1
ATOM 2714 C CA . ALA B 1 43 ? -5.367 -1.602 9.133 1 96.25 43 ALA B CA 1
ATOM 2715 C C . ALA B 1 43 ? -4.398 -2.145 8.086 1 96.25 43 ALA B C 1
ATOM 2717 O O . ALA B 1 43 ? -4.238 -1.554 7.016 1 96.25 43 ALA B O 1
ATOM 2718 N N . ARG B 1 44 ? -3.805 -3.268 8.367 1 93 44 ARG B N 1
ATOM 2719 C CA . ARG B 1 44 ? -2.879 -3.902 7.438 1 93 44 ARG B CA 1
ATOM 2720 C C . ARG B 1 44 ? -3.592 -4.316 6.156 1 93 44 ARG B C 1
ATOM 2722 O O . ARG B 1 44 ? -3.031 -4.203 5.062 1 93 44 ARG B O 1
ATOM 2729 N N . GLU B 1 45 ? -4.809 -4.75 6.328 1 95 45 GLU B N 1
ATOM 2730 C CA . GLU B 1 45 ? -5.613 -5.219 5.203 1 95 45 GLU B CA 1
ATOM 2731 C C . GLU B 1 45 ? -5.887 -4.09 4.211 1 95 45 GLU B C 1
ATOM 2733 O O . GLU B 1 45 ? -5.797 -4.289 2.996 1 95 45 GLU B O 1
ATOM 2738 N N . PHE B 1 46 ? -6.207 -2.93 4.684 1 94.69 46 PHE B N 1
ATOM 2739 C CA . PHE B 1 46 ? -6.5 -1.792 3.82 1 94.69 46 PHE B CA 1
ATOM 2740 C C . PHE B 1 46 ? -5.246 -1.331 3.086 1 94.69 46 PHE B C 1
ATOM 2742 O O . PHE B 1 46 ? -5.332 -0.79 1.981 1 94.69 46 PHE B O 1
ATOM 2749 N N . ASN B 1 47 ? -4.133 -1.47 3.758 1 91.5 47 ASN B N 1
ATOM 2750 C CA . ASN B 1 47 ? -2.838 -1.115 3.188 1 91.5 47 ASN B CA 1
ATOM 2751 C C . ASN B 1 47 ? -2.781 0.359 2.795 1 91.5 47 ASN B C 1
ATOM 2753 O O . ASN B 1 47 ? -2.227 0.707 1.753 1 91.5 47 ASN B O 1
ATOM 2757 N N . LEU B 1 48 ? -3.445 1.226 3.514 1 93.94 48 LEU B N 1
ATOM 2758 C CA . LEU B 1 48 ? -3.355 2.678 3.393 1 93.94 48 LEU B CA 1
ATOM 2759 C C . LEU B 1 48 ? -2.402 3.252 4.434 1 93.94 48 LEU B C 1
ATOM 2761 O O . LEU B 1 48 ? -1.974 2.543 5.348 1 93.94 48 LEU B O 1
ATOM 2765 N N . SER B 1 49 ? -2.012 4.488 4.234 1 92 49 SER B N 1
ATOM 2766 C CA . SER B 1 49 ? -1.1 5.09 5.199 1 92 49 SER B CA 1
ATOM 2767 C C . SER B 1 49 ? -1.688 5.07 6.605 1 92 49 SER B C 1
ATOM 2769 O O . SER B 1 49 ? -0.984 4.777 7.574 1 92 49 SER B O 1
ATOM 2771 N N . GLU B 1 50 ? -2.945 5.398 6.672 1 94.75 50 GLU B N 1
ATOM 2772 C CA . GLU B 1 50 ? -3.682 5.316 7.926 1 94.75 50 GLU B CA 1
ATOM 2773 C C . GLU B 1 50 ? -5.145 4.957 7.688 1 94.75 50 GLU B C 1
ATOM 2775 O O . GLU B 1 50 ? -5.68 5.203 6.605 1 94.75 50 GLU B O 1
ATOM 2780 N N . ILE B 1 51 ? -5.742 4.414 8.664 1 98.12 51 ILE B N 1
ATOM 2781 C CA . ILE B 1 51 ? -7.191 4.281 8.758 1 98.12 51 ILE B CA 1
ATOM 2782 C C . ILE B 1 51 ? -7.664 4.734 10.133 1 98.12 51 ILE B C 1
ATOM 2784 O O . ILE B 1 51 ? -6.852 4.926 11.039 1 98.12 51 ILE B O 1
ATOM 2788 N N . THR B 1 52 ? -8.977 4.945 10.242 1 98.69 52 THR B N 1
ATOM 2789 C CA . THR B 1 52 ? -9.516 5.309 11.539 1 98.69 52 THR B CA 1
ATOM 2790 C C . THR B 1 52 ? -10.672 4.379 11.922 1 98.69 52 THR B C 1
ATOM 2792 O O . THR B 1 52 ? -11.367 3.855 11.055 1 98.69 52 THR B O 1
ATOM 2795 N N . PHE B 1 53 ? -10.773 4.113 13.188 1 98.69 53 PHE B N 1
ATOM 2796 C CA . PHE B 1 53 ? -11.961 3.52 13.781 1 98.69 53 PHE B CA 1
ATOM 2797 C C . PHE B 1 53 ? -12.781 4.57 14.516 1 98.69 53 PHE B C 1
ATOM 2799 O O . PHE B 1 53 ? -12.367 5.066 15.57 1 98.69 53 PHE B O 1
ATOM 2806 N N . LEU B 1 54 ? -13.875 4.918 13.945 1 98.62 54 LEU B N 1
ATOM 2807 C CA . LEU B 1 54 ? -14.766 5.938 14.484 1 98.62 54 LEU B CA 1
ATOM 2808 C C . LEU B 1 54 ? -15.867 5.305 15.328 1 98.62 54 LEU B C 1
ATOM 2810 O O . LEU B 1 54 ? -16.719 4.59 14.797 1 98.62 54 LEU B O 1
ATOM 2814 N N . HIS B 1 55 ? -15.852 5.59 16.594 1 97.5 55 HIS B N 1
ATOM 2815 C CA . HIS B 1 55 ? -16.812 4.996 17.516 1 97.5 55 HIS B CA 1
ATOM 2816 C C . HIS B 1 55 ? -18.109 5.801 17.562 1 97.5 55 HIS B C 1
ATOM 2818 O O . HIS B 1 55 ? -18.078 7.035 17.609 1 97.5 55 HIS B O 1
ATOM 2824 N N . GLU B 1 56 ? -19.203 5.129 17.516 1 95.81 56 GLU B N 1
ATOM 2825 C CA . GLU B 1 56 ? -20.484 5.789 17.688 1 95.81 56 GLU B CA 1
ATOM 2826 C C . GLU B 1 56 ? -20.547 6.543 19.016 1 95.81 56 GLU B C 1
ATOM 2828 O O . GLU B 1 56 ? -20.297 5.969 20.078 1 95.81 56 GLU B O 1
ATOM 2833 N N . PRO B 1 57 ? -20.797 7.766 18.875 1 94.88 57 PRO B N 1
ATOM 2834 C CA . PRO B 1 57 ? -20.844 8.547 20.109 1 94.88 57 PRO B CA 1
ATOM 2835 C C . PRO B 1 57 ? -22.047 8.227 20.969 1 94.88 57 PRO B C 1
ATOM 2837 O O . PRO B 1 57 ? -23.062 7.727 20.469 1 94.88 57 PRO B O 1
ATOM 2840 N N . GLU B 1 58 ? -21.859 8.539 22.281 1 89.69 58 GLU B N 1
ATOM 2841 C CA . GLU B 1 58 ? -23.016 8.484 23.172 1 89.69 58 GLU B CA 1
ATOM 2842 C C . GLU B 1 58 ? -24.016 9.578 22.828 1 89.69 58 GLU B C 1
ATOM 2844 O O . GLU B 1 58 ? -23.641 10.648 22.359 1 89.69 58 GLU B O 1
ATOM 2849 N N . LYS B 1 59 ? -25.281 9.32 23.094 1 89.12 59 LYS B N 1
ATOM 2850 C CA . LYS B 1 59 ? -26.344 10.289 22.812 1 89.12 59 LYS B CA 1
ATOM 2851 C C . LYS B 1 59 ? -26.125 11.578 23.609 1 89.12 59 LYS B C 1
ATOM 2853 O O . LYS B 1 59 ? -25.812 11.539 24.797 1 89.12 59 LYS B O 1
ATOM 2858 N N . GLY B 1 60 ? -26.109 12.656 22.844 1 90.5 60 GLY B N 1
ATOM 2859 C CA . GLY B 1 60 ? -26.062 13.953 23.5 1 90.5 60 GLY B CA 1
ATOM 2860 C C . GLY B 1 60 ? -24.656 14.492 23.656 1 90.5 60 GLY B C 1
ATOM 2861 O O . GLY B 1 60 ? -24.453 15.586 24.188 1 90.5 60 GLY B O 1
ATOM 2862 N N . THR B 1 61 ? -23.672 13.82 23.281 1 93.44 61 THR B N 1
ATOM 2863 C CA . THR B 1 61 ? -22.297 14.305 23.391 1 93.44 61 THR B CA 1
ATOM 2864 C C . THR B 1 61 ? -21.875 14.992 22.094 1 93.44 61 THR B C 1
ATOM 2866 O O . THR B 1 61 ? -22.406 14.711 21.016 1 93.44 61 THR B O 1
ATOM 2869 N N . ASP B 1 62 ? -20.969 15.906 22.234 1 96.88 62 ASP B N 1
ATOM 2870 C CA . ASP B 1 62 ? -20.453 16.578 21.047 1 96.88 62 ASP B CA 1
ATOM 2871 C C . ASP B 1 62 ? -19.062 16.062 20.672 1 96.88 62 ASP B C 1
ATOM 2873 O O . ASP B 1 62 ? -18.328 16.719 19.953 1 96.88 62 ASP B O 1
ATOM 2877 N N . ILE B 1 63 ? -18.719 14.938 21.281 1 97.12 63 ILE B N 1
ATOM 2878 C CA . ILE B 1 63 ? -17.406 14.328 21.062 1 97.12 63 ILE B CA 1
ATOM 2879 C C . ILE B 1 63 ? -17.594 12.93 20.484 1 97.12 63 ILE B C 1
ATOM 2881 O O . ILE B 1 63 ? -18.391 12.133 20.984 1 97.12 63 ILE B O 1
ATOM 2885 N N . ALA B 1 64 ? -16.922 12.633 19.422 1 97.56 64 ALA B N 1
ATOM 2886 C CA . ALA B 1 64 ? -16.781 11.273 18.906 1 97.56 64 ALA B CA 1
ATOM 2887 C C . ALA B 1 64 ? -15.352 10.766 19.062 1 97.56 64 ALA B C 1
ATOM 2889 O O . ALA B 1 64 ? -14.398 11.477 18.734 1 97.56 64 ALA B O 1
ATOM 2890 N N . GLU B 1 65 ? -15.211 9.586 19.562 1 97.5 65 GLU B N 1
ATOM 2891 C CA . GLU B 1 65 ? -13.891 8.977 19.719 1 97.5 65 GLU B CA 1
ATOM 2892 C C . GLU B 1 65 ? -13.453 8.266 18.438 1 97.5 65 GLU B C 1
ATOM 2894 O O . GLU B 1 65 ? -14.273 7.66 17.75 1 97.5 65 GLU B O 1
ATOM 2899 N N . TYR B 1 66 ? -12.188 8.367 18.172 1 97.81 66 TYR B N 1
ATOM 2900 C CA . TYR B 1 66 ? -11.648 7.609 17.047 1 97.81 66 TYR B CA 1
ATOM 2901 C C . TYR B 1 66 ? -10.219 7.164 17.312 1 97.81 66 TYR B C 1
ATOM 2903 O O . TYR B 1 66 ? -9.508 7.789 18.109 1 97.81 66 TYR B O 1
ATOM 2911 N N . ASP B 1 67 ? -9.812 6.059 16.719 1 98.12 67 ASP B N 1
ATOM 2912 C CA . ASP B 1 67 ? -8.461 5.508 16.734 1 98.12 67 ASP B CA 1
ATOM 2913 C C . ASP B 1 67 ? -7.789 5.641 15.367 1 98.12 67 ASP B C 1
ATOM 2915 O O . ASP B 1 67 ? -8.453 5.52 14.336 1 98.12 67 ASP B O 1
ATOM 2919 N N . ILE B 1 68 ? -6.562 5.855 15.391 1 97.31 68 ILE B N 1
ATOM 2920 C CA . ILE B 1 68 ? -5.785 5.961 14.164 1 97.31 68 ILE B CA 1
ATOM 2921 C C . ILE B 1 68 ? -4.77 4.82 14.094 1 97.31 68 ILE B C 1
ATOM 2923 O O . ILE B 1 68 ? -4.008 4.602 15.039 1 97.31 68 ILE B O 1
ATOM 2927 N N . PHE B 1 69 ? -4.75 4.109 12.977 1 96.88 69 PHE B N 1
ATOM 2928 C CA . PHE B 1 69 ? -3.811 3.006 12.797 1 96.88 69 PHE B CA 1
ATOM 2929 C C . PHE B 1 69 ? -3.102 3.113 11.453 1 96.88 69 PHE B C 1
ATOM 2931 O O . PHE B 1 69 ? -3.723 3.445 10.445 1 96.88 69 PHE B O 1
ATOM 2938 N N . THR B 1 70 ? -1.846 2.914 11.445 1 92.75 70 THR B N 1
ATOM 2939 C CA . THR B 1 70 ? -1.111 2.516 10.25 1 92.75 70 THR B CA 1
ATOM 2940 C C . THR B 1 70 ? -1.087 0.997 10.109 1 92.75 70 THR B C 1
ATOM 2942 O O . THR B 1 70 ? -1.548 0.279 11 1 92.75 70 THR B O 1
ATOM 2945 N N . PRO B 1 71 ? -0.545 0.499 9 1 90.81 71 PRO B N 1
ATOM 2946 C CA . PRO B 1 71 ? -0.417 -0.956 8.891 1 90.81 71 PRO B CA 1
ATOM 2947 C C . PRO B 1 71 ? 0.496 -1.554 9.953 1 90.81 71 PRO B C 1
ATOM 2949 O O . PRO B 1 71 ? 0.445 -2.76 10.211 1 90.81 71 PRO B O 1
ATOM 2952 N N . LEU B 1 72 ? 1.267 -0.681 10.664 1 85.75 72 LEU B N 1
ATOM 2953 C CA . LEU B 1 72 ? 2.285 -1.197 11.57 1 85.75 72 LEU B CA 1
ATOM 2954 C C . LEU B 1 72 ? 1.883 -0.975 13.031 1 85.75 72 LEU B C 1
ATOM 2956 O O . LEU B 1 72 ? 2.252 -1.758 13.906 1 85.75 72 LEU B O 1
ATOM 2960 N N . SER B 1 73 ? 1.168 0.173 13.219 1 89.5 73 SER B N 1
ATOM 2961 C CA . SER B 1 73 ? 0.896 0.481 14.617 1 89.5 73 SER B CA 1
ATOM 2962 C C . SER B 1 73 ? -0.175 1.56 14.75 1 89.5 73 SER B C 1
ATOM 2964 O O . SER B 1 73 ? -0.528 2.213 13.766 1 89.5 73 SER B O 1
ATOM 2966 N N . ARG B 1 74 ? -0.635 1.688 16.016 1 93.44 74 ARG B N 1
ATOM 2967 C CA . ARG B 1 74 ? -1.526 2.785 16.375 1 93.44 74 ARG B CA 1
ATOM 2968 C C . ARG B 1 74 ? -0.764 4.102 16.469 1 93.44 74 ARG B C 1
ATOM 2970 O O . ARG B 1 74 ? 0.397 4.125 16.875 1 93.44 74 ARG B O 1
ATOM 2977 N N . MET B 1 75 ? -1.397 5.184 16.094 1 91.31 75 MET B N 1
ATOM 2978 C CA . MET B 1 75 ? -0.849 6.527 16.234 1 91.31 75 MET B CA 1
ATOM 2979 C C . MET B 1 75 ? -1.651 7.344 17.234 1 91.31 75 MET B C 1
ATOM 2981 O O . MET B 1 75 ? -2.863 7.164 17.359 1 91.31 75 MET B O 1
ATOM 2985 N N . SER B 1 76 ? -1 8.227 17.953 1 90.62 76 SER B N 1
ATOM 2986 C CA . SER B 1 76 ? -1.673 9.094 18.906 1 90.62 76 SER B CA 1
ATOM 2987 C C . SER B 1 76 ? -2.443 10.211 18.219 1 90.62 76 SER B C 1
ATOM 2989 O O . SER B 1 76 ? -3.48 10.656 18.703 1 90.62 76 SER B O 1
ATOM 2991 N N . PHE B 1 77 ? -1.908 10.672 17.156 1 90.69 77 PHE B N 1
ATOM 2992 C CA . PHE B 1 77 ? -2.52 11.719 16.344 1 90.69 77 PHE B CA 1
ATOM 2993 C C . PHE B 1 77 ? -1.911 11.742 14.945 1 90.69 77 PHE B C 1
ATOM 2995 O O . PHE B 1 77 ? -0.728 11.438 14.773 1 90.69 77 PHE B O 1
ATOM 3002 N N . ALA B 1 78 ? -2.721 12.117 13.961 1 91.94 78 ALA B N 1
ATOM 3003 C CA . ALA B 1 78 ? -2.291 12.406 12.594 1 91.94 78 ALA B CA 1
ATOM 3004 C C . ALA B 1 78 ? -3.238 13.398 11.922 1 91.94 78 ALA B C 1
ATOM 3006 O O . ALA B 1 78 ? -4.457 13.32 12.109 1 91.94 78 ALA B O 1
ATOM 3007 N N . GLY B 1 79 ? -2.762 14.305 11.195 1 93 79 GLY B N 1
ATOM 3008 C CA . GLY B 1 79 ? -3.541 15.359 10.578 1 93 79 GLY B CA 1
ATOM 3009 C C . GLY B 1 79 ? -4.496 14.859 9.516 1 93 79 GLY B C 1
ATOM 3010 O O . GLY B 1 79 ? -5.707 15.078 9.602 1 93 79 GLY B O 1
ATOM 3011 N N . HIS B 1 80 ? -3.961 14.078 8.594 1 94.69 80 HIS B N 1
ATOM 3012 C CA . HIS B 1 80 ? -4.723 13.578 7.457 1 94.69 80 HIS B CA 1
ATOM 3013 C C . HIS B 1 80 ? -5.906 12.734 7.918 1 94.69 80 HIS B C 1
ATOM 3015 O O . HIS B 1 80 ? -7.051 12.992 7.531 1 94.69 80 HIS B O 1
ATOM 3021 N N . PRO B 1 81 ? -5.773 11.789 8.742 1 97.25 81 PRO B N 1
ATOM 3022 C CA . PRO B 1 81 ? -6.926 11.016 9.227 1 97.25 81 PRO B CA 1
ATOM 3023 C C . PRO B 1 81 ? -7.918 11.867 10.008 1 97.25 81 PRO B C 1
ATOM 3025 O O . PRO B 1 81 ? -9.117 11.586 10 1 97.25 81 PRO B O 1
ATOM 3028 N N . THR B 1 82 ? -7.445 12.875 10.672 1 96.81 82 THR B N 1
ATOM 3029 C CA . THR B 1 82 ? -8.328 13.742 11.445 1 96.81 82 THR B CA 1
ATOM 3030 C C . THR B 1 82 ? -9.227 14.562 10.531 1 96.81 82 THR B C 1
ATOM 3032 O O . THR B 1 82 ? -10.438 14.617 10.727 1 96.81 82 THR B O 1
ATOM 3035 N N . ILE B 1 83 ? -8.656 15.117 9.523 1 97.69 83 ILE B N 1
ATOM 3036 C CA . ILE B 1 83 ? -9.422 15.891 8.547 1 97.69 83 ILE B CA 1
ATOM 3037 C C . ILE B 1 83 ? -10.461 14.984 7.883 1 97.69 83 ILE B C 1
ATOM 3039 O O . ILE B 1 83 ? -11.633 15.359 7.77 1 97.69 83 ILE B O 1
ATOM 3043 N N . GLY B 1 84 ? -10.047 13.852 7.461 1 98.31 84 GLY B N 1
ATOM 3044 C CA . GLY B 1 84 ? -10.945 12.922 6.801 1 98.31 84 GLY B CA 1
ATOM 3045 C C . GLY B 1 84 ? -12.086 12.453 7.695 1 98.31 84 GLY B C 1
ATOM 3046 O O . GLY B 1 84 ? -13.242 12.43 7.273 1 98.31 84 GLY B O 1
ATOM 3047 N N . THR B 1 85 ? -11.766 12.102 8.938 1 98.38 85 THR B N 1
ATOM 3048 C CA . THR B 1 85 ? -12.773 11.609 9.875 1 98.38 85 THR B CA 1
ATOM 3049 C C . THR B 1 85 ? -13.758 12.719 10.242 1 98.38 85 THR B C 1
ATOM 3051 O O . THR B 1 85 ? -14.961 12.484 10.305 1 98.38 85 THR B O 1
ATOM 3054 N N . ALA B 1 86 ? -13.234 13.898 10.43 1 98.12 86 ALA B N 1
ATOM 3055 C CA . ALA B 1 86 ? -14.109 15.031 10.703 1 98.12 86 ALA B CA 1
ATOM 3056 C C . ALA B 1 86 ? -15.047 15.305 9.523 1 98.12 86 ALA B C 1
ATOM 3058 O O . ALA B 1 86 ? -16.234 15.586 9.719 1 98.12 86 ALA B O 1
ATOM 3059 N N . THR B 1 87 ? -14.523 15.242 8.352 1 98 87 THR B N 1
ATOM 3060 C CA . THR B 1 87 ? -15.352 15.43 7.156 1 98 87 THR B CA 1
ATOM 3061 C C . THR B 1 87 ? -16.469 14.391 7.109 1 98 87 THR B C 1
ATOM 3063 O O . THR B 1 87 ? -17.625 14.727 6.816 1 98 87 THR B O 1
ATOM 3066 N N . TYR B 1 88 ? -16.125 13.156 7.414 1 98.19 88 TYR B N 1
ATOM 3067 C CA . TYR B 1 88 ? -17.141 12.102 7.453 1 98.19 88 TYR B CA 1
ATOM 3068 C C . TYR B 1 88 ? -18.234 12.43 8.445 1 98.19 88 TYR B C 1
ATOM 3070 O O . TYR B 1 88 ? -19.422 12.289 8.141 1 98.19 88 TYR B O 1
ATOM 3078 N N . VAL B 1 89 ? -17.844 12.852 9.633 1 97.69 89 VAL B N 1
ATOM 3079 C CA . VAL B 1 89 ? -18.781 13.18 10.703 1 97.69 89 VAL B CA 1
ATOM 3080 C C . VAL B 1 89 ? -19.75 14.266 10.227 1 97.69 89 VAL B C 1
ATOM 3082 O O . VAL B 1 89 ? -20.969 14.148 10.406 1 97.69 89 VAL B O 1
ATOM 3085 N N . VAL B 1 90 ? -19.203 15.266 9.57 1 96.5 90 VAL B N 1
ATOM 3086 C CA . VAL B 1 90 ? -20.016 16.406 9.133 1 96.5 90 VAL B CA 1
ATOM 3087 C C . VAL B 1 90 ? -20.953 15.984 8.008 1 96.5 90 VAL B C 1
ATOM 3089 O O . VAL B 1 90 ? -22.094 16.422 7.949 1 96.5 90 VAL B O 1
ATOM 3092 N N . THR B 1 91 ? -20.453 15.172 7.086 1 95.81 91 THR B N 1
ATOM 3093 C CA . THR B 1 91 ? -21.234 14.727 5.941 1 95.81 91 THR B CA 1
ATOM 3094 C C . THR B 1 91 ? -22.328 13.75 6.383 1 95.81 91 THR B C 1
ATOM 3096 O O . THR B 1 91 ? -23.312 13.547 5.668 1 95.81 91 THR B O 1
ATOM 3099 N N . HIS B 1 92 ? -22.125 13.094 7.5 1 96.25 92 HIS B N 1
ATOM 3100 C CA . HIS B 1 92 ? -23.094 12.156 8.047 1 96.25 92 HIS B CA 1
ATOM 3101 C C . HIS B 1 92 ? -23.672 12.664 9.367 1 96.25 92 HIS B C 1
ATOM 3103 O O . HIS B 1 92 ? -23.781 11.906 10.336 1 96.25 92 HIS B O 1
ATOM 3109 N N . ALA B 1 93 ? -24.047 13.844 9.414 1 93.62 93 ALA B N 1
ATOM 3110 C CA . ALA B 1 93 ? -24.453 14.547 10.633 1 93.62 93 ALA B CA 1
ATOM 3111 C C . ALA B 1 93 ? -25.641 13.852 11.305 1 93.62 93 ALA B C 1
ATOM 3113 O O . ALA B 1 93 ? -25.797 13.93 12.523 1 93.62 93 ALA B O 1
ATOM 3114 N N . SER B 1 94 ? -26.484 13.195 10.547 1 93.62 94 SER B N 1
ATOM 3115 C CA . SER B 1 94 ? -27.625 12.5 11.117 1 93.62 94 SER B CA 1
ATOM 3116 C C . SER B 1 94 ? -27.172 11.383 12.055 1 93.62 94 SER B C 1
ATOM 3118 O O . SER B 1 94 ? -27.828 11.102 13.055 1 93.62 94 SER B O 1
ATOM 3120 N N . ALA B 1 95 ? -26.016 10.781 11.75 1 92.75 95 ALA B N 1
ATOM 3121 C CA . ALA B 1 95 ? -25.469 9.703 12.562 1 92.75 95 ALA B CA 1
ATOM 3122 C C . ALA B 1 95 ? -24.578 10.25 13.672 1 92.75 95 ALA B C 1
ATOM 3124 O O . ALA B 1 95 ? -24.281 9.547 14.641 1 92.75 95 ALA B O 1
ATOM 3125 N N . TYR B 1 96 ? -24.219 11.492 13.555 1 95.44 96 TYR B N 1
ATOM 3126 C CA . TYR B 1 96 ? -23.344 12.148 14.516 1 95.44 96 TYR B CA 1
ATOM 3127 C C . TYR B 1 96 ? -23.859 13.523 14.891 1 95.44 96 TYR B C 1
ATOM 3129 O O . TYR B 1 96 ? -23.156 14.523 14.789 1 95.44 96 TYR B O 1
ATOM 3137 N N . PRO B 1 97 ? -25 13.492 15.391 1 93.62 97 PRO B N 1
ATOM 3138 C CA . PRO B 1 97 ? -25.641 14.781 15.664 1 93.62 97 PRO B CA 1
ATOM 3139 C C . PRO B 1 97 ? -24.875 15.602 16.703 1 93.62 97 PRO B C 1
ATOM 3141 O O . PRO B 1 97 ? -24.625 15.117 17.812 1 93.62 97 PRO B O 1
ATOM 3144 N N . GLY B 1 98 ? -24.516 16.781 16.328 1 94.06 98 GLY B N 1
ATOM 3145 C CA . GLY B 1 98 ? -23.953 17.734 17.266 1 94.06 98 GLY B CA 1
ATOM 3146 C C . GLY B 1 98 ? -22.469 17.547 17.484 1 94.06 98 GLY B C 1
ATOM 3147 O O . GLY B 1 98 ? -21.844 18.328 18.203 1 94.06 98 GLY B O 1
ATOM 3148 N N . VAL B 1 99 ? -21.891 16.531 16.891 1 96 99 VAL B N 1
ATOM 3149 C CA . VAL B 1 99 ? -20.469 16.266 17.109 1 96 99 VAL B CA 1
ATOM 3150 C C . VAL B 1 99 ? -19.641 17.375 16.484 1 96 99 VAL B C 1
ATOM 3152 O O . VAL B 1 99 ? -19.812 17.703 15.297 1 96 99 VAL B O 1
ATOM 3155 N N . LYS B 1 100 ? -18.734 17.969 17.344 1 96.25 100 LYS B N 1
ATOM 3156 C CA . LYS B 1 100 ? -17.891 19.062 16.891 1 96.25 100 LYS B CA 1
ATOM 3157 C C . LYS B 1 100 ? -16.422 18.828 17.297 1 96.25 100 LYS B C 1
ATOM 3159 O O . LYS B 1 100 ? -15.555 19.641 16.984 1 96.25 100 LYS B O 1
ATOM 3164 N N . ARG B 1 101 ? -16.234 17.734 17.969 1 97.12 101 ARG B N 1
ATOM 3165 C CA . ARG B 1 101 ? -14.906 17.391 18.453 1 97.12 101 ARG B CA 1
ATOM 3166 C C . ARG B 1 101 ? -14.633 15.898 18.297 1 97.12 101 ARG B C 1
ATOM 3168 O O . ARG B 1 101 ? -15.531 15.07 18.469 1 97.12 101 ARG B O 1
ATOM 3175 N N . LEU B 1 102 ? -13.398 15.609 18 1 97.25 102 LEU B N 1
ATOM 3176 C CA . LEU B 1 102 ? -12.914 14.234 17.953 1 97.25 102 LEU B CA 1
ATOM 3177 C C . LEU B 1 102 ? -11.93 13.977 19.094 1 97.25 102 LEU B C 1
ATOM 3179 O O . LEU B 1 102 ? -11.133 14.844 19.453 1 97.25 102 LEU B O 1
ATOM 3183 N N . LYS B 1 103 ? -12.023 12.828 19.672 1 96.69 103 LYS B N 1
ATOM 3184 C CA . LYS B 1 103 ? -11.117 12.453 20.75 1 96.69 103 LYS B CA 1
ATOM 3185 C C . LYS B 1 103 ? -10.25 11.266 20.344 1 96.69 103 LYS B C 1
ATOM 3187 O O . LYS B 1 103 ? -10.766 10.234 19.906 1 96.69 103 LYS B O 1
ATOM 3192 N N . THR B 1 104 ? -8.984 11.398 20.469 1 94.81 104 THR B N 1
ATOM 3193 C CA . THR B 1 104 ? -8.016 10.336 20.234 1 94.81 104 THR B CA 1
ATOM 3194 C C . THR B 1 104 ? -7.004 10.266 21.375 1 94.81 104 THR B C 1
ATOM 3196 O O . THR B 1 104 ? -7.191 10.906 22.422 1 94.81 104 THR B O 1
ATOM 3199 N N . VAL B 1 105 ? -5.961 9.438 21.25 1 90.81 105 VAL B N 1
ATOM 3200 C CA . VAL B 1 105 ? -4.965 9.242 22.297 1 90.81 105 VAL B CA 1
ATOM 3201 C C . VAL B 1 105 ? -4.312 10.578 22.656 1 90.81 105 VAL B C 1
ATOM 3203 O O . VAL B 1 105 ? -4.062 10.867 23.828 1 90.81 105 VAL B O 1
ATOM 3206 N N . ALA B 1 106 ? -4.141 11.422 21.672 1 88.75 106 ALA B N 1
ATOM 3207 C CA . ALA B 1 106 ? -3.469 12.703 21.875 1 88.75 106 ALA B CA 1
ATOM 3208 C C . ALA B 1 106 ? -4.383 13.695 22.594 1 88.75 106 ALA B C 1
ATOM 3210 O O . ALA B 1 106 ? -3.926 14.727 23.078 1 88.75 106 ALA B O 1
ATOM 3211 N N . GLY B 1 107 ? -5.703 13.477 22.672 1 92.06 107 GLY B N 1
ATOM 3212 C CA . GLY B 1 107 ? -6.641 14.367 23.344 1 92.06 107 GLY B CA 1
ATOM 3213 C C . GLY B 1 107 ? -7.836 14.727 22.484 1 92.06 107 GLY B C 1
ATOM 3214 O O . GLY B 1 107 ? -8.18 13.992 21.547 1 92.06 107 GLY B O 1
ATOM 3215 N N . ILE B 1 108 ? -8.5 15.758 22.906 1 95 108 ILE B N 1
ATOM 3216 C CA . ILE B 1 108 ? -9.703 16.219 22.219 1 95 108 ILE B CA 1
ATOM 3217 C C . ILE B 1 108 ? -9.328 17.281 21.188 1 95 108 ILE B C 1
ATOM 3219 O O . ILE B 1 108 ? -8.633 18.234 21.484 1 95 108 ILE B O 1
ATOM 3223 N N . ILE B 1 109 ? -9.812 17.062 19.969 1 94.38 109 ILE B N 1
ATOM 3224 C CA . ILE B 1 109 ? -9.5 17.922 18.828 1 94.38 109 ILE B CA 1
ATOM 3225 C C . ILE B 1 109 ? -10.789 18.547 18.281 1 94.38 109 ILE B C 1
ATOM 3227 O O . ILE B 1 109 ? -11.523 17.906 17.531 1 94.38 109 ILE B O 1
ATOM 3231 N N . PRO B 1 110 ? -11.031 19.797 18.609 1 96.12 110 PRO B N 1
ATOM 3232 C CA . PRO B 1 110 ? -12.164 20.453 17.953 1 96.12 110 PRO B CA 1
ATOM 3233 C C . PRO B 1 110 ? -11.945 20.641 16.453 1 96.12 110 PRO B C 1
ATOM 3235 O O . PRO B 1 110 ? -10.812 20.844 16.016 1 96.12 110 PRO B O 1
ATOM 3238 N N . PHE B 1 111 ? -13 20.547 15.672 1 97.38 111 PHE B N 1
ATOM 3239 C CA . PHE B 1 111 ? -12.922 20.859 14.25 1 97.38 111 PHE B CA 1
ATOM 3240 C C . PHE B 1 111 ? -13.992 21.875 13.859 1 97.38 111 PHE B C 1
ATOM 3242 O O . PHE B 1 111 ? -15.008 22 14.539 1 97.38 111 PHE B O 1
ATOM 3249 N N . LYS B 1 112 ? -13.648 22.656 12.844 1 96.81 112 LYS B N 1
ATOM 3250 C CA . LYS B 1 112 ? -14.57 23.641 12.297 1 96.81 112 LYS B CA 1
ATOM 3251 C C . LYS B 1 112 ? -14.852 23.375 10.828 1 96.81 112 LYS B C 1
ATOM 3253 O O . LYS B 1 112 ? -13.961 22.984 10.078 1 96.81 112 LYS B O 1
ATOM 3258 N N . GLN B 1 113 ? -16.078 23.609 10.508 1 95.44 113 GLN B N 1
ATOM 3259 C CA . GLN B 1 113 ? -16.484 23.484 9.117 1 95.44 113 GLN B CA 1
ATOM 3260 C C . GLN B 1 113 ? -16.688 24.844 8.461 1 95.44 113 GLN B C 1
ATOM 3262 O O . GLN B 1 113 ? -17.359 25.703 9.016 1 95.44 113 GLN B O 1
ATOM 3267 N N . ASP B 1 114 ? -16.047 25.031 7.422 1 91.81 114 ASP B N 1
ATOM 3268 C CA . ASP B 1 114 ? -16.266 26.188 6.543 1 91.81 114 ASP B CA 1
ATOM 3269 C C . ASP B 1 114 ? -16.594 25.734 5.121 1 91.81 114 ASP B C 1
ATOM 3271 O O . ASP B 1 114 ? -15.688 25.516 4.309 1 91.81 114 ASP B O 1
ATOM 3275 N N . GLY B 1 115 ? -17.828 25.75 4.785 1 90.19 115 GLY B N 1
ATOM 3276 C CA . GLY B 1 115 ? -18.234 25.078 3.553 1 90.19 115 GLY B CA 1
ATOM 3277 C C . GLY B 1 115 ? -17.906 23.594 3.539 1 90.19 115 GLY B C 1
ATOM 3278 O O . GLY B 1 115 ? -18.328 22.859 4.43 1 90.19 115 GLY B O 1
ATOM 3279 N N . ASN B 1 116 ? -17.109 23.266 2.541 1 88.75 116 ASN B N 1
ATOM 3280 C CA . ASN B 1 116 ? -16.734 21.859 2.441 1 88.75 116 ASN B CA 1
ATOM 3281 C C . ASN B 1 116 ? -15.352 21.594 3.025 1 88.75 116 ASN B C 1
ATOM 3283 O O . ASN B 1 116 ? -14.875 20.469 3.021 1 88.75 116 ASN B O 1
ATOM 3287 N N . LYS B 1 117 ? -14.859 22.562 3.631 1 96 117 LYS B N 1
ATOM 3288 C CA . LYS B 1 117 ? -13.523 22.453 4.207 1 96 117 LYS B CA 1
ATOM 3289 C C . LYS B 1 117 ? -13.594 22.25 5.715 1 96 117 LYS B C 1
ATOM 3291 O O . LYS B 1 117 ? -14.414 22.875 6.398 1 96 117 LYS B O 1
ATOM 3296 N N . ILE B 1 118 ? -12.781 21.406 6.195 1 97.81 118 ILE B N 1
ATOM 3297 C CA . ILE B 1 118 ? -12.625 21.172 7.625 1 97.81 118 ILE B CA 1
ATOM 3298 C C . ILE B 1 118 ? -11.297 21.75 8.102 1 97.81 118 ILE B C 1
ATOM 3300 O O . ILE B 1 118 ? -10.281 21.641 7.418 1 97.81 118 ILE B O 1
ATOM 3304 N N . SER B 1 119 ? -11.352 22.391 9.242 1 97.75 119 SER B N 1
ATOM 3305 C CA . SER B 1 119 ? -10.141 22.891 9.891 1 97.75 119 SER B CA 1
ATOM 3306 C C . SER B 1 119 ? -9.984 22.297 11.289 1 97.75 119 SER B C 1
ATOM 3308 O O . SER B 1 119 ? -10.969 22.156 12.016 1 97.75 119 SER B O 1
ATOM 3310 N N . VAL B 1 120 ? -8.758 22 11.594 1 96.06 120 VAL B N 1
ATOM 3311 C CA . VAL B 1 120 ? -8.43 21.484 12.914 1 96.06 120 VAL B CA 1
ATOM 3312 C C . VAL B 1 120 ? -7.18 22.188 13.453 1 96.06 120 VAL B C 1
ATOM 3314 O O . VAL B 1 120 ? -6.258 22.484 12.688 1 96.06 120 VAL B O 1
ATOM 3317 N N . GLU B 1 121 ? -7.273 22.453 14.711 1 93.44 121 GLU B N 1
ATOM 3318 C CA . GLU B 1 121 ? -6.055 22.922 15.375 1 93.44 121 GLU B CA 1
ATOM 3319 C C . GLU B 1 121 ? -5.16 21.75 15.758 1 93.44 121 GLU B C 1
ATOM 3321 O O . GLU B 1 121 ? -5.586 20.844 16.469 1 93.44 121 GLU B O 1
ATOM 3326 N N . ILE B 1 122 ? -3.99 21.781 15.328 1 90.81 122 ILE B N 1
ATOM 3327 C CA . ILE B 1 122 ? -3.041 20.688 15.508 1 90.81 122 ILE B CA 1
ATOM 3328 C C . ILE B 1 122 ? -2.326 20.844 16.844 1 90.81 122 ILE B C 1
ATOM 3330 O O . ILE B 1 122 ? -1.782 21.906 17.141 1 90.81 122 ILE B O 1
ATOM 3334 N N . PRO B 1 123 ? -2.398 19.766 17.656 1 90.25 123 PRO B N 1
ATOM 3335 C CA . PRO B 1 123 ? -1.484 19.781 18.797 1 90.25 123 PRO B CA 1
ATOM 3336 C C . PRO B 1 123 ? -0.018 19.875 18.375 1 90.25 123 PRO B C 1
ATOM 3338 O O . PRO B 1 123 ? 0.409 19.172 17.453 1 90.25 123 PRO B O 1
ATOM 3341 N N . HIS B 1 124 ? 0.707 20.766 19.094 1 93.75 124 HIS B N 1
ATOM 3342 C CA . HIS B 1 124 ? 2.084 20.953 18.656 1 93.75 124 HIS B CA 1
ATOM 3343 C C . HIS B 1 124 ? 2.99 21.328 19.812 1 93.75 124 HIS B C 1
ATOM 3345 O O . HIS B 1 124 ? 2.508 21.719 20.891 1 93.75 124 HIS B O 1
ATOM 3351 N N . ASP B 1 125 ? 4.172 21.047 19.734 1 95.75 125 ASP B N 1
ATOM 3352 C CA . ASP B 1 125 ? 5.316 21.5 20.516 1 95.75 125 ASP B CA 1
ATOM 3353 C C . ASP B 1 125 ? 6.566 21.625 19.641 1 95.75 125 ASP B C 1
ATOM 3355 O O . ASP B 1 125 ? 7.508 20.844 19.781 1 95.75 125 ASP B O 1
ATOM 3359 N N . VAL B 1 126 ? 6.531 22.672 18.859 1 97.56 126 VAL B N 1
ATOM 3360 C CA . VAL B 1 126 ? 7.496 22.812 17.781 1 97.56 126 VAL B CA 1
ATOM 3361 C C . VAL B 1 126 ? 8.906 22.938 18.344 1 97.56 126 VAL B C 1
ATOM 3363 O O . VAL B 1 126 ? 9.141 23.719 19.266 1 97.56 126 VAL B O 1
ATOM 3366 N N . HIS B 1 127 ? 9.805 22.156 17.812 1 97.94 127 HIS B N 1
ATOM 3367 C CA . HIS B 1 127 ? 11.195 22.125 18.234 1 97.94 127 HIS B CA 1
ATOM 3368 C C . HIS B 1 127 ? 12.141 22.062 17.047 1 97.94 127 HIS B C 1
ATOM 3370 O O . HIS B 1 127 ? 12.062 21.141 16.234 1 97.94 127 HIS B O 1
ATOM 3376 N N . ILE B 1 128 ? 13 23.062 17 1 98.25 128 ILE B N 1
ATOM 3377 C CA . ILE B 1 128 ? 14.039 23.062 15.969 1 98.25 128 ILE B CA 1
ATOM 3378 C C . ILE B 1 128 ? 15.305 22.406 16.516 1 98.25 128 ILE B C 1
ATOM 3380 O O . ILE B 1 128 ? 15.914 22.922 17.469 1 98.25 128 ILE B O 1
ATOM 3384 N N . HIS B 1 129 ? 15.695 21.328 15.906 1 98.56 129 HIS B N 1
ATOM 3385 C CA . HIS B 1 129 ? 16.859 20.578 16.359 1 98.56 129 HIS B CA 1
ATOM 3386 C C . HIS B 1 129 ? 18.156 21.281 15.977 1 98.56 129 HIS B C 1
ATOM 3388 O O . HIS B 1 129 ? 18.188 22.031 15.008 1 98.56 129 HIS B O 1
ATOM 3394 N N . LYS B 1 130 ? 19.188 20.984 16.781 1 98 130 LYS B N 1
ATOM 3395 C CA . LYS B 1 130 ? 20.531 21.422 16.422 1 98 130 LYS B CA 1
ATOM 3396 C C . LYS B 1 130 ? 21.109 20.562 15.312 1 98 130 LYS B C 1
ATOM 3398 O O . LYS B 1 130 ? 21.828 21.062 14.438 1 98 130 LYS B O 1
ATOM 3403 N N . LYS B 1 131 ? 20.828 19.281 15.375 1 97.31 131 LYS B N 1
ATOM 3404 C CA . LYS B 1 131 ? 21.297 18.328 14.375 1 97.31 131 LYS B CA 1
ATOM 3405 C C . LYS B 1 131 ? 20.75 18.656 12.992 1 97.31 131 LYS B C 1
ATOM 3407 O O . LYS B 1 131 ? 19.578 19.031 12.859 1 97.31 131 LYS B O 1
ATOM 3412 N N . ARG B 1 132 ? 21.609 18.562 12.047 1 97.62 132 ARG B N 1
ATOM 3413 C CA . ARG B 1 132 ? 21.25 18.766 10.648 1 97.62 132 ARG B CA 1
ATOM 3414 C C . ARG B 1 132 ? 21.938 17.734 9.75 1 97.62 132 ARG B C 1
ATOM 3416 O O . ARG B 1 132 ? 23.047 17.297 10.039 1 97.62 132 ARG B O 1
ATOM 3423 N N . LEU B 1 133 ? 21.297 17.328 8.727 1 97.81 133 LEU B N 1
ATOM 3424 C CA . LEU B 1 133 ? 21.875 16.453 7.715 1 97.81 133 LEU B CA 1
ATOM 3425 C C . LEU B 1 133 ? 22.266 17.25 6.477 1 97.81 133 LEU B C 1
ATOM 3427 O O . LEU B 1 133 ? 21.766 18.344 6.25 1 97.81 133 LEU B O 1
ATOM 3431 N N . PRO B 1 134 ? 23.188 16.688 5.699 1 97.81 134 PRO B N 1
ATOM 3432 C CA . PRO B 1 134 ? 23.562 17.359 4.457 1 97.81 134 PRO B CA 1
ATOM 3433 C C . PRO B 1 134 ? 22.406 17.453 3.463 1 97.81 134 PRO B C 1
ATOM 3435 O O . PRO B 1 134 ? 21.594 16.516 3.369 1 97.81 134 PRO B O 1
ATOM 3438 N N . HIS B 1 135 ? 22.359 18.578 2.822 1 98.31 135 HIS B N 1
ATOM 3439 C CA . HIS B 1 135 ? 21.453 18.656 1.685 1 98.31 135 HIS B CA 1
ATOM 3440 C C . HIS B 1 135 ? 21.781 17.578 0.653 1 98.31 135 HIS B C 1
ATOM 3442 O O . HIS B 1 135 ? 22.922 17.438 0.241 1 98.31 135 HIS B O 1
ATOM 3448 N N . PRO B 1 136 ? 20.828 16.875 0.165 1 97.25 136 PRO B N 1
ATOM 3449 C CA . PRO B 1 136 ? 21.156 15.773 -0.745 1 97.25 136 PRO B CA 1
ATOM 3450 C C . PRO B 1 136 ? 21.531 16.25 -2.145 1 97.25 136 PRO B C 1
ATOM 3452 O O . PRO B 1 136 ? 22.141 15.508 -2.914 1 97.25 136 PRO B O 1
ATOM 3455 N N . PHE B 1 137 ? 21.141 17.453 -2.469 1 96.88 137 PHE B N 1
ATOM 3456 C CA . PHE B 1 137 ? 21.469 18.109 -3.729 1 96.88 137 PHE B CA 1
ATOM 3457 C C . PHE B 1 137 ? 22.109 19.469 -3.477 1 96.88 137 PHE B C 1
ATOM 3459 O O . PHE B 1 137 ? 21.484 20.5 -3.693 1 96.88 137 PHE B O 1
ATOM 3466 N N . PRO B 1 138 ? 23.344 19.547 -3.18 1 95.62 138 PRO B N 1
ATOM 3467 C CA . PRO B 1 138 ? 23.938 20.766 -2.635 1 95.62 138 PRO B CA 1
ATOM 3468 C C . PRO B 1 138 ? 24.203 21.828 -3.707 1 95.62 138 PRO B C 1
ATOM 3470 O O . PRO B 1 138 ? 24.422 23 -3.383 1 95.62 138 PRO B O 1
ATOM 3473 N N . GLY B 1 139 ? 24.172 21.531 -4.906 1 96.25 139 GLY B N 1
ATOM 3474 C CA . GLY B 1 139 ? 24.422 22.5 -5.957 1 96.25 139 GLY B CA 1
ATOM 3475 C C . GLY B 1 139 ? 23.359 23.578 -6.047 1 96.25 139 GLY B C 1
ATOM 3476 O O . GLY B 1 139 ? 22.188 23.312 -5.809 1 96.25 139 GLY B O 1
ATOM 3477 N N . PRO B 1 140 ? 23.766 24.781 -6.414 1 95.44 140 PRO B N 1
ATOM 3478 C CA . PRO B 1 140 ? 22.828 25.906 -6.461 1 95.44 140 PRO B CA 1
ATOM 3479 C C . PRO B 1 140 ? 21.688 25.688 -7.469 1 95.44 140 PRO B C 1
ATOM 3481 O O . PRO B 1 140 ? 20.656 26.344 -7.383 1 95.44 140 PRO B O 1
ATOM 3484 N N . GLU B 1 141 ? 21.875 24.797 -8.383 1 97.06 141 GLU B N 1
ATOM 3485 C CA . GLU B 1 141 ? 20.828 24.5 -9.352 1 97.06 141 GLU B CA 1
ATOM 3486 C C . GLU B 1 141 ? 19.688 23.719 -8.711 1 97.06 141 GLU B C 1
ATOM 3488 O O . GLU B 1 141 ? 18.578 23.672 -9.242 1 97.06 141 GLU B O 1
ATOM 3493 N N . HIS B 1 142 ? 19.984 23.125 -7.559 1 98.12 142 HIS B N 1
ATOM 3494 C CA . HIS B 1 142 ? 18.984 22.25 -6.938 1 98.12 142 HIS B CA 1
ATOM 3495 C C . HIS B 1 142 ? 18.656 22.734 -5.527 1 98.12 142 HIS B C 1
ATOM 3497 O O . HIS B 1 142 ? 17.531 22.516 -5.047 1 98.12 142 HIS B O 1
ATOM 3503 N N . ASN B 1 143 ? 19.547 23.297 -4.871 1 98.19 143 ASN B N 1
ATOM 3504 C CA . ASN B 1 143 ? 19.391 23.797 -3.512 1 98.19 143 ASN B CA 1
ATOM 3505 C C . ASN B 1 143 ? 18.953 25.266 -3.506 1 98.19 143 ASN B C 1
ATOM 3507 O O . ASN B 1 143 ? 19.641 26.125 -4.059 1 98.19 143 ASN B O 1
ATOM 3511 N N . ALA B 1 144 ? 17.875 25.484 -2.84 1 97.94 144 ALA B N 1
ATOM 3512 C CA . ALA B 1 144 ? 17.297 26.828 -2.861 1 97.94 144 ALA B CA 1
ATOM 3513 C C . ALA B 1 144 ? 18.062 27.766 -1.913 1 97.94 144 ALA B C 1
ATOM 3515 O O . ALA B 1 144 ? 17.812 28.969 -1.904 1 97.94 144 ALA B O 1
ATOM 3516 N N . THR B 1 145 ? 18.938 27.234 -1.065 1 97.44 145 THR B N 1
ATOM 3517 C CA . THR B 1 145 ? 19.641 28.016 -0.06 1 97.44 145 THR B CA 1
ATOM 3518 C C . THR B 1 145 ? 21.156 27.875 -0.224 1 97.44 145 THR B C 1
ATOM 3520 O O . THR B 1 145 ? 21.609 27.094 -1.067 1 97.44 145 THR B O 1
ATOM 3523 N N . THR B 1 146 ? 21.875 28.625 0.607 1 96.62 146 THR B N 1
ATOM 3524 C CA . THR B 1 146 ? 23.328 28.531 0.596 1 96.62 146 THR B CA 1
ATOM 3525 C C . THR B 1 146 ? 23.828 27.562 1.671 1 96.62 146 THR B C 1
ATOM 3527 O O . THR B 1 146 ? 25.016 27.266 1.741 1 96.62 146 THR B O 1
ATOM 3530 N N . SER B 1 147 ? 22.906 27.062 2.445 1 97.12 147 SER B N 1
ATOM 3531 C CA . SER B 1 147 ? 23.281 26.156 3.52 1 97.12 147 SER B CA 1
ATOM 3532 C C . SER B 1 147 ? 23.594 24.766 2.98 1 97.12 147 SER B C 1
ATOM 3534 O O . SER B 1 147 ? 22.828 24.219 2.186 1 97.12 147 SER B O 1
ATOM 3536 N N . PRO B 1 148 ? 24.625 24.172 3.436 1 97.31 148 PRO B N 1
ATOM 3537 C CA . PRO B 1 148 ? 24.953 22.812 2.998 1 97.31 148 PRO B CA 1
ATOM 3538 C C . PRO B 1 148 ? 24.125 21.75 3.721 1 97.31 148 PRO B C 1
ATOM 3540 O O . PRO B 1 148 ? 24.172 20.578 3.359 1 97.31 148 PRO B O 1
ATOM 3543 N N . THR B 1 149 ? 23.422 22.188 4.734 1 98.19 149 THR B N 1
ATOM 3544 C CA . THR B 1 149 ? 22.609 21.25 5.516 1 98.19 149 THR B CA 1
ATOM 3545 C C . THR B 1 149 ? 21.156 21.688 5.523 1 98.19 149 THR B C 1
ATOM 3547 O O . THR B 1 149 ? 20.812 22.766 5.039 1 98.19 149 THR B O 1
ATOM 3550 N N . VAL B 1 150 ? 20.297 20.812 5.992 1 98.62 150 VAL B N 1
ATOM 3551 C CA . VAL B 1 150 ? 18.875 21.109 5.988 1 98.62 150 VAL B CA 1
ATOM 3552 C C . VAL B 1 150 ? 18.359 21.172 7.422 1 98.62 150 VAL B C 1
ATOM 3554 O O . VAL B 1 150 ? 18.844 20.453 8.297 1 98.62 150 VAL B O 1
ATOM 3557 N N . PRO B 1 151 ? 17.391 22.047 7.691 1 98.56 151 PRO B N 1
ATOM 3558 C CA . PRO B 1 151 ? 16.797 22.094 9.031 1 98.56 151 PRO B CA 1
ATOM 3559 C C . PRO B 1 151 ? 16.094 20.797 9.406 1 98.56 151 PRO B C 1
ATOM 3561 O O . PRO B 1 151 ? 15.516 20.125 8.547 1 98.56 151 PRO B O 1
ATOM 3564 N N . LEU B 1 152 ? 16.203 20.438 10.664 1 98.69 152 LEU B N 1
ATOM 3565 C CA . LEU B 1 152 ? 15.469 19.359 11.289 1 98.69 152 LEU B CA 1
ATOM 3566 C C . LEU B 1 152 ? 14.5 19.891 12.344 1 98.69 152 LEU B C 1
ATOM 3568 O O . LEU B 1 152 ? 14.914 20.578 13.289 1 98.69 152 LEU B O 1
ATOM 3572 N N . VAL B 1 153 ? 13.242 19.609 12.148 1 98.5 153 VAL B N 1
ATOM 3573 C CA . VAL B 1 153 ? 12.219 20.219 12.992 1 98.5 153 VAL B CA 1
ATOM 3574 C C . VAL B 1 153 ? 11.227 19.156 13.445 1 98.5 153 VAL B C 1
ATOM 3576 O O . VAL B 1 153 ? 10.875 18.25 12.672 1 98.5 153 VAL B O 1
ATOM 3579 N N . SER B 1 154 ? 10.82 19.219 14.656 1 97.56 154 SER B N 1
ATOM 3580 C CA . SER B 1 154 ? 9.719 18.406 15.188 1 97.56 154 SER B CA 1
ATOM 3581 C C . SER B 1 154 ? 8.469 19.25 15.398 1 97.56 154 SER B C 1
ATOM 3583 O O . SER B 1 154 ? 8.508 20.281 16.078 1 97.56 154 SER B O 1
ATOM 3585 N N . ILE B 1 155 ? 7.402 18.828 14.797 1 96.31 155 ILE B N 1
ATOM 3586 C CA . ILE B 1 155 ? 6.129 19.484 15.07 1 96.31 155 ILE B CA 1
ATOM 3587 C C . ILE B 1 155 ? 5.684 19.172 16.5 1 96.31 155 ILE B C 1
ATOM 3589 O O . ILE B 1 155 ? 5.039 20 17.141 1 96.31 155 ILE B O 1
ATOM 3593 N N . VAL B 1 156 ? 5.973 18 16.969 1 93.88 156 VAL B N 1
ATOM 3594 C CA . VAL B 1 156 ? 5.773 17.516 18.328 1 93.88 156 VAL B CA 1
ATOM 3595 C C . VAL B 1 156 ? 6.852 16.484 18.672 1 93.88 156 VAL B C 1
ATOM 3597 O O . VAL B 1 156 ? 7.469 15.906 17.781 1 93.88 156 VAL B O 1
ATOM 3600 N N . LYS B 1 157 ? 7.023 16.281 19.969 1 93.5 157 LYS B N 1
ATOM 3601 C CA . LYS B 1 157 ? 7.996 15.266 20.359 1 93.5 157 LYS B CA 1
ATOM 3602 C C . LYS B 1 157 ? 7.645 13.906 19.75 1 93.5 157 LYS B C 1
ATOM 3604 O O . LYS B 1 157 ? 6.508 13.445 19.859 1 93.5 157 LYS B O 1
ATOM 3609 N N . GLY B 1 158 ? 8.609 13.367 18.984 1 92.5 158 GLY B N 1
ATOM 3610 C CA . GLY B 1 158 ? 8.422 12.047 18.391 1 92.5 158 GLY B CA 1
ATOM 3611 C C . GLY B 1 158 ? 8.047 12.102 16.922 1 92.5 158 GLY B C 1
ATOM 3612 O O . GLY B 1 158 ? 7.828 11.062 16.297 1 92.5 158 GLY B O 1
ATOM 3613 N N . MET B 1 159 ? 7.961 13.32 16.359 1 93.75 159 MET B N 1
ATOM 3614 C CA . MET B 1 159 ? 7.641 13.508 14.938 1 93.75 159 MET B CA 1
ATOM 3615 C C . MET B 1 159 ? 8.492 14.617 14.336 1 93.75 159 MET B C 1
ATOM 3617 O O . MET B 1 159 ? 8.156 15.797 14.445 1 93.75 159 MET B O 1
ATOM 3621 N N . ALA B 1 160 ? 9.508 14.211 13.641 1 96.62 160 ALA B N 1
ATOM 3622 C CA . ALA B 1 160 ? 10.469 15.156 13.086 1 96.62 160 ALA B CA 1
ATOM 3623 C C . ALA B 1 160 ? 10.555 15.023 11.562 1 96.62 160 ALA B C 1
ATOM 3625 O O . ALA B 1 160 ? 10.281 13.961 11.008 1 96.62 160 ALA B O 1
ATOM 3626 N N . PHE B 1 161 ? 10.945 16.109 10.93 1 97.94 161 PHE B N 1
ATOM 3627 C CA . PHE B 1 161 ? 11.148 16.094 9.484 1 97.94 161 PHE B CA 1
ATOM 3628 C C . PHE B 1 161 ? 12.406 16.875 9.109 1 97.94 161 PHE B C 1
ATOM 3630 O O . PHE B 1 161 ? 12.625 17.984 9.617 1 97.94 161 PHE B O 1
ATOM 3637 N N . ASN B 1 162 ? 13.242 16.266 8.297 1 98.69 162 ASN B N 1
ATOM 3638 C CA . ASN B 1 162 ? 14.227 17.031 7.543 1 98.69 162 ASN B CA 1
ATOM 3639 C C . ASN B 1 162 ? 13.562 17.875 6.461 1 98.69 162 ASN B C 1
ATOM 3641 O O . ASN B 1 162 ? 12.977 17.344 5.516 1 98.69 162 ASN B O 1
ATOM 3645 N N . LEU B 1 163 ? 13.609 19.141 6.621 1 98.81 163 LEU B N 1
ATOM 3646 C CA . LEU B 1 163 ? 13 20.047 5.664 1 98.81 163 LEU B CA 1
ATOM 3647 C C . LEU B 1 163 ? 13.992 20.438 4.578 1 98.81 163 LEU B C 1
ATOM 3649 O O . LEU B 1 163 ? 14.938 21.203 4.832 1 98.81 163 LEU B O 1
ATOM 3653 N N . VAL B 1 164 ? 13.773 20.016 3.334 1 98.88 164 VAL B N 1
ATOM 3654 C CA . VAL B 1 164 ? 14.766 20.156 2.277 1 98.88 164 VAL B CA 1
ATOM 3655 C C . VAL B 1 164 ? 14.305 21.188 1.262 1 98.88 164 VAL B C 1
ATOM 3657 O O . VAL B 1 164 ? 13.461 20.906 0.411 1 98.88 164 VAL B O 1
ATOM 3660 N N . PRO B 1 165 ? 14.922 22.312 1.285 1 98.88 165 PRO B N 1
ATOM 3661 C CA . PRO B 1 165 ? 14.555 23.328 0.301 1 98.88 165 PRO B CA 1
ATOM 3662 C C . PRO B 1 165 ? 15.094 23.031 -1.095 1 98.88 165 PRO B C 1
ATOM 3664 O O . PRO B 1 165 ? 16.297 22.828 -1.261 1 98.88 165 PRO B O 1
ATOM 3667 N N . MET B 1 166 ? 14.227 23 -2.045 1 98.81 166 MET B N 1
ATOM 3668 C CA . MET B 1 166 ? 14.602 22.766 -3.439 1 98.81 166 MET B CA 1
ATOM 3669 C C . MET B 1 166 ? 14.484 24.047 -4.254 1 98.81 166 MET B C 1
ATOM 3671 O O . MET B 1 166 ? 13.578 24.859 -4.02 1 98.81 166 MET B O 1
ATOM 3675 N N . ALA B 1 167 ? 15.305 24.188 -5.258 1 98.56 167 ALA B N 1
ATOM 3676 C CA . ALA B 1 167 ? 15.461 25.453 -5.965 1 98.56 167 ALA B CA 1
ATOM 3677 C C . ALA B 1 167 ? 14.266 25.734 -6.871 1 98.56 167 ALA B C 1
ATOM 3679 O O . ALA B 1 167 ? 13.906 26.891 -7.102 1 98.56 167 ALA B O 1
ATOM 3680 N N . ASN B 1 168 ? 13.75 24.719 -7.477 1 98.38 168 ASN B N 1
ATOM 3681 C CA . ASN B 1 168 ? 12.648 24.828 -8.43 1 98.38 168 ASN B CA 1
ATOM 3682 C C . ASN B 1 168 ? 11.914 23.5 -8.586 1 98.38 168 ASN B C 1
ATOM 3684 O O . ASN B 1 168 ? 12.266 22.5 -7.945 1 98.38 168 ASN B O 1
ATOM 3688 N N . LEU B 1 169 ? 10.914 23.562 -9.445 1 98.19 169 LEU B N 1
ATOM 3689 C CA . LEU B 1 169 ? 10.062 22.391 -9.609 1 98.19 169 LEU B CA 1
ATOM 3690 C C . LEU B 1 169 ? 10.812 21.25 -10.297 1 98.19 169 LEU B C 1
ATOM 3692 O O . LEU B 1 169 ? 10.562 20.078 -10.023 1 98.19 169 LEU B O 1
ATOM 3696 N N . GLU B 1 170 ? 11.758 21.578 -11.133 1 97.56 170 GLU B N 1
ATOM 3697 C CA . GLU B 1 170 ? 12.609 20.562 -11.758 1 97.56 170 GLU B CA 1
ATOM 3698 C C . GLU B 1 170 ? 13.445 19.844 -10.711 1 97.56 170 GLU B C 1
ATOM 3700 O O . GLU B 1 170 ? 13.539 18.609 -10.727 1 97.56 170 GLU B O 1
ATOM 3705 N N . ALA B 1 171 ? 13.984 20.609 -9.82 1 98.12 171 ALA B N 1
ATOM 3706 C CA . ALA B 1 171 ? 14.766 20.031 -8.734 1 98.12 171 ALA B CA 1
ATOM 3707 C C . ALA B 1 171 ? 13.891 19.156 -7.836 1 98.12 171 ALA B C 1
ATOM 3709 O O . ALA B 1 171 ? 14.32 18.109 -7.367 1 98.12 171 ALA B O 1
ATOM 3710 N N . LEU B 1 172 ? 12.68 19.594 -7.605 1 98.38 172 LEU B N 1
ATOM 3711 C CA . LEU B 1 172 ? 11.758 18.891 -6.719 1 98.38 172 LEU B CA 1
ATOM 3712 C C . LEU B 1 172 ? 11.43 17.516 -7.266 1 98.38 172 LEU B C 1
ATOM 3714 O O . LEU B 1 172 ? 11.086 16.609 -6.504 1 98.38 172 LEU B O 1
ATOM 3718 N N . SER B 1 173 ? 11.523 17.312 -8.531 1 96.25 173 SER B N 1
ATOM 3719 C CA . SER B 1 173 ? 11.164 16.062 -9.172 1 96.25 173 SER B CA 1
ATOM 3720 C C . SER B 1 173 ? 12.289 15.031 -9.031 1 96.25 173 SER B C 1
ATOM 3722 O O . SER B 1 173 ? 12.086 13.844 -9.297 1 96.25 173 SER B O 1
ATOM 3724 N N . LEU B 1 174 ? 13.43 15.391 -8.492 1 93.81 174 LEU B N 1
ATOM 3725 C CA . LEU B 1 174 ? 14.633 14.562 -8.531 1 93.81 174 LEU B CA 1
ATOM 3726 C C . LEU B 1 174 ? 14.609 13.508 -7.43 1 93.81 174 LEU B C 1
ATOM 3728 O O . LEU B 1 174 ? 14.984 12.359 -7.664 1 93.81 174 LEU B O 1
ATOM 3732 N N . PRO B 1 175 ? 14.195 13.891 -6.238 1 94.62 175 PRO B N 1
ATOM 3733 C CA . PRO B 1 175 ? 14.305 12.898 -5.168 1 94.62 175 PRO B CA 1
ATOM 3734 C C . PRO B 1 175 ? 13.5 11.633 -5.453 1 94.62 175 PRO B C 1
ATOM 3736 O O . PRO B 1 175 ? 12.383 11.711 -5.957 1 94.62 175 PRO B O 1
ATOM 3739 N N . THR B 1 176 ? 14.133 10.492 -5.117 1 86.88 176 THR B N 1
ATOM 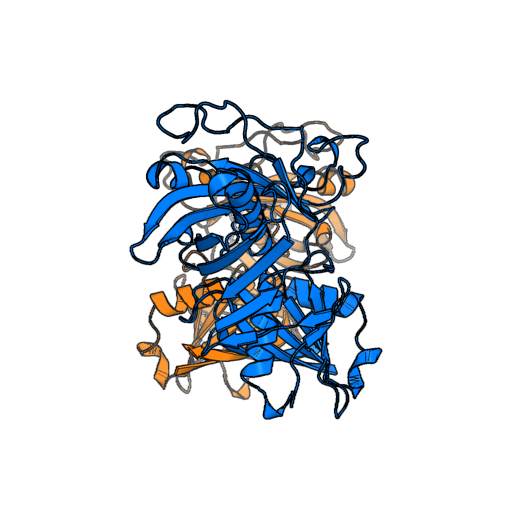3740 C CA . THR B 1 176 ? 13.469 9.203 -5.254 1 86.88 176 THR B CA 1
ATOM 3741 C C . THR B 1 176 ? 13.328 8.516 -3.896 1 86.88 176 THR B C 1
ATOM 3743 O O . THR B 1 176 ? 12.656 7.492 -3.777 1 86.88 176 THR B O 1
ATOM 3746 N N . HIS B 1 177 ? 14.023 8.984 -2.924 1 88 177 HIS B N 1
ATOM 3747 C CA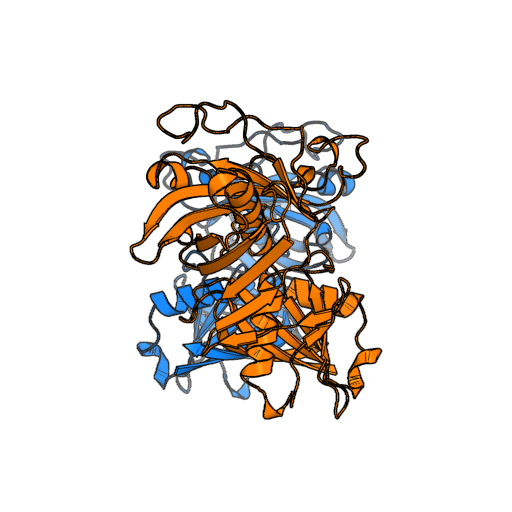 . HIS B 1 177 ? 13.992 8.484 -1.553 1 88 177 HIS B CA 1
ATOM 3748 C C . HIS B 1 177 ? 14.258 9.602 -0.552 1 88 177 HIS B C 1
ATOM 3750 O O . HIS B 1 177 ? 14.68 10.703 -0.936 1 88 177 HIS B O 1
ATOM 3756 N N . GLY B 1 178 ? 13.969 9.422 0.716 1 92.44 178 GLY B N 1
ATOM 3757 C CA . GLY B 1 178 ? 14.289 10.375 1.769 1 92.44 178 GLY B CA 1
ATOM 3758 C C . GLY B 1 178 ? 15.75 10.359 2.16 1 92.44 178 GLY B C 1
ATOM 3759 O O . GLY B 1 178 ? 16.547 9.602 1.594 1 92.44 178 GLY B O 1
ATOM 3760 N N . LEU B 1 179 ? 16.047 11.172 3.096 1 95.5 179 LEU B N 1
ATOM 3761 C CA . LEU B 1 179 ? 17.422 11.32 3.539 1 95.5 179 LEU B CA 1
ATOM 3762 C C . LEU B 1 179 ? 17.859 10.125 4.391 1 95.5 179 LEU B C 1
ATOM 3764 O O . LEU B 1 179 ? 19.047 9.812 4.473 1 95.5 179 LEU B O 1
ATOM 3768 N N . LEU B 1 180 ? 16.859 9.516 5.023 1 91.88 180 LEU B N 1
ATOM 3769 C CA . LEU B 1 180 ? 17.125 8.375 5.891 1 91.88 180 LEU B CA 1
ATOM 3770 C C . LEU B 1 180 ? 16.594 7.086 5.27 1 91.88 180 LEU B C 1
ATOM 3772 O O . LEU B 1 180 ? 15.531 7.086 4.648 1 91.88 180 LEU B O 1
ATOM 3776 N N . THR B 1 181 ? 17.281 6.027 5.547 1 83.06 181 THR B N 1
ATOM 3777 C CA . THR B 1 181 ? 16.781 4.719 5.133 1 83.06 181 THR B CA 1
ATOM 3778 C C . THR B 1 181 ? 15.633 4.273 6.02 1 83.06 181 THR B C 1
ATOM 3780 O O . THR B 1 181 ? 15.445 4.801 7.121 1 83.06 181 THR B O 1
ATOM 3783 N N . ILE B 1 182 ? 14.898 3.332 5.582 1 78.12 182 ILE B N 1
ATOM 3784 C CA . ILE B 1 182 ? 13.688 2.877 6.266 1 78.12 182 ILE B CA 1
ATOM 3785 C C . ILE B 1 182 ? 14.039 2.41 7.676 1 78.12 182 ILE B C 1
ATOM 3787 O O . ILE B 1 182 ? 13.391 2.812 8.648 1 78.12 182 ILE B O 1
ATOM 3791 N N . PRO B 1 183 ? 15.141 1.625 7.828 1 76.44 183 PRO B N 1
ATOM 3792 C CA . PRO B 1 183 ? 15.484 1.189 9.188 1 76.44 183 PRO B CA 1
ATOM 3793 C C . PRO B 1 183 ? 15.891 2.348 10.094 1 76.44 183 PRO B C 1
ATOM 3795 O O . PRO B 1 183 ? 15.82 2.23 11.32 1 76.44 183 PRO B O 1
ATOM 3798 N N . GLU B 1 184 ? 16.234 3.443 9.562 1 87.69 184 GLU B N 1
ATOM 3799 C CA . GLU B 1 184 ? 16.766 4.57 10.32 1 87.69 184 GLU B CA 1
ATOM 3800 C C . GLU B 1 184 ? 15.656 5.535 10.727 1 87.69 184 GLU B C 1
ATOM 3802 O O . GLU B 1 184 ? 15.859 6.41 11.57 1 87.69 184 GLU B O 1
ATOM 3807 N N . LEU B 1 185 ? 14.508 5.383 10.242 1 88.94 185 LEU B N 1
ATOM 3808 C CA . LEU B 1 185 ? 13.438 6.359 10.375 1 88.94 185 LEU B CA 1
ATOM 3809 C C . LEU B 1 185 ? 13.016 6.504 11.836 1 88.94 185 LEU B C 1
ATOM 3811 O O . LEU B 1 185 ? 12.445 7.527 12.227 1 88.94 185 LEU B O 1
ATOM 3815 N N . TYR B 1 186 ? 13.391 5.547 12.648 1 89 186 TYR B N 1
ATOM 3816 C CA . TYR B 1 186 ? 12.938 5.602 14.031 1 89 186 TYR B CA 1
ATOM 3817 C C . TYR B 1 186 ? 14.117 5.57 14.992 1 89 186 TYR B C 1
ATOM 3819 O O . TYR B 1 186 ? 13.938 5.355 16.203 1 89 186 TYR B O 1
ATOM 3827 N N . LYS B 1 187 ? 15.297 5.707 14.406 1 91.88 187 LYS B N 1
ATOM 3828 C CA . LYS B 1 187 ? 16.484 5.758 15.25 1 91.88 187 LYS B C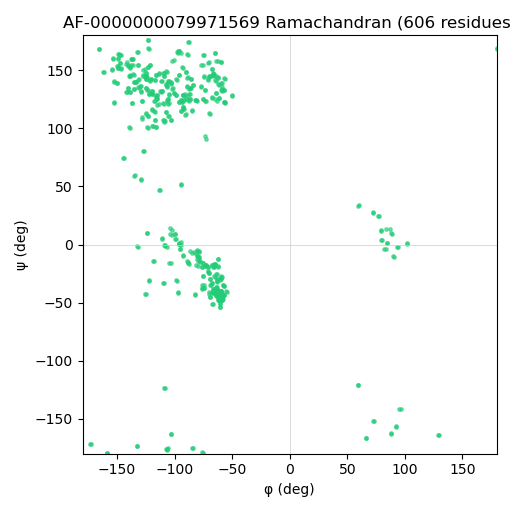A 1
ATOM 3829 C C . LYS B 1 187 ? 16.719 7.172 15.781 1 91.88 187 LYS B C 1
ATOM 3831 O O . LYS B 1 187 ? 16.547 8.148 15.055 1 91.88 187 LYS B O 1
ATOM 3836 N N . GLY B 1 188 ? 17.062 7.285 17.016 1 93.44 188 GLY B N 1
ATOM 3837 C CA . GLY B 1 188 ? 17.25 8.57 17.672 1 93.44 188 GLY B CA 1
ATOM 3838 C C . GLY B 1 188 ? 18.578 9.219 17.359 1 93.44 188 GLY B C 1
ATOM 3839 O O . GLY B 1 188 ? 18.797 10.391 17.672 1 93.44 188 GLY B O 1
ATOM 3840 N N . GLU B 1 189 ? 19.422 8.5 16.641 1 94.25 189 GLU B N 1
ATOM 3841 C CA . GLU B 1 189 ? 20.797 8.953 16.422 1 94.25 189 GLU B CA 1
ATOM 3842 C C . GLU B 1 189 ? 20.828 10.156 15.484 1 94.25 189 GLU B C 1
ATOM 3844 O O . GLU B 1 189 ? 21.797 10.922 15.484 1 94.25 189 GLU B O 1
ATOM 3849 N N . HIS B 1 190 ? 19.812 10.352 14.75 1 93.69 190 HIS B N 1
ATOM 3850 C CA . HIS B 1 190 ? 19.766 11.445 13.773 1 93.69 190 HIS B CA 1
ATOM 3851 C C . HIS B 1 190 ? 19.094 12.68 14.367 1 93.69 190 HIS B C 1
ATOM 3853 O O . HIS B 1 190 ? 18.922 13.688 13.672 1 93.69 190 HIS B O 1
ATOM 3859 N N . LEU B 1 191 ? 18.719 12.602 15.594 1 96.75 191 LEU B N 1
ATOM 3860 C CA . LEU B 1 191 ? 18.141 13.711 16.359 1 96.75 191 LEU B CA 1
ATOM 3861 C C . LEU B 1 191 ? 19.156 14.227 17.375 1 96.75 191 LEU B C 1
ATOM 3863 O O . LEU B 1 191 ? 20.328 13.883 17.328 1 96.75 191 LEU B O 1
ATOM 3867 N N . ASP B 1 192 ? 18.734 15.219 18.25 1 97.31 192 ASP B N 1
ATOM 3868 C CA . ASP B 1 192 ? 19.594 15.719 19.312 1 97.31 192 ASP B CA 1
ATOM 3869 C C . ASP B 1 192 ? 19.734 14.703 20.438 1 97.31 192 ASP B C 1
ATOM 3871 O O . ASP B 1 192 ? 19.016 14.781 21.438 1 97.31 192 ASP B O 1
ATOM 3875 N N . VAL B 1 193 ? 20.781 13.883 20.266 1 96.19 193 VAL B N 1
ATOM 3876 C CA . VAL B 1 193 ? 20.953 12.781 21.203 1 96.19 193 VAL B CA 1
ATOM 3877 C C . VAL B 1 193 ? 21.094 13.32 22.625 1 96.19 193 VAL B C 1
ATOM 3879 O O . VAL B 1 193 ? 21.844 14.273 22.875 1 96.19 193 VAL B O 1
ATOM 3882 N N . GLY B 1 194 ? 20.391 12.758 23.5 1 95.94 194 GLY B N 1
ATOM 3883 C CA . GLY B 1 194 ? 20.453 13.133 24.906 1 95.94 194 GLY B CA 1
ATOM 3884 C C . GLY B 1 194 ? 19.562 14.32 25.234 1 95.94 194 GLY B C 1
ATOM 3885 O O . GLY B 1 194 ? 19.453 14.711 26.406 1 95.94 194 GLY B O 1
ATOM 3886 N N . SER B 1 195 ? 18.828 14.883 24.344 1 96.12 195 SER B N 1
ATOM 3887 C CA . SER B 1 195 ? 18.047 16.094 24.531 1 96.12 195 SER B CA 1
ATOM 3888 C C . SER B 1 195 ? 16.656 15.781 25.078 1 96.12 195 SER B C 1
ATOM 3890 O O . SER B 1 195 ? 15.953 16.672 25.562 1 96.12 195 SER B O 1
ATOM 3892 N N . GLY B 1 196 ? 16.25 14.547 24.984 1 96.06 196 GLY B N 1
ATOM 3893 C CA . GLY B 1 196 ? 14.867 14.188 25.25 1 96.06 196 GLY B CA 1
ATOM 3894 C C . GLY B 1 196 ? 13.984 14.25 24.031 1 96.06 196 GLY B C 1
ATOM 3895 O O . GLY B 1 196 ? 12.875 13.711 24.031 1 96.06 196 GLY B O 1
ATOM 3896 N N . TRP B 1 197 ? 14.531 14.805 22.984 1 96.12 197 TRP B N 1
ATOM 3897 C CA . TRP B 1 197 ? 13.797 14.93 21.734 1 96.12 197 TRP B CA 1
ATOM 3898 C C . TRP B 1 197 ? 14.273 13.891 20.719 1 96.12 197 TRP B C 1
ATOM 3900 O O . TRP B 1 197 ? 13.852 13.906 19.562 1 96.12 197 TRP B O 1
ATOM 3910 N N . ASP B 1 198 ? 15.102 12.953 21.141 1 96.75 198 ASP B N 1
ATOM 3911 C CA . ASP B 1 198 ? 15.742 11.984 20.266 1 96.75 198 ASP B CA 1
ATOM 3912 C C . ASP B 1 198 ? 14.938 10.688 20.203 1 96.75 198 ASP B C 1
ATOM 3914 O O . ASP B 1 198 ? 15.492 9.602 20.391 1 96.75 198 ASP B O 1
ATOM 3918 N N . VAL B 1 199 ? 13.617 10.883 19.906 1 93.81 199 VAL B N 1
ATOM 3919 C CA . VAL B 1 199 ? 12.734 9.719 19.844 1 93.81 199 VAL B CA 1
ATOM 3920 C C . VAL B 1 199 ? 11.742 9.891 18.703 1 93.81 199 VAL B C 1
ATOM 3922 O O . VAL B 1 199 ? 11.5 11.008 18.234 1 93.81 199 VAL B O 1
ATOM 3925 N N . GLY B 1 200 ? 11.227 8.695 18.234 1 92.06 200 GLY B N 1
ATOM 3926 C CA . GLY B 1 200 ? 10.109 8.711 17.297 1 92.06 200 GLY B CA 1
ATOM 3927 C C . GLY B 1 200 ? 10.539 8.703 15.844 1 92.06 200 GLY B C 1
ATOM 3928 O O . GLY B 1 200 ? 11.648 8.273 15.523 1 92.06 200 GLY B O 1
ATOM 3929 N N . TYR B 1 201 ? 9.633 9.203 15 1 91.5 201 TYR B N 1
ATOM 3930 C CA . TYR B 1 201 ? 9.789 9.148 13.555 1 91.5 201 TYR B CA 1
ATOM 3931 C C . TYR B 1 201 ? 10.531 10.375 13.039 1 91.5 201 TYR B C 1
ATOM 3933 O O . TYR B 1 201 ? 10.289 11.492 13.5 1 91.5 201 TYR B O 1
ATOM 3941 N N . THR B 1 202 ? 11.484 10.148 12.117 1 95.62 202 THR B N 1
ATOM 3942 C CA . THR B 1 202 ? 12.164 11.219 11.398 1 95.62 202 THR B CA 1
ATOM 3943 C C . THR B 1 202 ? 12.008 11.039 9.891 1 95.62 202 THR B C 1
ATOM 3945 O O . THR B 1 202 ? 12.609 10.141 9.305 1 95.62 202 THR B O 1
ATOM 3948 N N . GLY B 1 203 ? 11.227 11.938 9.297 1 95.75 203 GLY B N 1
ATOM 3949 C CA . GLY B 1 203 ? 11 11.859 7.867 1 95.75 203 GLY B CA 1
ATOM 3950 C C . GLY B 1 203 ? 11.734 12.93 7.082 1 95.75 203 GLY B C 1
ATOM 3951 O O . GLY B 1 203 ? 12.578 13.641 7.633 1 95.75 203 GLY B O 1
ATOM 3952 N N . THR B 1 204 ? 11.523 12.961 5.793 1 97.94 204 THR B N 1
ATOM 3953 C CA . THR B 1 204 ? 12.062 13.969 4.887 1 97.94 204 THR B CA 1
ATOM 3954 C C . THR B 1 204 ? 10.938 14.664 4.129 1 97.94 204 THR B C 1
ATOM 3956 O O . THR B 1 204 ? 10.008 14.016 3.646 1 97.94 204 THR B O 1
ATOM 3959 N N . TYR B 1 205 ? 10.984 15.898 4.086 1 98.62 205 TYR B N 1
ATOM 3960 C CA . TYR B 1 205 ? 9.984 16.734 3.418 1 98.62 205 TYR B CA 1
ATOM 3961 C C . TYR B 1 205 ? 10.648 17.719 2.465 1 98.62 205 TYR B C 1
ATOM 3963 O O . TYR B 1 205 ? 11.297 18.672 2.902 1 98.62 205 TYR B O 1
ATOM 3971 N N . PHE B 1 206 ? 10.516 17.516 1.163 1 98.88 206 PHE B N 1
ATOM 3972 C CA . PHE B 1 206 ? 11.07 18.375 0.134 1 98.88 206 PHE B CA 1
ATOM 3973 C C . PHE B 1 206 ? 10.094 19.484 -0.228 1 98.88 206 PHE B C 1
ATOM 3975 O O . PHE B 1 206 ? 8.883 19.266 -0.293 1 98.88 206 PHE B O 1
ATOM 3982 N N . TYR B 1 207 ? 10.656 20.688 -0.52 1 98.88 207 TYR B N 1
ATOM 3983 C CA . TYR B 1 207 ? 9.688 21.719 -0.864 1 98.88 207 TYR B CA 1
ATOM 3984 C C . TYR B 1 207 ? 10.32 22.781 -1.756 1 98.88 207 TYR B C 1
ATOM 3986 O O . TYR B 1 207 ? 11.539 22.984 -1.722 1 98.88 207 TYR B O 1
ATOM 3994 N N . VAL B 1 208 ? 9.516 23.359 -2.559 1 98.88 208 VAL B N 1
ATOM 3995 C CA . VAL B 1 208 ? 9.805 24.578 -3.314 1 98.88 208 VAL B CA 1
ATOM 3996 C C . VAL B 1 208 ? 8.891 25.703 -2.852 1 98.88 208 VAL B C 1
ATOM 3998 O O . VAL B 1 208 ? 7.672 25.531 -2.754 1 98.88 208 VAL B O 1
ATOM 4001 N N . ASP B 1 209 ? 9.477 26.781 -2.48 1 98.75 209 ASP B N 1
ATOM 4002 C CA . ASP B 1 209 ? 8.719 28 -2.148 1 98.75 209 ASP B CA 1
ATOM 4003 C C . ASP B 1 209 ? 8.406 28.812 -3.402 1 98.75 209 ASP B C 1
ATOM 4005 O O . ASP B 1 209 ? 9.312 29.375 -4.023 1 98.75 209 ASP B O 1
ATOM 4009 N N . LEU B 1 210 ? 7.133 28.938 -3.748 1 98.56 210 LEU B N 1
ATOM 4010 C CA . LEU B 1 210 ? 6.715 29.578 -4.988 1 98.56 210 LEU B CA 1
ATOM 4011 C C . LEU B 1 210 ? 6.297 31.016 -4.738 1 98.56 210 LEU B C 1
ATOM 4013 O O . LEU B 1 210 ? 5.77 31.688 -5.633 1 98.56 210 LEU B O 1
ATOM 4017 N N . GLY B 1 211 ? 6.461 31.469 -3.535 1 97.94 211 GLY B N 1
ATOM 4018 C CA . GLY B 1 211 ? 6.113 32.844 -3.182 1 97.94 211 GLY B CA 1
ATOM 4019 C C . GLY B 1 211 ? 4.668 33 -2.75 1 97.94 211 GLY B C 1
ATOM 4020 O O . GLY B 1 211 ? 4.059 32.031 -2.258 1 97.94 211 GLY B O 1
ATOM 4021 N N . TYR B 1 212 ? 4.199 34.25 -2.756 1 97.81 212 TYR B N 1
ATOM 4022 C CA . TYR B 1 212 ? 2.863 34.594 -2.273 1 97.81 212 TYR B CA 1
ATOM 4023 C C . TYR B 1 212 ? 1.917 34.844 -3.438 1 97.81 212 TYR B C 1
ATOM 4025 O O . TYR B 1 212 ? 2.312 35.438 -4.441 1 97.81 212 TYR B O 1
ATOM 4033 N N . ASP B 1 213 ? 0.718 34.375 -3.283 1 97.69 213 ASP B N 1
ATOM 4034 C CA . ASP B 1 213 ? -0.28 34.75 -4.285 1 97.69 213 ASP B CA 1
ATOM 4035 C C . ASP B 1 213 ? -0.91 36.094 -3.959 1 97.69 213 ASP B C 1
ATOM 4037 O O . ASP B 1 213 ? -0.461 36.781 -3.047 1 97.69 213 ASP B O 1
ATOM 4041 N N . SER B 1 214 ? -1.943 36.531 -4.77 1 97 214 SER B N 1
ATOM 4042 C CA . SER B 1 214 ? -2.523 37.875 -4.664 1 97 214 SER B CA 1
ATOM 4043 C C . SER B 1 214 ? -3.271 38.031 -3.346 1 97 214 SER B C 1
ATOM 4045 O O . SER B 1 214 ? -3.484 39.156 -2.893 1 97 214 SER B O 1
ATOM 4047 N N . ALA B 1 215 ? -3.613 36.969 -2.668 1 96.81 215 ALA B N 1
ATOM 4048 C CA . ALA B 1 215 ? -4.348 37.031 -1.406 1 96.81 215 ALA B CA 1
ATOM 4049 C C . ALA B 1 215 ? -3.396 36.969 -0.214 1 96.81 215 ALA B C 1
ATOM 4051 O O . ALA B 1 215 ? -3.836 36.938 0.937 1 96.81 215 ALA B O 1
ATOM 4052 N N . GLY B 1 216 ? -2.129 36.906 -0.47 1 96.56 216 GLY B N 1
ATOM 4053 C CA . GLY B 1 216 ? -1.144 36.844 0.6 1 96.56 216 GLY B CA 1
ATOM 4054 C C . GLY B 1 216 ? -0.914 35.469 1.143 1 96.56 216 GLY B C 1
ATOM 4055 O O . GLY B 1 216 ? -0.386 35.281 2.244 1 96.56 216 GLY B O 1
ATOM 4056 N N . ILE B 1 217 ? -1.386 34.469 0.452 1 98.31 217 ILE B N 1
ATOM 4057 C CA . ILE B 1 217 ? -1.172 33.062 0.836 1 98.31 217 ILE B CA 1
ATOM 4058 C C . ILE B 1 217 ? 0.138 32.562 0.234 1 98.31 217 ILE B C 1
ATOM 4060 O O . ILE B 1 217 ? 0.352 32.656 -0.976 1 98.31 217 ILE B O 1
ATOM 4064 N N . ARG B 1 218 ? 1.062 32.062 1.046 1 98.69 218 ARG B N 1
ATOM 4065 C CA . ARG B 1 218 ? 2.334 31.5 0.593 1 98.69 218 ARG B CA 1
ATOM 4066 C C . ARG B 1 218 ? 2.135 30.141 -0.074 1 98.69 218 ARG B C 1
ATOM 4068 O O . ARG B 1 218 ? 1.533 29.234 0.511 1 98.69 218 ARG B O 1
ATOM 4075 N N . GLN B 1 219 ? 2.588 30.031 -1.314 1 98.81 219 GLN B N 1
ATOM 4076 C CA . GLN B 1 219 ? 2.387 28.844 -2.131 1 98.81 219 GLN B CA 1
ATOM 4077 C C . GLN B 1 219 ? 3.602 27.922 -2.066 1 98.81 219 GLN B C 1
ATOM 4079 O O . GLN B 1 219 ? 4.711 28.328 -2.424 1 98.81 219 GLN B O 1
ATOM 4084 N N . LEU B 1 220 ? 3.387 26.641 -1.645 1 98.88 220 LEU B N 1
ATOM 4085 C CA . LEU B 1 220 ? 4.461 25.672 -1.535 1 98.88 220 LEU B CA 1
ATOM 4086 C C . LEU B 1 220 ? 4.141 24.406 -2.342 1 98.88 220 LEU B C 1
ATOM 4088 O O . LEU B 1 220 ? 2.998 23.953 -2.34 1 98.88 220 LEU B O 1
ATOM 4092 N N . ARG B 1 221 ? 5.102 23.906 -3.105 1 98.88 221 ARG B N 1
ATOM 4093 C CA . ARG B 1 221 ? 5.078 22.562 -3.695 1 98.88 221 ARG B CA 1
ATOM 4094 C C . ARG B 1 221 ? 5.941 21.594 -2.896 1 98.88 221 ARG B C 1
ATOM 4096 O O . ARG B 1 221 ? 7.082 21.906 -2.555 1 98.88 221 ARG B O 1
ATOM 4103 N N . THR B 1 222 ? 5.324 20.438 -2.574 1 98.81 222 THR B N 1
ATOM 4104 C CA . THR B 1 222 ? 6.051 19.609 -1.617 1 98.81 222 THR B CA 1
ATOM 4105 C C . THR B 1 222 ? 6.027 18.141 -2.043 1 98.81 222 THR B C 1
ATOM 4107 O O . THR B 1 222 ? 5.234 17.75 -2.904 1 98.81 222 THR B O 1
ATOM 4110 N N . ARG B 1 223 ? 6.918 17.359 -1.553 1 98.31 223 ARG B N 1
ATOM 4111 C CA . ARG B 1 223 ? 6.969 15.906 -1.643 1 98.31 223 ARG B CA 1
ATOM 4112 C C . ARG B 1 223 ? 7.434 15.289 -0.327 1 98.31 223 ARG B C 1
ATOM 4114 O O . ARG B 1 223 ? 8.344 15.812 0.322 1 98.31 223 ARG B O 1
ATOM 4121 N N . SER B 1 224 ? 6.789 14.312 0.077 1 96.81 224 SER B N 1
ATOM 4122 C CA . SER B 1 224 ? 7.176 13.531 1.244 1 96.81 224 SER B CA 1
ATOM 4123 C C . SER B 1 224 ? 7.434 12.07 0.87 1 96.81 224 SER B C 1
ATOM 4125 O O . SER B 1 224 ? 6.52 11.367 0.44 1 96.81 224 SER B O 1
ATOM 4127 N N . ILE B 1 225 ? 8.68 11.633 1.05 1 90 225 ILE B N 1
ATOM 4128 C CA . ILE B 1 225 ? 9.047 10.289 0.608 1 90 225 ILE B CA 1
ATOM 4129 C C . ILE B 1 225 ? 9.648 9.508 1.775 1 90 225 ILE B C 1
ATOM 4131 O O . ILE B 1 225 ? 10.68 9.898 2.324 1 90 225 ILE B O 1
ATOM 4135 N N . GLY B 1 226 ? 9 8.5 2.23 1 84.25 226 GLY B N 1
ATOM 4136 C CA . GLY B 1 226 ? 9.492 7.504 3.168 1 84.25 226 GLY B CA 1
ATOM 4137 C C . GLY B 1 226 ? 9.711 6.148 2.531 1 84.25 226 GLY B C 1
ATOM 4138 O O . GLY B 1 226 ? 10.438 6.027 1.544 1 84.25 226 GLY B O 1
ATOM 4139 N N . SER B 1 227 ? 9.047 5.105 3.08 1 73.75 227 SER B N 1
ATOM 4140 C CA . SER B 1 227 ? 9.07 3.82 2.387 1 73.75 227 SER B CA 1
ATOM 4141 C C . SER B 1 227 ? 8.359 3.904 1.043 1 73.75 227 SER B C 1
ATOM 4143 O O . SER B 1 227 ? 8.688 3.174 0.108 1 73.75 227 SER B O 1
ATOM 4145 N N . ARG B 1 228 ? 7.48 4.77 1.033 1 82.44 228 ARG B N 1
ATOM 4146 C CA . ARG B 1 228 ? 6.789 5.172 -0.187 1 82.44 228 ARG B CA 1
ATOM 4147 C C . ARG B 1 228 ? 6.43 6.652 -0.148 1 82.44 228 ARG B C 1
ATOM 4149 O O . ARG B 1 228 ? 6.523 7.293 0.901 1 82.44 228 ARG B O 1
ATOM 4156 N N . GLU B 1 229 ? 6.148 7.172 -1.24 1 91.19 229 GLU B N 1
ATOM 4157 C CA . GLU B 1 229 ? 5.727 8.57 -1.263 1 91.19 229 GLU B CA 1
ATOM 4158 C C . GLU B 1 229 ? 4.309 8.727 -0.723 1 91.19 229 GLU B C 1
ATOM 4160 O O . GLU B 1 229 ? 3.428 7.918 -1.029 1 91.19 229 GLU B O 1
ATOM 4165 N N . ASP B 1 230 ? 4.129 9.672 0.13 1 94.38 230 ASP B N 1
ATOM 4166 C CA . ASP B 1 230 ? 2.834 10.031 0.702 1 94.38 230 ASP B CA 1
ATOM 4167 C C . ASP B 1 230 ? 2.166 11.141 -0.107 1 94.38 230 ASP B C 1
ATOM 4169 O O . ASP B 1 230 ? 2.771 12.18 -0.359 1 94.38 230 ASP B O 1
ATOM 4173 N N . PRO B 1 231 ? 0.924 10.984 -0.519 1 96.38 231 PRO B N 1
ATOM 4174 C CA . PRO B 1 231 ? 0.263 12 -1.35 1 96.38 231 PRO B CA 1
ATOM 4175 C C . PRO B 1 231 ? 0.121 13.344 -0.642 1 96.38 231 PRO B C 1
ATOM 4177 O O . PRO B 1 231 ? 0.226 14.391 -1.279 1 96.38 231 PRO B O 1
ATOM 4180 N N . GLY B 1 232 ? -0.161 13.359 0.577 1 97.69 232 GLY B N 1
ATOM 4181 C CA . GLY B 1 232 ? -0.363 14.531 1.411 1 97.69 232 GLY B CA 1
ATOM 4182 C C . GLY B 1 232 ? -0.039 14.289 2.873 1 97.69 232 GLY B C 1
ATOM 4183 O O . GLY B 1 232 ? -0.668 13.445 3.523 1 97.69 232 GLY B O 1
ATOM 4184 N N . THR B 1 233 ? 0.84 15.047 3.369 1 96.75 233 THR B N 1
ATOM 4185 C CA . THR B 1 233 ? 1.35 14.828 4.719 1 96.75 233 THR B CA 1
ATOM 4186 C C . THR B 1 233 ? 1.005 16 5.629 1 96.75 233 THR B C 1
ATOM 4188 O O . THR B 1 233 ? 1.76 16.969 5.715 1 96.75 233 THR B O 1
ATOM 4191 N N . GLY B 1 234 ? 0.001 15.82 6.422 1 96.06 234 GLY B N 1
ATOM 4192 C CA . GLY B 1 234 ? -0.451 16.891 7.305 1 96.06 234 GLY B CA 1
ATOM 4193 C C . GLY B 1 234 ? 0.599 17.312 8.32 1 96.06 234 GLY B C 1
ATOM 4194 O O . GLY B 1 234 ? 0.846 18.5 8.5 1 96.06 234 GLY B O 1
ATOM 4195 N N . SER B 1 235 ? 1.199 16.344 8.969 1 93.81 235 SER B N 1
ATOM 4196 C CA . SER B 1 235 ? 2.178 16.625 10.008 1 93.81 235 SER B CA 1
ATOM 4197 C C . SER B 1 235 ? 3.391 17.359 9.445 1 93.81 235 SER B C 1
ATOM 4199 O O . SER B 1 235 ? 3.865 18.328 10.031 1 93.81 235 SER B O 1
ATOM 4201 N N . ALA B 1 236 ? 3.846 16.891 8.305 1 97.25 236 ALA B N 1
ATOM 4202 C CA . ALA B 1 236 ? 5 17.531 7.676 1 97.25 236 ALA B CA 1
ATOM 4203 C C . ALA B 1 236 ? 4.664 18.953 7.215 1 97.25 236 ALA B C 1
ATOM 4205 O O . ALA B 1 236 ? 5.5 19.859 7.297 1 97.25 236 ALA B O 1
ATOM 4206 N N . SER B 1 237 ? 3.477 19.094 6.723 1 98.44 237 SER B N 1
ATOM 4207 C CA . SER B 1 237 ? 3.021 20.422 6.305 1 98.44 237 SER B CA 1
ATOM 4208 C C . SER B 1 237 ? 2.996 21.391 7.477 1 98.44 237 SER B C 1
ATOM 4210 O O . SER B 1 237 ? 3.482 22.516 7.367 1 98.44 237 SER B O 1
ATOM 4212 N N . ALA B 1 238 ? 2.412 20.922 8.547 1 97.56 238 ALA B N 1
ATOM 4213 C CA . ALA B 1 238 ? 2.377 21.734 9.758 1 97.56 238 ALA B CA 1
ATOM 4214 C C . ALA B 1 238 ? 3.787 22.078 10.234 1 97.56 238 ALA B C 1
ATOM 4216 O O . ALA B 1 238 ? 4.059 23.203 10.641 1 97.56 238 ALA B O 1
ATOM 4217 N N . ASP B 1 239 ? 4.578 21.125 10.156 1 97.81 239 ASP B N 1
ATOM 4218 C CA . ASP B 1 239 ? 5.973 21.266 10.562 1 97.81 239 ASP B CA 1
ATOM 4219 C C . ASP B 1 239 ? 6.684 22.328 9.727 1 97.81 239 ASP B C 1
ATOM 4221 O O . ASP B 1 239 ? 7.254 23.281 10.266 1 97.81 239 ASP B O 1
ATOM 4225 N N . LEU B 1 240 ? 6.621 22.188 8.477 1 98.81 240 LEU B N 1
ATOM 4226 C CA . LEU B 1 240 ? 7.266 23.109 7.547 1 98.81 240 LEU B CA 1
ATOM 4227 C C . LEU B 1 240 ? 6.723 24.531 7.723 1 98.81 240 LEU B C 1
ATOM 4229 O O . LEU B 1 240 ? 7.496 25.484 7.812 1 98.81 240 LEU B O 1
ATOM 4233 N N . CYS B 1 241 ? 5.449 24.656 7.77 1 98.81 241 CYS B N 1
ATOM 4234 C CA . CYS B 1 241 ? 4.832 25.969 7.867 1 98.81 241 CYS B CA 1
ATOM 4235 C C . CYS B 1 241 ? 5.191 26.641 9.188 1 98.81 241 CYS B C 1
ATOM 4237 O O . CYS B 1 241 ? 5.398 27.859 9.227 1 98.81 241 CYS B O 1
ATOM 4239 N N . SER B 1 242 ? 5.227 25.859 10.234 1 98.62 242 SER B N 1
ATOM 4240 C CA . SER B 1 242 ? 5.664 26.406 11.516 1 98.62 242 SER B CA 1
ATOM 4241 C C . SER B 1 242 ? 7.098 26.922 11.43 1 98.62 242 SER B C 1
ATOM 4243 O O . SER B 1 242 ? 7.398 28.016 11.898 1 98.62 242 SER B O 1
ATOM 4245 N N . TYR B 1 243 ? 7.969 26.156 10.852 1 98.75 243 TYR B N 1
ATOM 4246 C CA . TYR B 1 243 ? 9.367 26.547 10.68 1 98.75 243 TYR B CA 1
ATOM 4247 C C . TYR B 1 243 ? 9.477 27.828 9.875 1 98.75 243 TYR B C 1
ATOM 4249 O O . TYR B 1 243 ? 10.18 28.766 10.273 1 98.75 243 TYR B O 1
ATOM 4257 N N . LEU B 1 244 ? 8.758 27.875 8.742 1 98.5 244 LEU B N 1
ATOM 4258 C CA . LEU B 1 244 ? 8.82 29.031 7.863 1 98.5 244 LEU B CA 1
ATOM 4259 C C . LEU B 1 244 ? 8.281 30.281 8.562 1 98.5 244 LEU B C 1
ATOM 4261 O O . LEU B 1 244 ? 8.805 31.375 8.375 1 98.5 244 LEU B O 1
ATOM 4265 N N . ALA B 1 245 ? 7.227 30.109 9.336 1 98.19 245 ALA B N 1
ATOM 4266 C CA . ALA B 1 245 ? 6.684 31.219 10.102 1 98.19 245 ALA B CA 1
ATOM 4267 C C . ALA B 1 245 ? 7.719 31.781 11.078 1 98.19 245 ALA B C 1
ATOM 4269 O O . ALA B 1 245 ? 7.832 33 11.25 1 98.19 245 ALA B O 1
ATOM 4270 N N . LEU B 1 246 ? 8.461 30.906 11.688 1 97.69 246 LEU B N 1
ATOM 4271 C CA . LEU B 1 246 ? 9.469 31.312 12.656 1 97.69 246 LEU B CA 1
ATOM 4272 C C . LEU B 1 246 ? 10.641 32 11.977 1 97.69 246 LEU B C 1
ATOM 4274 O O . LEU B 1 246 ? 11.398 32.75 12.617 1 97.69 246 LEU B O 1
ATOM 4278 N N . GLN B 1 247 ? 10.805 31.719 10.68 1 96 247 GLN B N 1
ATOM 4279 C CA . GLN B 1 247 ? 11.891 32.344 9.938 1 96 247 GLN B CA 1
ATOM 4280 C C . GLN B 1 247 ? 11.508 33.75 9.508 1 96 247 GLN B C 1
ATOM 4282 O O . GLN B 1 247 ? 12.367 34.531 9.086 1 96 247 GLN B O 1
ATOM 4287 N N . GLU B 1 248 ? 10.234 34.094 9.516 1 95.19 248 GLU B N 1
ATOM 4288 C CA . GLU B 1 248 ? 9.812 35.438 9.156 1 95.19 248 GLU B CA 1
ATOM 4289 C C . GLU B 1 248 ? 10.352 36.469 10.141 1 95.19 248 GLU B C 1
ATOM 4291 O O . GLU B 1 248 ? 10.594 36.156 11.305 1 95.19 248 GLU B O 1
ATOM 4296 N N . SER B 1 249 ? 10.406 37.688 9.656 1 92.81 249 SER B N 1
ATOM 4297 C CA . SER B 1 249 ? 10.906 38.75 10.516 1 92.81 249 SER B CA 1
ATOM 4298 C C . SER B 1 249 ? 9.969 39 11.695 1 92.81 249 SER B C 1
ATOM 4300 O O . SER B 1 249 ? 8.75 38.875 11.562 1 92.81 249 SER B O 1
ATOM 4302 N N . GLU B 1 250 ? 10.555 39.344 12.758 1 90.25 250 GLU B N 1
ATOM 4303 C CA . GLU B 1 250 ? 9.781 39.656 13.961 1 90.25 250 GLU B CA 1
ATOM 4304 C C . GLU B 1 250 ? 8.789 40.812 13.703 1 90.25 250 GLU B C 1
ATOM 4306 O O . GLU B 1 250 ? 7.723 40.844 14.312 1 90.25 250 GLU B O 1
ATOM 4311 N N . GLU B 1 251 ? 9.109 41.656 12.805 1 89.69 251 GLU B N 1
ATOM 4312 C CA . GLU B 1 251 ? 8.289 42.844 12.508 1 89.69 251 GLU B CA 1
ATOM 4313 C C . GLU B 1 251 ? 6.938 42.438 11.922 1 89.69 251 GLU B C 1
ATOM 4315 O O . GLU B 1 251 ? 5.973 43.219 11.984 1 89.69 251 GLU B O 1
ATOM 4320 N N . LYS B 1 252 ? 6.855 41.25 11.484 1 91.19 252 LYS B N 1
ATOM 4321 C CA . LYS B 1 252 ? 5.609 40.781 10.898 1 91.19 252 LYS B CA 1
ATOM 4322 C C . LYS B 1 252 ? 4.629 40.312 11.984 1 91.19 252 LYS B C 1
ATOM 4324 O O . LYS B 1 252 ? 3.473 40 11.695 1 91.19 252 LYS B O 1
ATOM 4329 N N . GLY B 1 253 ? 5.086 40.281 13.203 1 91.75 253 GLY B N 1
ATOM 4330 C CA . GLY B 1 253 ? 4.215 40.031 14.336 1 91.75 253 GLY B CA 1
ATOM 4331 C C . GLY B 1 253 ? 3.746 38.562 14.406 1 91.75 253 GLY B C 1
ATOM 4332 O O . GLY B 1 253 ? 4.48 37.656 14.023 1 91.75 253 GLY B O 1
ATOM 4333 N N . SER B 1 254 ? 2.582 38.469 14.992 1 95.25 254 SER B N 1
ATOM 4334 C CA . SER B 1 254 ? 2.078 37.125 15.305 1 95.25 254 SER B CA 1
ATOM 4335 C C . SER B 1 254 ? 1.458 36.469 14.078 1 95.25 254 SER B C 1
ATOM 4337 O O . SER B 1 254 ? 1.269 35.25 14.047 1 95.25 254 SER B O 1
ATOM 4339 N N . GLY B 1 255 ? 1.227 37.219 13.062 1 93.12 255 GLY B N 1
ATOM 4340 C CA . GLY B 1 255 ? 0.493 36.688 11.914 1 93.12 255 GLY B CA 1
ATOM 4341 C C . GLY B 1 255 ? -0.992 37 11.969 1 93.12 255 GLY B C 1
ATOM 4342 O O . GLY B 1 255 ? -1.393 38.062 12.414 1 93.12 255 GLY B O 1
ATOM 4343 N N . PRO B 1 256 ? -1.68 35.969 11.523 1 96.31 256 PRO B N 1
ATOM 4344 C CA . PRO B 1 256 ? -1.415 34.594 11.055 1 96.31 256 PRO B CA 1
ATOM 4345 C C . PRO B 1 256 ? -0.687 34.562 9.719 1 96.31 256 PRO B C 1
ATOM 4347 O O . PRO B 1 256 ? -0.908 35.438 8.867 1 96.31 256 PRO B O 1
ATOM 4350 N N . PHE B 1 257 ? 0.137 33.625 9.578 1 98.12 257 PHE B N 1
ATOM 4351 C CA . PHE B 1 257 ? 0.773 33.25 8.312 1 98.12 257 PHE B CA 1
ATOM 4352 C C . PHE B 1 257 ? 0.003 32.156 7.613 1 98.12 257 PHE B C 1
ATOM 4354 O O . PHE B 1 257 ? -0.245 31.094 8.203 1 98.12 257 PHE B O 1
ATOM 4361 N N . SER B 1 258 ? -0.427 32.406 6.375 1 98.56 258 SER B N 1
ATOM 4362 C CA . SER B 1 258 ? -1.256 31.453 5.633 1 98.56 258 SER B CA 1
ATOM 4363 C C . SER B 1 258 ? -0.458 30.766 4.531 1 98.56 258 SER B C 1
ATOM 4365 O O . SER B 1 258 ? 0.28 31.422 3.791 1 98.56 258 SER B O 1
ATOM 4367 N N . PHE B 1 259 ? -0.652 29.453 4.43 1 98.88 259 PHE B N 1
ATOM 4368 C CA . PHE B 1 259 ? 0.079 28.641 3.465 1 98.88 259 PHE B CA 1
ATOM 4369 C C . PHE B 1 259 ? -0.872 27.734 2.68 1 98.88 259 PHE B C 1
ATOM 4371 O O . PHE B 1 259 ? -1.854 27.234 3.229 1 98.88 259 PHE B O 1
ATOM 4378 N N . HIS B 1 260 ? -0.646 27.547 1.44 1 98.88 260 HIS B N 1
ATOM 4379 C CA . HIS B 1 260 ? -1.231 26.516 0.591 1 98.88 260 HIS B CA 1
ATOM 4380 C C . HIS B 1 260 ? -0.161 25.578 0.049 1 98.88 260 HIS B C 1
ATOM 4382 O O . HIS B 1 260 ? 0.732 26 -0.687 1 98.88 260 HIS B O 1
ATOM 4388 N N . LEU B 1 261 ? -0.213 24.359 0.448 1 98.88 261 LEU B N 1
ATOM 4389 C CA . LEU B 1 261 ? 0.731 23.344 -0.015 1 98.88 261 LEU B CA 1
ATOM 4390 C C . LEU B 1 261 ? 0.072 22.406 -1.019 1 98.88 261 LEU B C 1
ATOM 4392 O O . LEU B 1 261 ? -1.022 21.906 -0.77 1 98.88 261 LEU B O 1
ATOM 4396 N N . THR B 1 262 ? 0.685 22.219 -2.158 1 98.81 262 THR B N 1
ATOM 4397 C CA . THR B 1 262 ? 0.306 21.188 -3.123 1 98.81 262 THR B CA 1
ATOM 4398 C C . THR B 1 262 ? 1.292 20.031 -3.09 1 98.81 262 THR B C 1
ATOM 4400 O O . THR B 1 262 ? 2.496 20.219 -3.27 1 98.81 262 THR B O 1
ATOM 4403 N N . GLN B 1 263 ? 0.799 18.859 -2.818 1 98.5 263 GLN B N 1
ATOM 4404 C CA . GLN B 1 263 ? 1.617 17.656 -2.693 1 98.5 263 GLN B CA 1
ATOM 4405 C C . GLN B 1 263 ? 1.025 16.5 -3.496 1 98.5 263 GLN B C 1
ATOM 4407 O O . GLN B 1 263 ? -0.175 16.484 -3.779 1 98.5 263 GLN B O 1
ATOM 4412 N N . GLY B 1 264 ? 1.87 15.562 -3.91 1 97.12 264 GLY B N 1
ATOM 4413 C CA . GLY B 1 264 ? 1.414 14.328 -4.531 1 97.12 264 GLY B CA 1
ATOM 4414 C C . GLY B 1 264 ? 1.249 14.445 -6.035 1 97.12 264 GLY B C 1
ATOM 4415 O O . GLY B 1 264 ? 0.728 13.531 -6.676 1 97.12 264 GLY B O 1
ATOM 4416 N N . LEU B 1 265 ? 1.703 15.531 -6.66 1 95.81 265 LEU B N 1
ATOM 4417 C CA . LEU B 1 265 ? 1.539 15.734 -8.094 1 95.81 265 LEU B CA 1
ATOM 4418 C C . LEU B 1 265 ? 2.309 14.68 -8.883 1 95.81 265 LEU B C 1
ATOM 4420 O O . LEU B 1 265 ? 1.8 14.133 -9.867 1 95.81 265 LEU B O 1
ATOM 4424 N N . GLU B 1 266 ? 3.508 14.344 -8.453 1 90.19 266 GLU B N 1
ATOM 4425 C CA . GLU B 1 266 ? 4.395 13.422 -9.156 1 90.19 266 GLU B CA 1
ATOM 4426 C C . GLU B 1 266 ? 3.816 12.008 -9.172 1 90.19 266 GLU B C 1
ATOM 4428 O O . GLU B 1 266 ? 4.164 11.203 -10.039 1 90.19 266 GLU B O 1
ATOM 4433 N N . MET B 1 267 ? 2.92 11.766 -8.289 1 89.69 267 MET B N 1
ATOM 4434 C CA . MET B 1 267 ? 2.359 10.422 -8.227 1 89.69 267 MET B CA 1
ATOM 4435 C C . MET B 1 267 ? 0.905 10.414 -8.688 1 89.69 267 MET B C 1
ATOM 4437 O O . MET B 1 267 ? 0.209 9.406 -8.547 1 89.69 267 MET B O 1
ATOM 4441 N N . GLY B 1 268 ? 0.417 11.547 -9.156 1 90.69 268 GLY B N 1
ATOM 4442 C CA . GLY B 1 268 ? -0.923 11.625 -9.711 1 90.69 268 GLY B CA 1
ATOM 4443 C C . GLY B 1 268 ? -2.01 11.648 -8.656 1 90.69 268 GLY B C 1
ATOM 4444 O O . GLY B 1 268 ? -3.131 11.195 -8.898 1 90.69 268 GLY B O 1
ATOM 4445 N N . ARG B 1 269 ? -1.701 12.086 -7.473 1 95.69 269 ARG B N 1
ATOM 4446 C CA . ARG B 1 269 ? -2.633 12.18 -6.352 1 95.69 269 ARG B CA 1
ATOM 4447 C C . ARG B 1 269 ? -2.598 13.57 -5.723 1 95.69 269 ARG B C 1
ATOM 4449 O O . ARG B 1 269 ? -2.471 13.695 -4.504 1 95.69 269 ARG B O 1
ATOM 4456 N N . ARG B 1 270 ? -2.816 14.508 -6.48 1 97.31 270 ARG B N 1
ATOM 4457 C CA . ARG B 1 270 ? -2.723 15.891 -6.023 1 97.31 270 ARG B CA 1
ATOM 4458 C C . ARG B 1 270 ? -3.514 16.094 -4.738 1 97.31 270 ARG B C 1
ATOM 4460 O O . ARG B 1 270 ? -4.691 15.742 -4.664 1 97.31 270 ARG B O 1
ATOM 4467 N N . CYS B 1 271 ? -2.865 16.641 -3.785 1 98.56 271 CYS B N 1
ATOM 4468 C CA . CYS B 1 271 ? -3.439 17.109 -2.527 1 98.56 271 CYS B CA 1
ATOM 4469 C C . CYS B 1 271 ? -3.281 18.609 -2.381 1 98.56 271 CYS B C 1
ATOM 4471 O O . CYS B 1 271 ? -2.252 19.172 -2.758 1 98.56 271 CYS B O 1
ATOM 4473 N N . ASP B 1 272 ? -4.262 19.234 -1.854 1 98.75 272 ASP B N 1
ATOM 4474 C CA . ASP B 1 272 ? -4.215 20.641 -1.46 1 98.75 272 ASP B CA 1
ATOM 4475 C C . ASP B 1 272 ? -4.414 20.797 0.046 1 98.75 272 ASP B C 1
ATOM 4477 O O . ASP B 1 272 ? -5.527 20.641 0.549 1 98.75 272 ASP B O 1
ATOM 4481 N N . LEU B 1 273 ? -3.348 21.125 0.743 1 98.62 273 LEU B N 1
ATOM 4482 C CA . LEU B 1 273 ? -3.371 21.359 2.182 1 98.62 273 LEU B CA 1
ATOM 4483 C C . LEU B 1 273 ? -3.27 22.859 2.49 1 98.62 273 LEU B C 1
ATOM 4485 O O . LEU B 1 273 ? -2.5 23.578 1.851 1 98.62 273 LEU B O 1
ATOM 4489 N N . PHE B 1 274 ? -4.004 23.281 3.445 1 98.62 274 PHE B N 1
ATOM 4490 C CA . PHE B 1 274 ? -3.922 24.672 3.908 1 98.62 274 PHE B CA 1
ATOM 4491 C C . PHE B 1 274 ? -3.506 24.719 5.375 1 98.62 274 PHE B C 1
ATOM 4493 O O . PHE B 1 274 ? -4.02 23.969 6.199 1 98.62 274 PHE B O 1
ATOM 4500 N N . VAL B 1 275 ? -2.564 25.531 5.652 1 98.62 275 VAL B N 1
ATOM 4501 C CA . VAL B 1 275 ? -2.066 25.688 7.016 1 98.62 275 VAL B CA 1
ATOM 4502 C C . VAL B 1 275 ? -2.035 27.156 7.398 1 98.62 275 VAL B C 1
ATOM 4504 O O . VAL B 1 275 ? -1.642 28 6.598 1 98.62 275 VAL B O 1
ATOM 4507 N N . GLU B 1 276 ? -2.469 27.453 8.555 1 98.44 276 GLU B N 1
ATOM 4508 C CA . GLU B 1 276 ? -2.33 28.781 9.164 1 98.44 276 GLU B CA 1
ATOM 4509 C C . GLU B 1 276 ? -1.545 28.703 10.469 1 98.44 276 GLU B C 1
ATOM 4511 O O . GLU B 1 276 ? -1.854 27.875 11.336 1 98.44 276 GLU B O 1
ATOM 4516 N N . VAL B 1 277 ? -0.57 29.531 10.602 1 98.5 277 VAL B N 1
ATOM 4517 C CA . VAL B 1 277 ? 0.292 29.516 11.773 1 98.5 277 VAL B CA 1
ATOM 4518 C C . VAL B 1 277 ? 0.245 30.891 12.461 1 98.5 277 VAL B C 1
ATOM 4520 O O . VAL B 1 277 ? 0.388 31.922 11.812 1 98.5 277 VAL B O 1
ATOM 4523 N N . THR B 1 278 ? 0.007 30.859 13.711 1 98.25 278 THR B N 1
ATOM 4524 C CA . THR B 1 278 ? 0.128 32.062 14.547 1 98.25 278 THR B CA 1
ATOM 4525 C C . THR B 1 278 ? 1.299 31.906 15.516 1 98.25 278 THR B C 1
ATOM 4527 O O . THR B 1 278 ? 1.435 30.891 16.188 1 98.25 278 THR B O 1
ATOM 4530 N N . ARG B 1 279 ? 2.09 33 15.523 1 97.19 279 ARG B N 1
ATOM 4531 C CA . ARG B 1 279 ? 3.205 33.031 16.453 1 97.19 279 ARG B CA 1
ATOM 4532 C C . ARG B 1 279 ? 2.814 33.781 17.734 1 97.19 279 ARG B C 1
ATOM 4534 O O . ARG B 1 279 ? 1.751 34.406 17.797 1 97.19 279 ARG B O 1
ATOM 4541 N N . THR B 1 280 ? 3.73 33.562 18.734 1 95.06 280 THR B N 1
ATOM 4542 C CA . THR B 1 280 ? 3.621 34.469 19.875 1 95.06 280 THR B CA 1
ATOM 4543 C C . THR B 1 280 ? 3.926 35.906 19.469 1 95.06 280 THR B C 1
ATOM 4545 O O . THR B 1 280 ? 4.523 36.156 18.406 1 95.06 280 THR B O 1
ATOM 4548 N N . ASN B 1 281 ? 3.576 36.781 20.297 1 90.38 281 ASN B N 1
ATOM 4549 C CA . ASN B 1 281 ? 3.705 38.219 19.969 1 90.38 281 ASN B CA 1
ATOM 4550 C C . ASN B 1 281 ? 5.156 38.594 19.688 1 90.38 281 ASN B C 1
ATOM 4552 O O . ASN B 1 281 ? 5.422 39.469 18.859 1 90.38 281 ASN B O 1
ATOM 4556 N N . ASN B 1 282 ? 6.059 37.906 20.328 1 88.19 282 ASN B N 1
ATOM 4557 C CA . ASN B 1 282 ? 7.469 38.188 20.141 1 88.19 282 ASN B CA 1
ATOM 4558 C C . ASN B 1 282 ? 8.039 37.469 18.922 1 88.19 282 ASN B C 1
ATOM 4560 O O . ASN B 1 282 ? 9.203 37.656 18.578 1 88.19 282 ASN B O 1
ATOM 4564 N N . GLY B 1 283 ? 7.242 36.625 18.359 1 88.75 283 GLY B N 1
ATOM 4565 C CA . GLY B 1 283 ? 7.598 35.969 17.109 1 88.75 283 GLY B CA 1
ATOM 4566 C C . GLY B 1 283 ? 8.547 34.812 17.297 1 88.75 283 GLY B C 1
ATOM 4567 O O . GLY B 1 283 ? 9.094 34.281 16.328 1 88.75 283 GLY B O 1
ATOM 4568 N N . LYS B 1 284 ? 8.742 34.375 18.438 1 90.38 284 LYS B N 1
ATOM 4569 C CA . LYS B 1 284 ? 9.828 33.438 18.703 1 90.38 284 LYS B CA 1
ATOM 4570 C C . LYS B 1 284 ? 9.297 32.031 18.891 1 90.38 284 LYS B C 1
ATOM 4572 O O . LYS B 1 284 ? 10.062 31.062 18.859 1 90.38 284 LYS B O 1
ATOM 4577 N N . GLU B 1 285 ? 7.984 31.922 19.109 1 95.12 285 GLU B N 1
ATOM 4578 C CA . GLU B 1 285 ? 7.367 30.609 19.328 1 95.12 285 GLU B CA 1
ATOM 4579 C C . GLU B 1 285 ? 6.055 30.5 18.562 1 95.12 285 GLU B C 1
ATOM 4581 O O . GLU B 1 285 ? 5.484 31.5 18.125 1 95.12 285 GLU B O 1
ATOM 4586 N N . ILE B 1 286 ? 5.68 29.297 18.359 1 97.5 286 ILE B N 1
ATOM 4587 C CA . ILE B 1 286 ? 4.402 29.031 17.703 1 97.5 286 ILE B CA 1
ATOM 4588 C C . ILE B 1 286 ? 3.287 28.984 18.734 1 97.5 286 ILE B C 1
ATOM 4590 O O . ILE B 1 286 ? 3.416 28.312 19.766 1 97.5 286 ILE B O 1
ATOM 4594 N N . GLU B 1 287 ? 2.232 29.719 18.5 1 97.38 287 GLU B N 1
ATOM 4595 C CA . GLU B 1 287 ? 1.077 29.734 19.391 1 97.38 287 GLU B CA 1
ATOM 4596 C C . GLU B 1 287 ? -0.014 28.797 18.906 1 97.38 287 GLU B C 1
ATOM 4598 O O . GLU B 1 287 ? -0.641 28.094 19.703 1 97.38 287 GLU B O 1
ATOM 4603 N N . ARG B 1 288 ? -0.198 28.828 17.594 1 97.06 288 ARG B N 1
ATOM 4604 C CA . ARG B 1 288 ? -1.307 28.047 17.031 1 97.06 288 ARG B CA 1
ATOM 4605 C C . ARG B 1 288 ? -0.993 27.578 15.625 1 97.06 288 ARG B C 1
ATOM 4607 O O . ARG B 1 288 ? -0.418 28.328 14.828 1 97.06 288 ARG B O 1
ATOM 4614 N N . VAL B 1 289 ? -1.367 26.344 15.352 1 97.31 289 VAL B N 1
ATOM 4615 C CA . VAL B 1 289 ? -1.272 25.781 14.008 1 97.31 289 VAL B CA 1
ATOM 4616 C C . VAL B 1 289 ? -2.617 25.172 13.609 1 97.31 289 VAL B C 1
ATOM 4618 O O . VAL B 1 289 ? -3.152 24.312 14.305 1 97.31 289 VAL B O 1
ATOM 4621 N N . VAL B 1 290 ? -3.16 25.641 12.484 1 97.75 290 VAL B N 1
ATOM 4622 C CA . VAL B 1 290 ? -4.438 25.141 11.984 1 97.75 290 VAL B CA 1
ATOM 4623 C C . VAL B 1 290 ? -4.238 24.469 10.625 1 97.75 290 VAL B C 1
ATOM 4625 O O . VAL B 1 290 ? -3.666 25.062 9.711 1 97.75 290 VAL B O 1
ATOM 4628 N N . LEU B 1 291 ? -4.613 23.266 10.531 1 98.06 291 LEU B N 1
ATOM 4629 C CA . LEU B 1 291 ? -4.613 22.5 9.289 1 98.06 291 LEU B CA 1
ATOM 4630 C C . LEU B 1 291 ? -6.023 22.406 8.711 1 98.06 291 LEU B C 1
ATOM 4632 O O . LEU B 1 291 ? -6.984 22.172 9.445 1 98.06 291 LEU B O 1
ATOM 4636 N N . SER B 1 292 ? -6.156 22.641 7.422 1 98.31 292 SER B N 1
ATOM 4637 C CA . SER B 1 292 ? -7.461 22.562 6.773 1 98.31 292 SER B CA 1
ATOM 4638 C C . SER B 1 292 ? -7.367 21.828 5.434 1 98.31 292 SER B C 1
ATOM 4640 O O . SER B 1 292 ? -6.316 21.844 4.789 1 98.31 292 SER B O 1
ATOM 4642 N N . GLY B 1 293 ? -8.438 21.266 5.023 1 98.25 293 GLY B N 1
ATOM 4643 C CA . GLY B 1 293 ? -8.555 20.578 3.748 1 98.25 293 GLY B CA 1
ATOM 4644 C C . GLY B 1 293 ? -9.938 20 3.508 1 98.25 293 GLY B C 1
ATOM 4645 O O . GLY B 1 293 ? -10.781 20 4.402 1 98.25 293 GLY B O 1
ATOM 4646 N N . ASN B 1 294 ? -10.164 19.578 2.301 1 98.25 294 ASN B N 1
ATOM 4647 C CA . ASN B 1 294 ? -11.391 18.906 1.894 1 98.25 294 ASN B CA 1
ATOM 4648 C C . ASN B 1 294 ? -11.219 17.391 1.895 1 98.25 294 ASN B C 1
ATOM 4650 O O . ASN B 1 294 ? -10.094 16.875 2.016 1 98.25 294 ASN B O 1
ATOM 4654 N N . ALA B 1 295 ? -12.289 16.719 1.814 1 98.25 295 ALA B N 1
ATOM 4655 C CA . ALA B 1 295 ? -12.289 15.289 1.57 1 98.25 295 ALA B CA 1
ATOM 4656 C C . ALA B 1 295 ? -13.539 14.859 0.799 1 98.25 295 ALA B C 1
ATOM 4658 O O . ALA B 1 295 ? -14.578 15.508 0.893 1 98.25 295 ALA B O 1
ATOM 4659 N N . VAL B 1 296 ? -13.43 13.828 0.064 1 97.62 296 VAL B N 1
ATOM 4660 C CA . VAL B 1 296 ? -14.555 13.344 -0.728 1 97.62 296 VAL B CA 1
ATOM 4661 C C . VAL B 1 296 ? -14.664 11.82 -0.595 1 97.62 296 VAL B C 1
ATOM 4663 O O . VAL B 1 296 ? -13.656 11.117 -0.628 1 97.62 296 VAL B O 1
ATOM 4666 N N . GLU B 1 297 ? -15.844 11.297 -0.368 1 97.25 297 GLU B N 1
ATOM 4667 C CA . GLU B 1 297 ? -16.078 9.859 -0.234 1 97.25 297 GLU B CA 1
ATOM 4668 C C . GLU B 1 297 ? -15.938 9.148 -1.578 1 97.25 297 GLU B C 1
ATOM 4670 O O . GLU B 1 297 ? -16.391 9.664 -2.607 1 97.25 297 GLU B O 1
ATOM 4675 N N . VAL B 1 298 ? -15.352 7.938 -1.537 1 97.06 298 VAL B N 1
ATOM 4676 C CA . VAL B 1 298 ? -15.031 7.234 -2.773 1 97.06 298 VAL B CA 1
ATOM 4677 C C . VAL B 1 298 ? -15.664 5.848 -2.764 1 97.06 298 VAL B C 1
ATOM 4679 O O . VAL B 1 298 ? -16.156 5.371 -3.793 1 97.06 298 VAL B O 1
ATOM 4682 N N . MET B 1 299 ? -15.578 5.172 -1.594 1 96.44 299 MET B N 1
ATOM 4683 C CA . MET B 1 299 ? -16.078 3.805 -1.469 1 96.44 299 MET B CA 1
ATOM 4684 C C . MET B 1 299 ? -16.812 3.613 -0.147 1 96.44 299 MET B C 1
ATOM 4686 O O . MET B 1 299 ? -16.547 4.328 0.823 1 96.44 299 MET B O 1
ATOM 4690 N N . ASP B 1 300 ? -17.734 2.695 -0.157 1 97 300 ASP B N 1
ATOM 4691 C CA . ASP B 1 300 ? -18.391 2.225 1.061 1 97 300 ASP B CA 1
ATOM 4692 C C . ASP B 1 300 ? -18.516 0.703 1.062 1 97 300 ASP B C 1
ATOM 4694 O O . ASP B 1 300 ? -18.625 0.083 0.002 1 97 300 ASP B O 1
ATOM 4698 N N . GLY B 1 301 ? -18.422 0.141 2.252 1 97.12 301 GLY B N 1
ATOM 4699 C CA . GLY B 1 301 ? -18.562 -1.306 2.305 1 97.12 301 GLY B CA 1
ATOM 4700 C C . GLY B 1 301 ? -18.594 -1.852 3.719 1 97.12 301 GLY B C 1
ATOM 4701 O O . GLY B 1 301 ? -18.844 -1.109 4.668 1 97.12 301 GLY B O 1
ATOM 4702 N N . THR B 1 302 ? -18.547 -3.166 3.779 1 97.25 302 THR B N 1
ATOM 4703 C CA . THR B 1 302 ? -18.516 -3.9 5.039 1 97.25 302 THR B CA 1
ATOM 4704 C C . THR B 1 302 ? -17.312 -4.832 5.105 1 97.25 302 THR B C 1
ATOM 4706 O O . THR B 1 302 ? -16.844 -5.328 4.074 1 97.25 302 THR B O 1
ATOM 4709 N N . LEU B 1 303 ? -16.781 -4.902 6.297 1 95.06 303 LEU B N 1
ATOM 4710 C CA . LEU B 1 303 ? -15.695 -5.852 6.469 1 95.06 303 LEU B CA 1
ATOM 4711 C C . LEU B 1 303 ? -16 -6.844 7.582 1 95.06 303 LEU B C 1
ATOM 4713 O O . LEU B 1 303 ? -16.75 -6.527 8.516 1 95.06 303 LEU B O 1
ATOM 4717 N N . ARG B 1 304 ? -15.391 -8 7.426 1 92.62 304 ARG B N 1
ATOM 4718 C CA . ARG B 1 304 ? -15.5 -9.062 8.414 1 92.62 304 ARG B CA 1
ATOM 4719 C C . ARG B 1 304 ? -14.445 -8.914 9.508 1 92.62 304 ARG B C 1
ATOM 4721 O O . ARG B 1 304 ? -13.305 -8.562 9.227 1 92.62 304 ARG B O 1
ATOM 4728 N N . VAL B 1 305 ? -14.953 -9.078 10.695 1 90.75 305 VAL B N 1
ATOM 4729 C CA . VAL B 1 305 ? -14.016 -9.07 11.82 1 90.75 305 VAL B CA 1
ATOM 4730 C C . VAL B 1 305 ? -13.922 -10.477 12.414 1 90.75 305 VAL B C 1
ATOM 4732 O O . VAL B 1 305 ? -14.938 -11.109 12.688 1 90.75 305 VAL B O 1
#